Protein AF-A0A2P8MBR6-F1 (afdb_monomer_lite)

Foldseek 3Di:
DPPVPQDPCVLVPDPDDDPVNLLVNLQSCCCRPVVDRDDSVCSQVVCCVQQVDDPPDDSNVLSVVLVVLLCVLVVLLVVLLVLLVVQLVVLVVQCVPDDCPALSVVLSVVLNVVSVVVNVVSVCCVVPPSSVVSSVQSVCVVVVNPVVVVPDPPDPCSVPVLLSHSPRDLLQLLLCCVVVVNPPVVSVVLSVCCVPPVVVSVVVLVVCCVVVVLLVLLLVLLCLALQSVVCNVVSVVLSVCLVVVVLFLNLLSLLVVLLVLLQSLLCQQVVNDHDPPCDDSLSSLCSNCVPPPNVCSRNVSCRVRVSVVSSVCCVVVVTGPDPPSNVSSSSSSSSSSSSSVSSCDLLTFLSVLVQLLCQLCPVLPPVALDLVSLVSSLVSLLVCLVVNNQYDDCRGNLNCLLVVVVCVVRQQSAWDDDPPDPDTDTSSVRSPRVSVLLQDLSSLVVLLVCVVVDDDPSSLVSLCVSLVSPLVPHDPPGNSNVSSVVSNVVSVVVVVVD

Sequence (498 aa):
MEYKSLINLSSIKDDKHTDKTIKSILMNFAKNIDNQEVAENLIEEFYVENYNFVKNEDISEQACKFINNFIRLVADAFRDLKSIDKNIERSINAMKNKDKDNYESKKHSYFIEINKKAKLSKENYILNKLLSELKKRMKLQQNGLEKVGMFEKDDNYSWYKEYYDPEYDFSVSVKFFDAFHFHKDKVAELIKLKKTNEDKYYEYVKDFISHKKVSNYILSNVKNNYILKIKKEVFVILLALFQKSAYQTFVSLGAIQVEGLFYDFCSAIKGGERNVEEGTIINKLDKVFEDNEIQKLMYYPYFAFEVPIYRNEVAHNGIMNDKQIEHRAYDILLDMYSIIKLMQRDSLPFNNVYFLIFQIKEYSKAKDYSEENYYYILDSLIDCQHSNVIGKGKFSIYSIIKNIEKYEPILRTYEIYYEDKRRNLNIYEEGLKLRKTFYDDNFWEYLLKTLSEHDNENLNKLLRQMCNEFISVLPGSNQAKKSCIEIKKLLDKREQFS

Secondary structure (DSSP, 8-state):
--GGGS--GGGG--S---HHHHHHHHHHHIIIII-----GGGHHHHHHHHH-PPTTS-HHHHHHHHHHHHHHHHHHHHHHHHHHHHHHHHHHHHTTTS-TTSHHHHHHHHHHHHHHHHHHHHHHHHHHTHHHHHHHHHHHHHTT-TTGGGS---SHHHHHGGGG-TTS-HHHHHHHTTTTTT-HHHHHHHHHHHHH-HHHHHHHHHHHHHHTTHHHHHHHHHHHSTTGGGGHHHHHHHHHHHHTT-HHHHHHHHHHHHHHHHHHHHHHHTTTPPPTT--SHHHHHHHHTTT-HHHHHHHHHIIIIIHHHHHHHHHHHSS---TTHHHHHHHHHHHHHHHHHHTT-TTSTTHHHHHHHHIIIIIS--SSSSGGGHHHHHHHHHHHHHTT-S--GGGSHHHHHHTGGGGHHHHTT-EE--TT-SSPEEHHHHHHHHHHHHT-HHHHHHHHHHHHH---HHHHHHHHHHHHHHTTTS-TTSHHHHHHHHHHHHHHHHHTT-

Radius of gyration: 28.51 Å; chains: 1; bounding box: 79×59×74 Å

pLDDT: mean 86.47, std 13.43, range [25.61, 98.0]

Structure (mmCIF, N/CA/C/O backbone):
data_AF-A0A2P8MBR6-F1
#
_entry.id   AF-A0A2P8MBR6-F1
#
loop_
_atom_site.group_PDB
_atom_site.id
_atom_site.type_symbol
_atom_site.label_atom_id
_atom_site.label_alt_id
_atom_site.label_comp_id
_atom_site.label_asym_id
_atom_site.label_entity_id
_atom_site.label_seq_id
_atom_site.pdbx_PDB_ins_code
_atom_site.Cartn_x
_atom_site.Cartn_y
_atom_site.Cartn_z
_atom_site.occupancy
_atom_site.B_iso_or_equiv
_atom_site.auth_seq_id
_atom_site.auth_comp_id
_atom_site.auth_asym_id
_atom_site.auth_atom_id
_atom_site.pdbx_PDB_model_num
ATOM 1 N N . MET A 1 1 ? 34.633 0.318 -9.059 1.00 31.94 1 MET A N 1
ATOM 2 C CA . MET A 1 1 ? 35.310 -0.855 -8.469 1.00 31.94 1 MET A CA 1
ATOM 3 C C . MET A 1 1 ? 35.066 -2.055 -9.368 1.00 31.94 1 MET A C 1
ATOM 5 O O . MET A 1 1 ? 33.915 -2.426 -9.572 1.00 31.94 1 MET A O 1
ATOM 9 N N . GLU A 1 2 ? 36.118 -2.607 -9.972 1.00 25.61 2 GLU A N 1
ATOM 10 C CA . GLU A 1 2 ? 36.036 -3.831 -10.777 1.00 25.61 2 GLU A CA 1
ATOM 11 C C . GLU A 1 2 ? 35.937 -5.056 -9.856 1.00 25.61 2 GLU A C 1
ATOM 13 O O . GLU A 1 2 ? 36.939 -5.636 -9.466 1.00 25.61 2 GLU A O 1
ATOM 18 N N . TYR A 1 3 ? 34.721 -5.477 -9.504 1.00 36.28 3 TYR A N 1
ATOM 19 C CA . TYR A 1 3 ? 34.503 -6.674 -8.675 1.00 36.28 3 TYR A CA 1
ATOM 20 C C . TYR A 1 3 ? 34.814 -8.002 -9.394 1.00 36.28 3 TYR A C 1
ATOM 22 O O . TYR A 1 3 ? 34.832 -9.057 -8.765 1.00 36.28 3 TYR A O 1
ATOM 30 N N . LYS A 1 4 ? 35.079 -7.974 -10.709 1.00 30.77 4 LYS A N 1
ATOM 31 C CA . LYS A 1 4 ? 35.400 -9.171 -11.508 1.00 30.77 4 LYS A CA 1
ATOM 32 C C . LYS A 1 4 ? 36.721 -9.843 -11.112 1.00 30.77 4 LYS A C 1
ATOM 34 O O . LYS A 1 4 ? 36.921 -10.993 -11.485 1.00 30.77 4 LYS A O 1
ATOM 39 N N . SER A 1 5 ? 37.607 -9.152 -10.397 1.00 34.34 5 SER A N 1
ATOM 40 C CA . SER A 1 5 ? 38.944 -9.654 -10.057 1.00 34.34 5 SER A CA 1
ATOM 41 C C . SER A 1 5 ? 39.031 -10.384 -8.714 1.00 34.34 5 SER A C 1
ATOM 43 O O . SER A 1 5 ? 40.062 -10.991 -8.441 1.00 34.34 5 SER A O 1
ATOM 45 N N . LEU A 1 6 ? 37.986 -10.359 -7.877 1.00 37.22 6 LEU A N 1
ATOM 46 C CA . LEU A 1 6 ? 38.103 -10.814 -6.484 1.00 37.22 6 LEU A CA 1
ATOM 47 C C . LEU A 1 6 ? 37.933 -12.324 -6.276 1.00 37.22 6 LEU A C 1
ATOM 49 O O . LEU A 1 6 ? 38.318 -12.821 -5.223 1.00 37.22 6 LEU A O 1
ATOM 53 N N . ILE A 1 7 ? 37.391 -13.075 -7.243 1.00 40.25 7 ILE A N 1
ATOM 54 C CA . ILE A 1 7 ? 37.197 -14.523 -7.073 1.00 40.25 7 ILE A CA 1
ATOM 55 C C . ILE A 1 7 ? 37.528 -15.270 -8.360 1.00 40.25 7 ILE A C 1
ATOM 57 O O . ILE A 1 7 ? 36.752 -15.298 -9.317 1.00 40.25 7 ILE A O 1
ATOM 61 N N . ASN A 1 8 ? 38.691 -15.919 -8.369 1.00 40.06 8 ASN A N 1
ATOM 62 C CA . ASN A 1 8 ? 39.046 -16.869 -9.410 1.00 40.06 8 ASN A CA 1
ATOM 63 C C . ASN A 1 8 ? 38.306 -18.199 -9.170 1.00 40.06 8 ASN A C 1
ATOM 65 O O . ASN A 1 8 ? 38.834 -19.113 -8.548 1.00 40.06 8 ASN A O 1
ATOM 69 N N . LEU A 1 9 ? 37.070 -18.298 -9.670 1.00 43.31 9 LEU A N 1
ATOM 70 C CA . LEU A 1 9 ? 36.227 -19.504 -9.601 1.00 43.31 9 LEU A CA 1
ATOM 71 C C . LEU A 1 9 ? 36.621 -20.582 -10.636 1.00 43.31 9 LEU A C 1
ATOM 73 O O . LEU A 1 9 ? 35.905 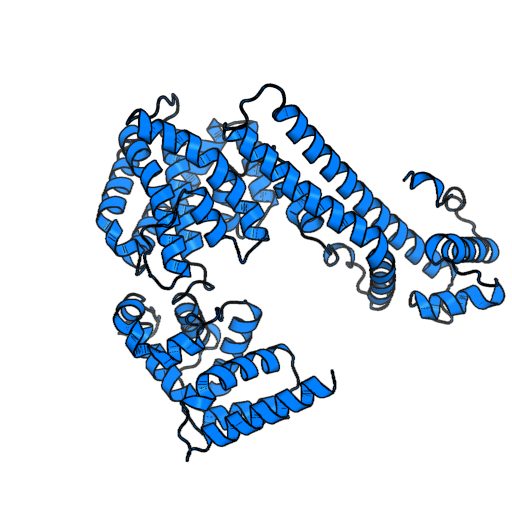-21.570 -10.794 1.00 43.31 9 LEU A O 1
ATOM 77 N N . SER A 1 10 ? 37.722 -20.403 -11.382 1.00 41.09 10 SER A N 1
ATOM 78 C CA . SER A 1 10 ? 38.141 -21.365 -12.419 1.00 41.09 10 SER A CA 1
ATOM 79 C C . SER A 1 10 ? 38.471 -22.753 -11.864 1.00 41.09 10 SER A C 1
ATOM 81 O O . SER A 1 10 ? 38.404 -23.725 -12.610 1.00 41.09 10 SER A O 1
ATOM 83 N N . SER A 1 11 ? 38.739 -22.861 -10.562 1.00 40.91 11 SER A N 1
ATOM 84 C CA . SER A 1 11 ? 39.025 -24.117 -9.871 1.00 40.91 11 SER A CA 1
ATOM 85 C C . SER A 1 11 ? 37.795 -24.959 -9.513 1.00 40.91 11 SER A C 1
ATOM 87 O O . SER A 1 11 ? 37.992 -26.052 -9.009 1.00 40.91 11 SER A O 1
ATOM 89 N N . ILE A 1 12 ? 36.559 -24.492 -9.746 1.00 43.59 12 ILE A N 1
ATOM 90 C CA . ILE A 1 12 ? 35.310 -25.172 -9.314 1.00 43.59 12 ILE A CA 1
ATOM 91 C C . ILE A 1 12 ? 34.702 -26.055 -10.427 1.00 43.59 12 ILE A C 1
ATOM 93 O O . ILE A 1 12 ? 33.665 -26.685 -10.249 1.00 43.59 12 ILE A O 1
ATOM 97 N N . LYS A 1 13 ? 35.318 -26.103 -11.615 1.00 38.97 13 LYS A N 1
ATOM 98 C CA . LYS A 1 13 ? 34.748 -26.784 -12.793 1.00 38.97 13 LYS A CA 1
ATOM 99 C C . LYS A 1 13 ? 35.053 -28.284 -12.915 1.00 38.97 13 LYS A C 1
ATOM 101 O O . LYS A 1 13 ? 34.556 -28.883 -13.864 1.00 38.97 13 LYS A O 1
ATOM 106 N N . ASP A 1 14 ? 35.817 -28.879 -12.001 1.00 39.59 14 ASP A N 1
ATOM 107 C CA . ASP A 1 14 ? 36.236 -30.283 -12.107 1.00 39.59 14 ASP A CA 1
ATOM 108 C C . ASP A 1 14 ? 35.587 -31.154 -11.019 1.00 39.59 14 ASP A C 1
ATOM 110 O O . ASP A 1 14 ? 35.883 -31.003 -9.839 1.00 39.59 14 ASP A O 1
ATOM 114 N N . ASP A 1 15 ? 34.766 -32.130 -11.424 1.00 38.44 15 ASP A N 1
ATOM 115 C CA . ASP A 1 15 ? 33.981 -33.063 -10.581 1.00 38.44 15 ASP A CA 1
ATOM 116 C C . ASP A 1 15 ? 34.811 -34.034 -9.695 1.00 38.44 15 ASP A C 1
ATOM 118 O O . ASP A 1 15 ? 34.333 -35.084 -9.263 1.00 38.44 15 ASP A O 1
ATOM 122 N N . LYS A 1 16 ? 36.077 -33.719 -9.400 1.00 44.00 16 LYS A N 1
ATOM 123 C CA . LYS A 1 16 ? 36.935 -34.463 -8.464 1.00 44.00 16 LYS A CA 1
ATOM 124 C C . LYS A 1 16 ? 37.785 -33.506 -7.640 1.00 44.00 16 LYS A C 1
ATOM 126 O O . LYS A 1 16 ? 38.991 -33.376 -7.853 1.00 44.00 16 LYS A O 1
ATOM 131 N N . HIS A 1 17 ? 37.170 -32.840 -6.675 1.00 54.53 17 HIS A N 1
ATOM 132 C CA . HIS A 1 17 ? 37.917 -32.063 -5.696 1.00 54.53 17 HIS A CA 1
ATOM 133 C C . HIS A 1 17 ? 38.301 -32.946 -4.511 1.00 54.53 17 HIS A C 1
ATOM 135 O O . HIS A 1 17 ? 37.454 -33.543 -3.860 1.00 54.53 17 HIS A O 1
ATOM 141 N N . THR A 1 18 ? 39.602 -33.049 -4.247 1.00 61.66 18 THR A N 1
ATOM 142 C CA . THR A 1 18 ? 40.097 -33.601 -2.978 1.00 61.66 18 THR A CA 1
ATOM 143 C C . THR A 1 18 ? 39.734 -32.651 -1.832 1.00 61.66 18 THR A C 1
ATOM 145 O O . THR A 1 18 ? 39.691 -31.440 -2.062 1.00 61.66 18 THR A O 1
ATOM 148 N N . ASP A 1 19 ? 39.575 -33.146 -0.599 1.00 65.19 19 ASP A N 1
ATOM 149 C CA . ASP A 1 19 ? 39.346 -32.307 0.599 1.00 65.19 19 ASP A CA 1
ATOM 150 C C . ASP A 1 19 ? 40.331 -31.129 0.690 1.00 65.19 19 ASP A C 1
ATOM 152 O O . ASP A 1 19 ? 39.975 -30.014 1.073 1.00 65.19 19 ASP A O 1
ATOM 156 N N . LYS A 1 20 ? 41.575 -31.348 0.247 1.00 69.75 20 LYS A N 1
ATOM 157 C CA . LYS A 1 20 ? 42.632 -30.332 0.170 1.00 69.75 20 LYS A CA 1
ATOM 158 C C . LYS A 1 20 ? 42.286 -29.168 -0.771 1.00 69.75 20 LYS A C 1
ATOM 160 O O . LYS A 1 20 ? 42.593 -28.014 -0.478 1.00 69.75 20 LYS A O 1
ATOM 165 N N . THR A 1 21 ? 41.631 -29.446 -1.897 1.00 79.69 21 THR A N 1
ATOM 166 C CA . THR A 1 21 ? 41.173 -28.428 -2.856 1.00 79.69 21 THR A CA 1
ATOM 167 C C . THR A 1 21 ? 40.061 -27.573 -2.251 1.00 79.69 21 THR A C 1
ATOM 169 O O . THR A 1 21 ? 40.082 -26.352 -2.383 1.00 79.69 21 THR A O 1
ATOM 172 N N . ILE A 1 22 ? 39.123 -28.195 -1.536 1.00 83.62 22 ILE A N 1
ATOM 173 C CA . ILE A 1 22 ? 37.975 -27.506 -0.936 1.00 83.62 22 ILE A CA 1
ATOM 174 C C . ILE A 1 22 ? 38.407 -26.639 0.242 1.00 83.62 22 ILE A C 1
ATOM 176 O O . ILE A 1 22 ? 38.037 -25.465 0.302 1.00 83.62 22 ILE A O 1
ATOM 180 N N . LYS A 1 23 ? 39.276 -27.157 1.118 1.00 85.69 23 LYS A N 1
ATOM 181 C CA . LYS A 1 23 ? 39.874 -26.364 2.201 1.00 85.69 23 LYS A CA 1
ATOM 182 C C . LYS A 1 23 ? 40.641 -25.156 1.663 1.00 85.69 23 LYS A C 1
ATOM 184 O O . LYS A 1 23 ? 40.489 -24.066 2.201 1.00 85.69 23 LYS A O 1
ATOM 189 N N . SER A 1 24 ? 41.368 -25.297 0.552 1.00 87.00 24 SER A N 1
ATOM 190 C CA . SER A 1 24 ? 42.029 -24.160 -0.104 1.00 87.00 24 SER A CA 1
ATOM 191 C C . SER A 1 24 ? 41.040 -23.095 -0.602 1.00 87.00 24 SER A C 1
ATOM 193 O O . SER A 1 24 ? 41.295 -21.901 -0.439 1.00 87.00 24 SER A O 1
ATOM 195 N N . ILE A 1 25 ? 39.894 -23.494 -1.166 1.00 87.56 25 ILE A N 1
ATOM 196 C CA . ILE A 1 25 ? 38.848 -22.550 -1.592 1.00 87.56 25 ILE A CA 1
ATOM 197 C C . ILE A 1 25 ? 38.257 -21.812 -0.384 1.00 87.56 25 ILE A C 1
ATOM 199 O O . ILE A 1 25 ? 38.140 -20.588 -0.418 1.00 87.56 25 ILE A O 1
ATOM 203 N N . LEU A 1 26 ? 37.940 -22.533 0.693 1.00 92.31 26 LEU A N 1
ATOM 204 C CA . LEU A 1 26 ? 37.422 -21.953 1.933 1.00 92.31 26 LEU A CA 1
ATOM 205 C C . LEU A 1 26 ? 38.433 -21.007 2.602 1.00 92.31 26 LEU A C 1
ATOM 207 O O . LEU A 1 26 ? 38.054 -19.932 3.064 1.00 92.31 26 LEU A O 1
ATOM 211 N N . MET A 1 27 ? 39.723 -21.350 2.602 1.00 91.62 27 MET A N 1
ATOM 212 C CA . MET A 1 27 ? 40.791 -20.462 3.081 1.00 91.62 27 MET A CA 1
ATOM 213 C C . MET A 1 27 ? 40.896 -19.193 2.228 1.00 91.62 27 MET A C 1
ATOM 215 O O . MET A 1 27 ? 41.027 -18.095 2.764 1.00 91.62 27 MET A O 1
ATOM 219 N N . ASN A 1 28 ? 40.796 -19.316 0.900 1.00 90.94 28 ASN A N 1
ATOM 220 C CA . ASN A 1 28 ? 40.797 -18.161 0.001 1.00 90.94 28 ASN A CA 1
ATOM 221 C C . ASN A 1 28 ? 39.570 -17.268 0.206 1.00 90.94 28 ASN A C 1
ATOM 223 O O . ASN A 1 28 ? 39.694 -16.047 0.124 1.00 90.94 28 ASN A O 1
ATOM 227 N N . PHE A 1 29 ? 38.400 -17.848 0.467 1.00 93.25 29 PHE A N 1
ATOM 228 C CA . PHE A 1 29 ? 37.205 -17.078 0.789 1.00 93.25 29 PHE A CA 1
ATOM 229 C C . PHE A 1 29 ? 37.389 -16.318 2.108 1.00 93.25 29 PHE A C 1
ATOM 231 O O . PHE A 1 29 ? 37.238 -15.100 2.112 1.00 93.25 29 PHE A O 1
ATOM 238 N N . ALA A 1 30 ? 37.827 -16.988 3.181 1.00 92.81 30 ALA A N 1
ATOM 239 C CA . ALA A 1 30 ? 38.075 -16.341 4.471 1.00 92.81 30 ALA A CA 1
ATOM 240 C C . ALA A 1 30 ? 39.080 -15.184 4.334 1.00 92.81 30 ALA A C 1
ATOM 242 O O . ALA A 1 30 ? 38.847 -14.075 4.811 1.00 92.81 30 ALA A O 1
ATOM 243 N N . LYS A 1 31 ? 40.158 -15.393 3.572 1.00 92.25 31 LYS A N 1
ATOM 244 C CA . LYS A 1 31 ? 41.173 -14.363 3.343 1.00 92.25 31 LYS A CA 1
ATOM 245 C C . LYS A 1 31 ? 40.654 -13.162 2.557 1.00 92.25 31 LYS A C 1
ATOM 247 O O . LYS A 1 31 ? 40.949 -12.033 2.924 1.00 92.25 31 LYS A O 1
ATOM 252 N N . ASN A 1 32 ? 39.935 -13.384 1.458 1.00 89.00 32 ASN A N 1
ATOM 253 C CA . ASN A 1 32 ? 39.603 -12.306 0.517 1.00 89.00 32 ASN A CA 1
ATOM 254 C C . ASN A 1 32 ? 38.231 -11.666 0.765 1.00 89.00 32 ASN A C 1
ATOM 256 O O . ASN A 1 32 ? 37.998 -10.548 0.309 1.00 89.00 32 ASN A O 1
ATOM 260 N N . ILE A 1 33 ? 37.324 -12.374 1.439 1.00 90.00 33 ILE A N 1
ATOM 261 C CA . ILE A 1 33 ? 35.951 -11.930 1.697 1.00 90.00 33 ILE A CA 1
ATOM 262 C C . ILE A 1 33 ? 35.770 -11.568 3.171 1.00 90.00 33 ILE A C 1
ATOM 264 O O . ILE A 1 33 ? 35.323 -10.461 3.460 1.00 90.00 33 ILE A O 1
ATOM 268 N N . ASP A 1 34 ? 36.170 -12.448 4.093 1.00 88.75 34 ASP A N 1
ATOM 269 C CA . ASP A 1 34 ? 36.098 -12.170 5.540 1.00 88.75 34 ASP A CA 1
ATOM 270 C C . ASP A 1 34 ? 37.282 -11.342 6.051 1.00 88.75 34 ASP A C 1
ATOM 272 O O . ASP A 1 34 ? 37.253 -10.825 7.169 1.00 88.75 34 ASP A O 1
ATOM 276 N N . ASN A 1 35 ? 38.326 -11.200 5.229 1.00 90.62 35 ASN A N 1
ATOM 277 C CA . ASN A 1 35 ? 39.578 -10.543 5.588 1.00 90.62 35 ASN A CA 1
ATOM 278 C C . ASN A 1 35 ? 40.265 -11.213 6.802 1.00 90.62 35 ASN A C 1
ATOM 280 O O . ASN A 1 35 ? 40.845 -10.537 7.651 1.00 90.62 35 ASN A O 1
ATOM 284 N N . GLN A 1 36 ? 40.173 -12.548 6.889 1.00 92.44 36 GLN A N 1
ATOM 285 C CA . GLN A 1 36 ? 40.718 -13.390 7.959 1.00 92.44 36 GLN A CA 1
ATOM 286 C C . GLN A 1 36 ? 41.701 -14.424 7.394 1.00 92.44 36 GLN A C 1
ATOM 288 O O . GLN A 1 36 ? 41.365 -15.192 6.493 1.00 92.44 36 GLN A O 1
ATOM 293 N N . GLU A 1 37 ? 42.912 -14.494 7.947 1.00 92.75 37 GLU A N 1
ATOM 294 C CA . GLU A 1 37 ? 43.852 -15.577 7.637 1.00 92.75 37 GLU A CA 1
ATOM 295 C C . GLU A 1 37 ? 43.631 -16.751 8.595 1.00 92.75 37 GLU A C 1
ATOM 297 O O . GLU A 1 37 ? 43.870 -16.645 9.795 1.00 92.75 37 GLU A O 1
ATOM 302 N N . VAL A 1 38 ? 43.170 -17.882 8.055 1.00 91.56 38 VAL A N 1
ATOM 303 C CA . VAL A 1 38 ? 42.825 -19.082 8.830 1.00 91.56 38 VAL A CA 1
ATOM 304 C C . VAL A 1 38 ? 43.717 -20.242 8.398 1.00 91.56 38 VAL A C 1
ATOM 306 O O . VAL A 1 38 ? 43.863 -20.512 7.205 1.00 91.56 38 VAL A O 1
ATOM 309 N N . ALA A 1 39 ? 44.322 -20.935 9.364 1.00 90.81 39 ALA A N 1
ATOM 310 C CA . ALA A 1 39 ? 45.145 -22.112 9.101 1.00 90.81 39 ALA A CA 1
ATOM 311 C C . ALA A 1 39 ? 44.293 -23.300 8.610 1.00 90.81 39 ALA A C 1
ATOM 313 O O . ALA A 1 39 ? 43.153 -23.475 9.035 1.00 90.81 39 ALA A O 1
ATOM 314 N N . GLU A 1 40 ? 44.856 -24.154 7.746 1.00 87.69 40 GLU A N 1
ATOM 315 C CA . GLU A 1 40 ? 44.136 -25.281 7.119 1.00 87.69 40 GLU A CA 1
ATOM 316 C C . GLU A 1 40 ? 43.500 -26.240 8.143 1.00 87.69 40 GLU A C 1
ATOM 318 O O . GLU A 1 40 ? 42.418 -26.777 7.910 1.00 87.69 40 GLU A O 1
ATOM 323 N N . ASN A 1 41 ? 44.141 -26.435 9.298 1.00 88.12 41 ASN A N 1
ATOM 324 C CA . ASN A 1 41 ? 43.641 -27.293 10.371 1.00 88.12 41 ASN A CA 1
ATOM 325 C C . ASN A 1 41 ? 42.486 -26.676 11.182 1.00 88.12 41 ASN A C 1
ATOM 327 O O . ASN A 1 41 ? 41.810 -27.419 11.881 1.00 88.12 41 ASN A O 1
ATOM 331 N N . LEU A 1 42 ? 42.253 -25.362 11.086 1.00 92.00 42 LEU A N 1
ATOM 332 C CA . LEU A 1 42 ? 41.191 -24.637 11.804 1.00 92.00 42 LEU A CA 1
ATOM 333 C C . LEU A 1 42 ? 40.046 -24.188 10.882 1.00 92.00 42 LEU A C 1
ATOM 335 O O . LEU A 1 42 ? 39.084 -23.569 11.333 1.00 92.00 42 LEU A O 1
ATOM 339 N N . ILE A 1 43 ? 40.139 -24.476 9.580 1.00 91.38 43 ILE A N 1
ATOM 340 C CA . ILE A 1 43 ? 39.195 -23.940 8.596 1.00 91.38 43 ILE A CA 1
ATOM 341 C C . ILE A 1 43 ? 37.766 -24.432 8.833 1.00 91.38 43 ILE A C 1
ATOM 343 O O . ILE A 1 43 ? 36.826 -23.659 8.716 1.00 91.38 43 ILE A O 1
ATOM 347 N N . GLU A 1 44 ? 37.582 -25.693 9.213 1.00 90.00 44 GLU A N 1
ATOM 348 C CA . GLU A 1 44 ? 36.248 -26.247 9.457 1.00 90.00 44 GLU A CA 1
ATOM 349 C C . GLU A 1 44 ? 35.577 -25.577 10.662 1.00 90.00 44 GLU A C 1
ATOM 351 O O . GLU A 1 44 ? 34.437 -25.127 10.562 1.00 90.00 44 GLU A O 1
ATOM 356 N N . GLU A 1 45 ? 36.314 -25.414 11.765 1.00 92.44 45 GLU A N 1
ATOM 357 C CA . GLU A 1 45 ? 35.835 -24.729 12.971 1.00 92.44 45 GLU A CA 1
ATOM 358 C C . GLU A 1 45 ? 35.434 -23.280 12.671 1.00 92.44 45 GLU A C 1
ATOM 360 O O . GLU A 1 45 ? 34.354 -22.842 13.070 1.00 92.44 45 GLU A O 1
ATOM 365 N N . PHE A 1 46 ? 36.236 -22.571 11.869 1.00 94.81 46 PHE A N 1
ATOM 366 C CA . PHE A 1 46 ? 35.920 -21.212 11.438 1.00 94.81 46 PHE A CA 1
ATOM 367 C C . PHE A 1 46 ? 34.559 -21.125 10.726 1.00 94.81 46 PHE A C 1
ATOM 369 O O . PHE A 1 46 ? 33.758 -20.242 11.039 1.00 94.81 46 PHE A O 1
ATOM 376 N N . TYR A 1 47 ? 34.259 -22.033 9.790 1.00 94.38 47 TYR A N 1
ATOM 377 C CA . TYR A 1 47 ? 32.985 -22.016 9.056 1.00 94.38 47 TYR A CA 1
ATOM 378 C C . TYR A 1 47 ? 31.798 -22.519 9.887 1.00 94.38 47 TYR A C 1
ATOM 380 O O . TYR A 1 47 ? 30.669 -22.063 9.672 1.00 94.38 47 TYR A O 1
ATOM 388 N N . VAL A 1 48 ? 32.030 -23.390 10.871 1.00 92.94 48 VAL A N 1
ATOM 389 C CA . VAL A 1 48 ? 31.012 -23.776 11.861 1.00 92.94 48 VAL A CA 1
ATOM 390 C C . VAL A 1 48 ? 30.560 -22.547 12.655 1.00 92.94 48 VAL A C 1
ATOM 392 O O . VAL A 1 48 ? 29.363 -22.276 12.753 1.00 92.94 48 VAL A O 1
ATOM 395 N N . GLU A 1 49 ? 31.503 -21.751 13.158 1.00 92.62 49 GLU A N 1
ATOM 396 C CA . GLU A 1 49 ? 31.213 -20.568 13.980 1.00 92.62 49 GLU A CA 1
ATOM 397 C C . GLU A 1 49 ? 30.625 -19.405 13.163 1.00 92.62 49 GLU A C 1
ATOM 399 O O . GLU A 1 49 ? 29.646 -18.748 13.555 1.00 92.62 49 GLU A O 1
ATOM 404 N N . ASN A 1 50 ? 31.202 -19.148 11.989 1.00 92.69 50 ASN A N 1
ATOM 405 C CA . ASN A 1 50 ? 30.894 -17.946 11.221 1.00 92.69 50 ASN A CA 1
ATOM 406 C C . ASN A 1 50 ? 29.757 -18.148 10.223 1.00 92.69 50 ASN A C 1
ATOM 408 O O . ASN A 1 50 ? 28.991 -17.210 10.009 1.00 92.69 50 ASN A O 1
ATOM 412 N N . TYR A 1 51 ? 29.560 -19.360 9.704 1.00 92.75 51 TYR A N 1
ATOM 413 C CA . TYR A 1 51 ? 28.628 -19.638 8.605 1.00 92.75 51 TYR A CA 1
ATOM 414 C C . TYR A 1 51 ? 27.678 -20.807 8.863 1.00 92.75 51 TYR A C 1
ATOM 416 O O . TYR A 1 51 ? 26.985 -21.253 7.950 1.00 92.75 51 TYR A O 1
ATOM 424 N N . ASN A 1 52 ? 27.581 -21.224 10.127 1.00 91.94 52 ASN A N 1
ATOM 425 C CA . ASN A 1 52 ? 26.714 -22.294 10.597 1.00 91.94 52 ASN A CA 1
ATOM 426 C C . ASN A 1 52 ? 27.022 -23.653 9.967 1.00 91.94 52 ASN A C 1
ATOM 428 O O . ASN A 1 52 ? 26.096 -24.429 9.848 1.00 91.94 52 ASN A O 1
ATOM 432 N N . PHE A 1 53 ? 28.247 -23.985 9.548 1.00 93.06 53 PHE A N 1
ATOM 433 C CA . PHE A 1 53 ? 28.517 -25.368 9.114 1.00 93.06 53 PHE A CA 1
ATOM 434 C C . PHE A 1 53 ? 28.191 -26.363 10.247 1.00 93.06 53 PHE A C 1
ATOM 436 O O . PHE A 1 53 ? 28.362 -26.055 11.429 1.00 93.06 53 PHE A O 1
ATOM 443 N N . VAL A 1 54 ? 27.703 -27.551 9.899 1.00 89.38 54 VAL A N 1
ATOM 444 C CA . VAL A 1 54 ? 27.436 -28.635 10.847 1.00 89.38 54 VAL A CA 1
ATOM 445 C C . VAL A 1 54 ? 28.731 -29.397 11.097 1.00 89.38 54 VAL A C 1
ATOM 447 O O . VAL A 1 54 ? 29.405 -29.829 10.159 1.00 89.38 54 VAL A O 1
ATOM 450 N N . LYS A 1 55 ? 29.078 -29.573 12.375 1.00 87.88 55 LYS A N 1
ATOM 451 C CA . LYS A 1 55 ? 30.235 -30.380 12.784 1.00 87.88 55 LYS A CA 1
ATOM 452 C C . LYS A 1 55 ? 30.038 -31.839 12.372 1.00 87.88 55 LYS A C 1
ATOM 454 O O . LYS A 1 55 ? 28.969 -32.395 12.612 1.00 87.88 55 LYS A O 1
ATOM 459 N N . ASN A 1 56 ? 31.102 -32.474 11.882 1.00 83.44 56 ASN A N 1
ATOM 460 C CA . ASN A 1 56 ? 31.136 -33.891 11.491 1.00 83.44 56 ASN A CA 1
ATOM 461 C C . ASN A 1 56 ? 30.286 -34.257 10.255 1.00 83.44 56 ASN A C 1
ATOM 463 O O . ASN A 1 56 ? 30.112 -35.443 9.978 1.00 83.44 56 ASN A O 1
ATOM 467 N N . GLU A 1 57 ? 29.761 -33.276 9.520 1.00 85.12 57 GLU A N 1
ATOM 468 C CA . GLU A 1 57 ? 29.198 -33.487 8.181 1.00 85.12 57 GLU A CA 1
ATOM 469 C C . GLU A 1 57 ? 30.276 -33.316 7.101 1.00 85.12 57 GLU A C 1
ATOM 471 O O . GLU A 1 57 ? 31.320 -32.711 7.346 1.00 85.12 57 GLU A O 1
ATOM 476 N N . ASP A 1 58 ? 30.020 -33.819 5.888 1.00 86.81 58 ASP A N 1
ATOM 477 C CA . ASP A 1 58 ? 30.955 -33.693 4.767 1.00 86.81 58 ASP A CA 1
ATOM 478 C C . ASP A 1 58 ? 31.213 -32.212 4.433 1.00 86.81 58 ASP A C 1
ATOM 480 O O . ASP A 1 58 ? 30.353 -31.494 3.908 1.00 86.81 58 ASP A O 1
ATOM 484 N N . ILE A 1 59 ? 32.431 -31.752 4.739 1.00 85.69 59 ILE A N 1
ATOM 485 C CA . ILE A 1 59 ? 32.885 -30.386 4.470 1.00 85.69 59 ILE A CA 1
ATOM 486 C C . ILE A 1 59 ? 32.783 -30.042 2.983 1.00 85.69 59 ILE A C 1
ATOM 488 O O . ILE A 1 59 ? 32.536 -28.885 2.638 1.00 85.69 59 ILE A O 1
ATOM 492 N N . SER A 1 60 ? 32.927 -31.033 2.104 1.00 84.88 60 SER A N 1
ATOM 493 C CA . SER A 1 60 ? 32.862 -30.852 0.661 1.00 84.88 60 SER A CA 1
ATOM 494 C C . SER A 1 60 ? 31.466 -30.453 0.210 1.00 84.88 60 SER A C 1
ATOM 496 O O . SER A 1 60 ? 31.292 -29.460 -0.501 1.00 84.88 60 SER A O 1
ATOM 498 N N . GLU A 1 61 ? 30.457 -31.172 0.694 1.00 84.69 61 GLU A N 1
ATOM 499 C CA . GLU A 1 61 ? 29.058 -30.889 0.391 1.00 84.69 61 GLU A CA 1
ATOM 500 C C . GLU A 1 61 ? 28.636 -29.515 0.937 1.00 84.69 61 GLU A C 1
ATOM 502 O O . GLU A 1 61 ? 28.021 -28.708 0.226 1.00 84.69 61 GLU A O 1
ATOM 507 N N . GLN A 1 62 ? 29.009 -29.214 2.183 1.00 89.50 62 GLN A N 1
ATOM 508 C CA . GLN A 1 62 ? 28.692 -27.936 2.821 1.00 89.50 62 GLN A CA 1
ATOM 509 C C . GLN A 1 62 ? 29.381 -26.755 2.127 1.00 89.50 62 GLN A C 1
ATOM 511 O O . GLN A 1 62 ? 28.740 -25.729 1.879 1.00 89.50 62 GLN A O 1
ATOM 516 N N . ALA A 1 63 ? 30.651 -26.907 1.738 1.00 89.31 63 ALA A N 1
ATOM 517 C CA . ALA A 1 63 ? 31.393 -25.894 0.995 1.00 89.31 63 ALA A CA 1
ATOM 518 C C . ALA A 1 63 ? 30.767 -25.613 -0.375 1.00 89.31 63 ALA A C 1
ATOM 520 O O . ALA A 1 63 ? 30.604 -24.450 -0.750 1.00 89.31 63 ALA A O 1
ATOM 521 N N . CYS A 1 64 ? 30.351 -26.650 -1.109 1.00 85.19 64 CYS A N 1
ATOM 522 C CA . CYS A 1 64 ? 29.647 -26.480 -2.378 1.00 85.19 64 CYS A CA 1
ATOM 523 C C . CYS A 1 64 ? 28.340 -25.693 -2.200 1.00 85.19 64 CYS A C 1
ATOM 525 O O . CYS A 1 64 ? 28.093 -24.740 -2.945 1.00 85.19 64 CYS A O 1
ATOM 527 N N . LYS A 1 65 ? 27.517 -26.033 -1.197 1.00 85.94 65 LYS A N 1
ATOM 528 C CA . LYS A 1 65 ? 26.279 -25.293 -0.877 1.00 85.94 65 LYS A CA 1
ATOM 529 C C . LYS A 1 65 ? 26.573 -23.832 -0.529 1.00 85.94 65 LYS A C 1
ATOM 531 O O . LYS A 1 65 ? 25.953 -22.929 -1.091 1.00 85.94 65 LYS A O 1
ATOM 536 N N . PHE A 1 66 ? 27.556 -23.601 0.337 1.00 91.19 66 PHE A N 1
ATOM 537 C CA . PHE A 1 66 ? 27.994 -22.276 0.763 1.00 91.19 66 PHE A CA 1
ATOM 538 C C . PHE A 1 66 ? 28.424 -21.394 -0.413 1.00 91.19 66 PHE A C 1
ATOM 540 O O . PHE A 1 66 ? 27.880 -20.305 -0.614 1.00 91.19 66 PHE A O 1
ATOM 547 N N . ILE A 1 67 ? 29.342 -21.891 -1.245 1.00 89.38 67 ILE A N 1
ATOM 548 C CA . ILE A 1 67 ? 29.861 -21.158 -2.402 1.00 89.38 67 ILE A CA 1
ATOM 549 C C . ILE A 1 67 ? 28.741 -20.884 -3.410 1.00 89.38 67 ILE A C 1
ATOM 551 O O . ILE A 1 67 ? 28.624 -19.763 -3.906 1.00 89.38 67 ILE A O 1
ATOM 555 N N . ASN A 1 68 ? 27.867 -21.859 -3.676 1.00 85.69 68 ASN A N 1
ATOM 556 C CA . ASN A 1 68 ? 26.730 -21.673 -4.578 1.00 85.69 68 ASN A CA 1
ATOM 557 C C . ASN A 1 68 ? 25.756 -20.602 -4.068 1.00 85.69 68 ASN A C 1
ATOM 559 O O . ASN A 1 68 ? 25.306 -19.754 -4.845 1.00 85.69 68 ASN A O 1
ATOM 563 N N . ASN A 1 69 ? 25.454 -20.599 -2.766 1.00 87.12 69 ASN A N 1
ATOM 564 C CA . ASN A 1 69 ? 24.613 -19.575 -2.150 1.00 87.12 69 ASN A CA 1
ATOM 565 C C . ASN A 1 69 ? 25.254 -18.186 -2.262 1.00 87.12 69 ASN A C 1
ATOM 567 O O . ASN A 1 69 ? 24.564 -17.235 -2.639 1.00 87.12 69 ASN A O 1
ATOM 571 N N . PHE A 1 70 ? 26.559 -18.075 -2.001 1.00 90.62 70 PHE A N 1
ATOM 572 C CA . PHE A 1 70 ? 27.300 -16.823 -2.135 1.00 90.62 70 PHE A CA 1
ATOM 573 C C . PHE A 1 70 ? 27.294 -16.314 -3.583 1.00 90.62 70 PHE A C 1
ATOM 575 O O . PHE A 1 70 ? 26.900 -15.175 -3.833 1.00 90.62 70 PHE A O 1
ATOM 582 N N . ILE A 1 71 ? 27.650 -17.167 -4.552 1.00 87.62 71 ILE A N 1
ATOM 583 C CA . ILE A 1 71 ? 27.647 -16.819 -5.981 1.00 87.62 71 ILE A CA 1
ATOM 584 C C . ILE A 1 71 ? 26.262 -16.340 -6.401 1.00 87.62 71 ILE A C 1
ATOM 586 O O . ILE A 1 71 ? 26.149 -15.333 -7.098 1.00 87.62 71 ILE A O 1
ATOM 590 N N . ARG A 1 72 ? 25.200 -17.026 -5.965 1.00 86.12 72 ARG A N 1
ATOM 591 C CA . ARG A 1 72 ? 23.824 -16.643 -6.281 1.00 86.12 72 ARG A CA 1
ATOM 592 C C . ARG A 1 72 ? 23.471 -15.270 -5.713 1.00 86.12 72 ARG A C 1
ATOM 594 O O . ARG A 1 72 ? 22.954 -14.442 -6.456 1.00 86.12 72 ARG A O 1
ATOM 601 N N . LEU A 1 73 ? 23.778 -15.015 -4.439 1.00 87.12 73 LEU A N 1
ATOM 602 C CA . LEU A 1 73 ? 23.535 -13.719 -3.794 1.00 87.12 73 LEU A CA 1
ATOM 603 C C . LEU A 1 73 ? 24.241 -12.575 -4.521 1.00 87.12 73 LEU A C 1
ATOM 605 O O . LEU A 1 73 ? 23.625 -11.555 -4.834 1.00 87.12 73 LEU A O 1
ATOM 609 N N . VAL A 1 74 ? 25.520 -12.771 -4.831 1.00 89.44 74 VAL A N 1
ATOM 610 C CA . VAL A 1 74 ? 26.333 -11.801 -5.562 1.00 89.44 74 VAL A CA 1
ATOM 611 C C . VAL A 1 74 ? 25.776 -11.582 -6.972 1.00 89.44 74 VAL A C 1
ATOM 613 O O . VAL A 1 74 ? 25.570 -10.443 -7.391 1.00 89.44 74 VAL A O 1
ATOM 616 N N . ALA A 1 75 ? 25.480 -12.657 -7.706 1.00 89.06 75 ALA A N 1
ATOM 617 C CA . ALA A 1 75 ? 24.966 -12.581 -9.070 1.00 89.06 75 ALA A CA 1
ATOM 618 C C . ALA A 1 75 ? 23.598 -11.889 -9.149 1.00 89.06 75 ALA A C 1
ATOM 620 O O . ALA A 1 75 ? 23.373 -11.090 -10.061 1.00 89.06 75 ALA A O 1
ATOM 621 N N . ASP A 1 76 ? 22.698 -12.167 -8.203 1.00 86.75 76 ASP A N 1
ATOM 622 C CA . ASP A 1 76 ? 21.393 -11.515 -8.121 1.00 86.75 76 ASP A CA 1
ATOM 623 C C . ASP A 1 76 ? 21.558 -10.012 -7.841 1.00 86.75 76 ASP A C 1
ATOM 625 O O . ASP A 1 76 ? 20.984 -9.191 -8.562 1.00 86.75 76 ASP A O 1
ATOM 629 N N . ALA A 1 77 ? 22.434 -9.634 -6.903 1.00 89.88 77 ALA A N 1
ATOM 630 C CA . ALA A 1 77 ? 22.705 -8.230 -6.602 1.00 89.88 77 ALA A CA 1
ATOM 631 C C . ALA A 1 77 ? 23.312 -7.467 -7.796 1.00 89.88 77 ALA A C 1
ATOM 633 O O . ALA A 1 77 ? 22.880 -6.356 -8.112 1.00 89.88 77 ALA A O 1
ATOM 634 N N . PHE A 1 78 ? 24.262 -8.069 -8.520 1.00 91.38 78 PHE A N 1
ATOM 635 C CA . PHE A 1 78 ? 24.836 -7.458 -9.724 1.00 91.38 78 PHE A CA 1
ATOM 636 C C . PHE A 1 78 ? 23.843 -7.372 -10.888 1.00 91.38 78 PHE A C 1
ATOM 638 O O . PHE A 1 78 ? 23.892 -6.416 -11.667 1.00 91.38 78 PHE A O 1
ATOM 645 N N . ARG A 1 79 ? 22.931 -8.343 -11.023 1.00 92.75 79 ARG A N 1
ATOM 646 C CA . ARG A 1 79 ? 21.858 -8.282 -12.025 1.00 92.75 79 ARG A CA 1
ATOM 647 C C . ARG A 1 79 ? 20.922 -7.109 -11.743 1.00 92.75 79 ARG A C 1
ATOM 649 O O . ARG A 1 79 ? 20.564 -6.392 -12.680 1.00 92.75 79 ARG A O 1
ATOM 656 N N . ASP A 1 80 ? 20.580 -6.899 -10.475 1.00 93.31 80 ASP A N 1
ATOM 657 C CA . ASP A 1 80 ? 19.768 -5.765 -10.041 1.00 93.31 80 ASP A CA 1
ATOM 658 C C . ASP A 1 80 ? 20.483 -4.436 -10.314 1.00 93.31 80 ASP A C 1
ATOM 660 O O . ASP A 1 80 ? 19.914 -3.590 -11.000 1.00 93.31 80 ASP A O 1
ATOM 664 N N . LEU A 1 81 ? 21.749 -4.282 -9.901 1.00 95.12 81 LEU A N 1
ATOM 665 C CA . LEU A 1 81 ? 22.550 -3.077 -10.176 1.00 95.12 81 LEU A CA 1
ATOM 666 C C . LEU A 1 81 ? 22.618 -2.744 -11.670 1.00 95.12 81 LEU A C 1
ATOM 668 O O . LEU A 1 81 ? 22.398 -1.600 -12.061 1.00 95.12 81 LEU A O 1
ATOM 672 N N . LYS A 1 82 ? 22.850 -3.749 -12.523 1.00 96.38 82 LYS A N 1
ATOM 673 C CA . LYS A 1 82 ? 22.870 -3.558 -13.979 1.00 96.38 82 LYS A CA 1
ATOM 674 C C . LYS A 1 82 ? 21.530 -3.040 -14.507 1.00 96.38 82 LYS A C 1
ATOM 676 O O . LYS A 1 82 ? 21.501 -2.207 -15.411 1.00 96.38 82 LYS A O 1
ATOM 681 N N . SER A 1 83 ? 20.422 -3.553 -13.977 1.00 96.56 83 SER A N 1
ATOM 682 C CA . SER A 1 83 ? 19.081 -3.104 -14.355 1.00 96.56 83 SER A CA 1
ATOM 683 C C . SER A 1 83 ? 18.804 -1.675 -13.873 1.00 96.56 83 SER A C 1
ATOM 685 O O . SER A 1 83 ? 18.270 -0.875 -14.638 1.00 96.56 83 SER A O 1
ATOM 687 N N . ILE A 1 84 ? 19.222 -1.339 -12.651 1.00 97.38 84 ILE A N 1
ATOM 688 C CA . ILE A 1 84 ? 19.120 0.009 -12.076 1.00 97.38 84 ILE A CA 1
ATOM 689 C C . ILE A 1 84 ? 19.889 1.020 -12.933 1.00 97.38 84 ILE A C 1
ATOM 691 O O . ILE A 1 84 ? 19.331 2.038 -13.346 1.00 97.38 84 ILE A O 1
ATOM 695 N N . ASP A 1 85 ? 21.148 0.722 -13.261 1.00 97.62 85 ASP A N 1
ATOM 696 C CA . ASP A 1 85 ? 21.988 1.598 -14.083 1.00 97.62 85 ASP A CA 1
ATOM 697 C C . ASP A 1 85 ? 21.377 1.820 -15.471 1.00 97.62 85 ASP A C 1
ATOM 699 O O . ASP A 1 85 ? 21.325 2.953 -15.953 1.00 97.62 85 ASP A O 1
ATOM 703 N N . LYS A 1 86 ? 20.814 0.767 -16.077 1.00 97.69 86 LYS A N 1
ATOM 704 C CA . LYS A 1 86 ? 20.094 0.871 -17.353 1.00 97.69 86 LYS A CA 1
ATOM 705 C C . LYS A 1 86 ? 18.884 1.808 -17.256 1.00 97.69 86 LYS A C 1
ATOM 707 O O . LYS A 1 86 ? 18.656 2.601 -18.168 1.00 97.69 86 LYS A O 1
ATOM 712 N N . ASN A 1 87 ? 18.102 1.733 -16.179 1.00 97.62 87 ASN A N 1
ATOM 713 C CA . ASN A 1 87 ? 16.935 2.600 -15.976 1.00 97.62 87 ASN A CA 1
ATOM 714 C C . ASN A 1 87 ? 17.334 4.072 -15.788 1.00 97.62 87 ASN A C 1
ATOM 716 O O . ASN A 1 87 ? 16.676 4.967 -16.331 1.00 97.62 87 ASN A O 1
ATOM 720 N N . ILE A 1 88 ? 18.434 4.324 -15.068 1.00 97.88 88 ILE A N 1
ATOM 721 C CA . ILE A 1 88 ? 19.014 5.664 -14.907 1.00 97.88 88 ILE A CA 1
ATOM 722 C C . ILE A 1 88 ? 19.471 6.203 -16.265 1.00 97.88 88 ILE A C 1
ATOM 724 O O . ILE A 1 88 ? 19.087 7.309 -16.640 1.00 97.88 88 ILE A O 1
ATOM 728 N N . GLU A 1 89 ? 20.245 5.423 -17.022 1.00 96.94 89 GLU A N 1
ATOM 729 C CA . GLU A 1 89 ? 20.760 5.827 -18.333 1.00 96.94 89 GLU A CA 1
ATOM 730 C C . GLU A 1 89 ? 19.625 6.144 -19.315 1.00 96.94 89 GLU A C 1
ATOM 732 O O . GLU A 1 89 ? 19.630 7.196 -19.956 1.00 96.94 89 GLU A O 1
ATOM 737 N N . ARG A 1 90 ? 18.611 5.273 -19.387 1.00 95.62 90 ARG A N 1
ATOM 738 C CA . ARG A 1 90 ? 17.399 5.497 -20.188 1.00 95.62 90 ARG A CA 1
ATOM 739 C C . ARG A 1 90 ? 16.721 6.813 -19.832 1.00 95.62 90 ARG A C 1
ATOM 741 O O . ARG A 1 90 ? 16.403 7.586 -20.728 1.00 95.62 90 ARG A O 1
ATOM 748 N N . SER A 1 91 ? 16.539 7.082 -18.541 1.00 96.12 91 SER A N 1
ATOM 749 C CA . SER A 1 91 ? 15.876 8.304 -18.080 1.00 96.12 91 SER A CA 1
ATOM 750 C C . SER A 1 91 ? 16.692 9.560 -18.386 1.00 96.12 91 SER A C 1
ATOM 752 O O . SER A 1 91 ? 16.138 10.542 -18.870 1.00 96.12 91 SER A O 1
ATOM 754 N N . ILE A 1 92 ? 18.016 9.515 -18.203 1.00 94.81 92 ILE A N 1
ATOM 755 C CA . ILE A 1 92 ? 18.918 10.614 -18.586 1.00 94.81 92 ILE A CA 1
ATOM 756 C C . ILE A 1 92 ? 18.839 10.871 -20.094 1.00 94.81 92 ILE A C 1
ATOM 758 O O . ILE A 1 92 ? 18.733 12.019 -20.522 1.00 94.81 92 ILE A O 1
ATOM 762 N N . ASN A 1 93 ? 18.876 9.813 -20.905 1.00 93.25 93 ASN A N 1
ATOM 763 C CA . ASN A 1 93 ? 18.798 9.926 -22.358 1.00 93.25 93 ASN A CA 1
ATOM 764 C C . ASN A 1 93 ? 17.444 10.478 -22.820 1.00 93.25 93 ASN A C 1
ATOM 766 O O . ASN A 1 93 ? 17.421 11.334 -23.699 1.00 93.25 93 ASN A O 1
ATOM 770 N N . ALA A 1 94 ? 16.340 10.047 -22.209 1.00 90.38 94 ALA A N 1
ATOM 771 C CA . ALA A 1 94 ? 14.997 10.511 -22.546 1.00 90.38 94 ALA A CA 1
ATOM 772 C C . ALA A 1 94 ? 14.767 11.998 -22.227 1.00 90.38 94 ALA A C 1
ATOM 774 O O . ALA A 1 94 ? 13.930 12.633 -22.864 1.00 90.38 94 ALA A O 1
ATOM 775 N N . MET A 1 95 ? 15.522 12.562 -21.281 1.00 91.25 95 MET A N 1
ATOM 776 C CA . MET A 1 95 ? 15.480 13.987 -20.936 1.00 91.25 95 MET A CA 1
ATOM 777 C C . MET A 1 95 ? 16.364 14.867 -21.832 1.00 91.25 95 MET A C 1
ATOM 779 O O . MET A 1 95 ? 16.267 16.094 -21.765 1.00 91.25 95 MET A O 1
ATOM 783 N N . LYS A 1 96 ? 17.236 14.286 -22.670 1.00 87.69 96 LYS A N 1
ATOM 784 C CA . LYS A 1 96 ? 18.077 15.072 -23.586 1.00 87.69 96 LYS A CA 1
ATOM 785 C C . LYS A 1 96 ? 17.183 15.874 -24.533 1.00 87.69 96 LYS A C 1
ATOM 787 O O . LYS A 1 96 ? 16.306 15.318 -25.185 1.00 87.69 96 LYS A O 1
ATOM 792 N N . ASN A 1 97 ? 17.437 17.179 -24.624 1.00 78.94 97 ASN A N 1
ATOM 793 C CA . ASN A 1 97 ? 16.724 18.123 -25.493 1.00 78.94 97 ASN A CA 1
ATOM 794 C C . ASN A 1 97 ? 15.225 18.316 -25.180 1.00 78.94 97 ASN A C 1
ATOM 796 O O . ASN A 1 97 ? 14.507 18.855 -26.020 1.00 78.94 97 ASN A O 1
ATOM 800 N N . LYS A 1 98 ? 14.745 17.912 -23.994 1.00 80.88 98 LYS A N 1
ATOM 801 C CA . LYS A 1 98 ? 13.375 18.197 -23.539 1.00 80.88 98 LYS A CA 1
ATOM 802 C C . LYS A 1 98 ? 13.344 19.361 -22.559 1.00 80.88 98 LYS A C 1
ATOM 804 O O . LYS A 1 98 ? 14.282 19.566 -21.790 1.00 80.88 98 LYS A O 1
ATOM 809 N N . ASP A 1 99 ? 12.233 20.093 -22.569 1.00 81.12 99 ASP A N 1
ATOM 810 C CA . ASP A 1 99 ? 11.938 21.085 -21.539 1.00 81.12 99 ASP A CA 1
ATOM 811 C C . ASP A 1 99 ? 11.872 20.397 -20.167 1.00 81.12 99 ASP A C 1
ATOM 813 O O . ASP A 1 99 ? 11.223 19.356 -20.015 1.00 81.12 99 ASP A O 1
ATOM 817 N N . LYS A 1 100 ? 12.552 20.968 -19.169 1.00 76.75 100 LYS A N 1
ATOM 818 C CA . LYS A 1 100 ? 12.582 20.452 -17.796 1.00 76.75 100 LYS A CA 1
ATOM 819 C C . LYS A 1 100 ? 11.207 20.507 -17.133 1.00 76.75 100 LYS A C 1
ATOM 821 O O . LYS A 1 100 ? 10.926 19.665 -16.282 1.00 76.75 100 LYS A O 1
ATOM 826 N N . ASP A 1 101 ? 10.351 21.441 -17.542 1.00 77.44 101 ASP A N 1
ATOM 827 C CA . ASP A 1 101 ? 9.043 21.644 -16.919 1.00 77.44 101 ASP A CA 1
ATOM 828 C C . ASP A 1 101 ? 7.933 20.742 -17.480 1.00 77.44 101 ASP A C 1
ATOM 830 O O . ASP A 1 101 ? 6.870 20.619 -16.858 1.00 77.44 101 ASP A O 1
ATOM 834 N N . ASN A 1 102 ? 8.200 20.026 -18.578 1.00 87.00 102 ASN A N 1
ATOM 835 C CA . ASN A 1 102 ? 7.310 18.999 -19.120 1.00 87.00 102 ASN A CA 1
ATOM 836 C C . ASN A 1 102 ? 7.139 17.824 -18.129 1.00 87.00 102 ASN A C 1
ATOM 838 O O . ASN A 1 102 ? 8.097 17.362 -17.503 1.00 87.00 102 ASN A O 1
ATOM 842 N N . TYR A 1 103 ? 5.916 17.294 -18.030 1.00 87.38 103 TYR A N 1
ATOM 843 C CA . TYR A 1 103 ? 5.579 16.094 -17.258 1.00 87.38 103 TYR A CA 1
ATOM 844 C C . TYR A 1 103 ? 6.458 14.885 -17.581 1.00 87.38 103 TYR A C 1
ATOM 846 O O . TYR A 1 103 ? 6.808 14.136 -16.673 1.00 87.38 103 TYR A O 1
ATOM 854 N N . GLU A 1 104 ? 6.878 14.713 -18.833 1.00 89.00 104 GLU A N 1
ATOM 855 C CA . GLU A 1 104 ? 7.767 13.611 -19.210 1.00 89.00 104 GLU A CA 1
ATOM 856 C C . GLU A 1 104 ? 9.169 13.752 -18.585 1.00 89.00 104 GLU A C 1
ATOM 858 O O . GLU A 1 104 ? 9.721 12.793 -18.042 1.00 89.00 104 GLU A O 1
ATOM 863 N N . SER A 1 105 ? 9.725 14.967 -18.567 1.00 90.62 105 SER A N 1
ATOM 864 C CA . SER A 1 105 ? 11.004 15.262 -17.905 1.00 90.62 105 SER A CA 1
ATOM 865 C C . SER A 1 105 ? 10.908 15.094 -16.387 1.00 90.62 105 SER A C 1
ATOM 867 O O . SER A 1 105 ? 11.836 14.577 -15.757 1.00 90.62 105 SER A O 1
ATOM 869 N N . LYS A 1 106 ? 9.764 15.461 -15.796 1.00 92.31 106 LYS A N 1
ATOM 870 C CA . LYS A 1 106 ? 9.469 15.247 -14.370 1.00 92.31 106 LYS A CA 1
ATOM 871 C C . LYS A 1 106 ? 9.351 13.756 -14.035 1.00 92.31 106 LYS A C 1
ATOM 873 O O . LYS A 1 106 ? 9.951 13.321 -13.053 1.00 92.31 106 LYS A O 1
ATOM 878 N N . LYS A 1 107 ? 8.691 12.961 -14.891 1.00 94.19 107 LYS A N 1
ATOM 879 C CA . LYS A 1 107 ? 8.626 11.492 -14.783 1.00 94.19 107 LYS A CA 1
ATOM 880 C C . LYS A 1 107 ? 10.029 10.892 -14.752 1.00 94.19 107 LYS A C 1
ATOM 882 O O . LYS A 1 107 ? 10.369 10.169 -13.820 1.00 94.19 107 LYS A O 1
ATOM 887 N N . HIS A 1 108 ? 10.878 11.225 -15.722 1.00 95.50 108 HIS A N 1
ATOM 888 C CA . HIS A 1 108 ? 12.242 10.690 -15.771 1.00 95.50 108 HIS A CA 1
ATOM 889 C C . HIS A 1 108 ? 13.127 11.165 -14.613 1.00 95.50 108 HIS A C 1
ATOM 891 O O . HIS A 1 108 ? 13.915 10.372 -14.099 1.00 95.50 108 HIS A O 1
ATOM 897 N N . SER A 1 109 ? 12.954 12.402 -14.140 1.00 95.12 109 SER A N 1
ATOM 898 C CA . SER A 1 109 ? 13.624 12.889 -12.924 1.00 95.12 109 SER A CA 1
ATOM 899 C C . SER A 1 109 ? 13.265 12.032 -11.708 1.00 95.12 109 SER A C 1
ATOM 901 O O . SER A 1 109 ? 14.160 11.553 -11.014 1.00 95.12 109 SER A O 1
ATOM 903 N N . TYR A 1 110 ? 11.975 11.744 -11.514 1.00 95.12 110 TYR A N 1
ATOM 904 C CA . TYR A 1 110 ? 11.502 10.845 -10.460 1.00 95.12 110 TYR A CA 1
ATOM 905 C C . TYR A 1 110 ? 12.125 9.443 -10.573 1.00 95.12 110 TYR A C 1
ATOM 907 O O . TYR A 1 110 ? 12.643 8.918 -9.585 1.00 95.12 110 TYR A O 1
ATOM 915 N N . PHE A 1 111 ? 12.163 8.854 -11.777 1.00 96.81 111 PHE A N 1
ATOM 916 C CA . PHE A 1 111 ? 12.778 7.536 -11.984 1.00 96.81 111 PHE A CA 1
ATOM 917 C C . PHE A 1 111 ? 14.280 7.520 -11.690 1.00 96.81 111 PHE A C 1
ATOM 919 O O . PHE A 1 111 ? 14.773 6.538 -11.131 1.00 96.81 111 PHE A O 1
ATOM 926 N N . ILE A 1 112 ? 15.010 8.593 -12.006 1.00 97.25 112 ILE A N 1
ATOM 927 C CA . ILE A 1 112 ? 16.426 8.731 -11.637 1.00 97.25 112 ILE A CA 1
ATOM 928 C C . ILE A 1 112 ? 16.581 8.727 -10.113 1.00 97.25 112 ILE A C 1
ATOM 930 O O . ILE A 1 112 ? 17.459 8.035 -9.598 1.00 97.25 112 ILE A O 1
ATOM 934 N N . GLU A 1 113 ? 15.747 9.469 -9.384 1.00 96.00 113 GLU A N 1
ATOM 935 C CA . GLU A 1 113 ? 15.828 9.551 -7.923 1.00 96.00 113 GLU A CA 1
ATOM 936 C C . GLU A 1 113 ? 15.572 8.205 -7.244 1.00 96.00 113 GLU A C 1
ATOM 938 O O . GLU A 1 113 ? 16.387 7.767 -6.425 1.00 96.00 113 GLU A O 1
ATOM 943 N N . ILE A 1 114 ? 14.485 7.512 -7.600 1.00 95.56 114 ILE A N 1
ATOM 944 C CA . ILE A 1 114 ? 14.165 6.220 -6.976 1.00 95.56 114 ILE A CA 1
ATOM 945 C C . ILE A 1 114 ? 15.198 5.143 -7.334 1.00 95.56 114 ILE A C 1
ATOM 947 O O . ILE A 1 114 ? 15.571 4.349 -6.471 1.00 95.56 114 ILE A O 1
ATOM 951 N N . ASN A 1 115 ? 15.735 5.146 -8.562 1.00 97.31 115 ASN A N 1
ATOM 952 C CA . ASN A 1 115 ? 16.773 4.195 -8.965 1.00 97.31 115 ASN A CA 1
ATOM 953 C C . ASN A 1 115 ? 18.117 4.501 -8.284 1.00 97.31 115 ASN A C 1
ATOM 955 O O . ASN A 1 115 ? 18.813 3.573 -7.886 1.00 97.31 115 ASN A O 1
ATOM 959 N N . LYS A 1 116 ? 18.475 5.774 -8.061 1.00 96.81 116 LYS A N 1
ATOM 960 C CA . LYS A 1 116 ? 19.662 6.134 -7.261 1.00 96.81 116 LYS A CA 1
ATOM 961 C C . LYS A 1 116 ? 19.543 5.654 -5.814 1.00 96.81 116 LYS A C 1
ATOM 963 O O . LYS A 1 116 ? 20.502 5.099 -5.284 1.00 96.81 116 LYS A O 1
ATOM 968 N N . LYS A 1 117 ? 18.371 5.811 -5.188 1.00 94.44 117 LYS A N 1
ATOM 969 C CA . LYS A 1 117 ? 18.110 5.272 -3.841 1.00 94.44 117 LYS A CA 1
ATOM 970 C C . LYS A 1 117 ? 18.224 3.744 -3.813 1.00 94.44 117 LYS A C 1
ATOM 972 O O . LYS A 1 117 ? 18.880 3.203 -2.927 1.00 94.44 117 LYS A O 1
ATOM 977 N N . ALA A 1 118 ? 17.650 3.058 -4.804 1.00 94.19 118 ALA A N 1
ATOM 978 C CA . ALA A 1 118 ? 17.771 1.606 -4.940 1.00 94.19 118 ALA A CA 1
ATOM 979 C C . ALA A 1 118 ? 19.228 1.161 -5.143 1.00 94.19 118 ALA A C 1
ATOM 981 O O . ALA A 1 118 ? 19.658 0.194 -4.522 1.00 94.19 118 ALA A O 1
ATOM 982 N N . LYS A 1 119 ? 20.009 1.899 -5.944 1.00 95.44 119 LYS A N 1
ATOM 983 C CA . LYS A 1 119 ? 21.440 1.642 -6.148 1.00 95.44 119 LYS A CA 1
ATOM 984 C C . LYS A 1 119 ? 22.206 1.677 -4.830 1.00 95.44 119 LYS A C 1
ATOM 986 O O . LYS A 1 119 ? 22.867 0.701 -4.497 1.00 95.44 119 LYS A O 1
ATOM 991 N N . LEU A 1 120 ? 22.049 2.757 -4.062 1.00 92.94 120 LEU A N 1
ATOM 992 C CA . LEU A 1 120 ? 22.692 2.912 -2.754 1.00 92.94 120 LEU A CA 1
ATOM 993 C C . LEU A 1 120 ? 22.277 1.802 -1.781 1.00 92.94 120 LEU A C 1
ATOM 995 O O . LEU A 1 120 ? 23.115 1.246 -1.075 1.00 92.94 120 LEU A O 1
ATOM 999 N N . SER A 1 121 ? 20.989 1.445 -1.764 1.00 90.94 121 SER A N 1
ATOM 1000 C CA . SER A 1 121 ? 20.482 0.342 -0.942 1.00 90.94 121 SER A CA 1
ATOM 1001 C C . SER A 1 121 ? 21.134 -0.993 -1.319 1.00 90.94 121 SER A C 1
ATOM 1003 O O . SER A 1 121 ? 21.588 -1.727 -0.439 1.00 90.94 121 SER A O 1
ATOM 1005 N N . LYS A 1 122 ? 21.266 -1.273 -2.623 1.00 90.50 122 LYS A N 1
ATOM 1006 C CA . LYS A 1 122 ? 21.879 -2.502 -3.138 1.00 90.50 122 LYS A CA 1
ATOM 1007 C C . LYS A 1 122 ? 23.390 -2.552 -2.898 1.00 90.50 122 LYS A C 1
ATOM 1009 O O . LYS A 1 122 ? 23.909 -3.599 -2.526 1.00 90.50 122 LYS A O 1
ATOM 1014 N N . GLU A 1 123 ? 24.091 -1.432 -3.056 1.00 91.38 123 GLU A N 1
ATOM 1015 C CA . GLU A 1 123 ? 25.514 -1.308 -2.716 1.00 91.38 123 GLU A CA 1
ATOM 1016 C C . GLU A 1 123 ? 25.738 -1.556 -1.216 1.00 91.38 123 GLU A C 1
ATOM 1018 O O . GLU A 1 123 ? 26.595 -2.355 -0.844 1.00 91.38 123 GLU A O 1
ATOM 1023 N N . ASN A 1 124 ? 24.905 -0.969 -0.351 1.00 89.88 124 ASN A N 1
ATOM 1024 C CA . ASN A 1 124 ? 24.942 -1.224 1.089 1.00 89.88 124 ASN A CA 1
ATOM 1025 C C . ASN A 1 124 ? 24.626 -2.689 1.436 1.00 89.88 124 ASN A C 1
ATOM 1027 O O . ASN A 1 124 ? 25.242 -3.248 2.339 1.00 89.88 124 ASN A O 1
ATOM 1031 N N . TYR A 1 125 ? 23.691 -3.327 0.726 1.00 89.31 125 TYR A N 1
ATOM 1032 C CA . TYR A 1 125 ? 23.419 -4.755 0.885 1.00 89.31 125 TYR A CA 1
ATOM 1033 C C . TYR A 1 125 ? 24.668 -5.600 0.592 1.00 89.31 125 TYR A C 1
ATOM 1035 O O . TYR A 1 125 ? 25.045 -6.431 1.417 1.00 89.31 125 TYR A O 1
ATOM 1043 N N . ILE A 1 126 ? 25.344 -5.344 -0.534 1.00 89.00 126 ILE A N 1
ATOM 1044 C CA . ILE A 1 126 ? 26.569 -6.058 -0.922 1.00 89.00 126 ILE A CA 1
ATOM 1045 C C . ILE A 1 126 ? 27.672 -5.867 0.124 1.00 89.00 126 ILE A C 1
ATOM 1047 O O . ILE A 1 126 ? 28.317 -6.840 0.500 1.00 89.00 126 ILE A O 1
ATOM 1051 N N . LEU A 1 127 ? 27.876 -4.632 0.591 1.00 88.00 127 LEU A N 1
ATOM 1052 C CA . LEU A 1 127 ? 28.969 -4.300 1.507 1.00 88.00 127 LEU A CA 1
ATOM 1053 C C . LEU A 1 127 ? 28.725 -4.786 2.940 1.00 88.00 127 LEU A C 1
ATOM 1055 O O . LEU A 1 127 ? 29.655 -5.263 3.579 1.00 88.00 127 LEU A O 1
ATOM 1059 N N . ASN A 1 128 ? 27.493 -4.664 3.442 1.00 87.31 128 ASN A N 1
ATOM 1060 C CA . ASN A 1 128 ? 27.225 -4.762 4.881 1.00 87.31 128 ASN A CA 1
ATOM 1061 C C . ASN A 1 128 ? 26.271 -5.898 5.280 1.00 87.31 128 ASN A C 1
ATOM 1063 O O . ASN A 1 128 ? 26.190 -6.214 6.463 1.00 87.31 128 ASN A O 1
ATOM 1067 N N . LYS A 1 129 ? 25.516 -6.495 4.345 1.00 89.00 129 LYS A N 1
ATOM 1068 C CA . LYS A 1 129 ? 24.463 -7.484 4.672 1.00 89.00 129 LYS A CA 1
ATOM 1069 C C . LYS A 1 129 ? 24.617 -8.836 3.978 1.00 89.00 129 LYS A C 1
ATOM 1071 O O . LYS A 1 129 ? 24.062 -9.828 4.447 1.00 89.00 129 LYS A O 1
ATOM 1076 N N . LEU A 1 130 ? 25.374 -8.904 2.887 1.00 89.44 130 LEU A N 1
ATOM 1077 C CA . LEU A 1 130 ? 25.473 -10.107 2.062 1.00 89.44 130 LEU A CA 1
ATOM 1078 C C . LEU A 1 130 ? 25.980 -11.324 2.847 1.00 89.44 130 LEU A C 1
ATOM 1080 O O . LEU A 1 130 ? 25.413 -12.407 2.719 1.00 89.44 130 LEU A O 1
ATOM 1084 N N . LEU A 1 131 ? 27.004 -11.152 3.690 1.00 90.75 131 LEU A N 1
ATOM 1085 C CA . LEU A 1 131 ? 27.567 -12.249 4.488 1.00 90.75 131 LEU A CA 1
ATOM 1086 C C . LEU A 1 131 ? 26.616 -12.714 5.596 1.00 90.75 131 LEU A C 1
ATOM 1088 O O . LEU A 1 131 ? 26.483 -13.916 5.826 1.00 90.75 131 LEU A O 1
ATOM 1092 N N . SER A 1 132 ? 25.889 -11.791 6.237 1.00 89.25 132 SER A N 1
ATOM 1093 C CA . SER A 1 132 ? 24.853 -12.167 7.206 1.00 89.25 132 SER A CA 1
ATOM 1094 C C . SER A 1 132 ? 23.709 -12.942 6.551 1.00 89.25 132 SER A C 1
ATOM 1096 O O . SER A 1 132 ? 23.230 -13.920 7.125 1.00 89.25 132 SER A O 1
ATOM 1098 N N . GLU A 1 133 ? 23.314 -12.566 5.331 1.00 87.44 133 GLU A N 1
ATOM 1099 C CA . GLU A 1 133 ? 22.267 -13.279 4.595 1.00 87.44 133 GLU A CA 1
ATOM 1100 C C . GLU A 1 133 ? 22.754 -14.656 4.131 1.00 87.44 133 GLU A C 1
ATOM 1102 O O . GLU A 1 133 ? 22.036 -15.647 4.240 1.00 87.44 133 GLU A O 1
ATOM 1107 N N . LEU A 1 134 ? 24.019 -14.767 3.717 1.00 89.44 134 LEU A N 1
ATOM 1108 C CA . LEU A 1 134 ? 24.645 -16.054 3.425 1.00 89.44 134 LEU A CA 1
ATOM 1109 C C . LEU A 1 134 ? 24.634 -16.987 4.644 1.00 89.44 134 LEU A C 1
ATOM 1111 O O . LEU A 1 134 ? 24.222 -18.142 4.531 1.00 89.44 134 LEU A O 1
ATOM 1115 N N . LYS A 1 135 ? 25.026 -16.482 5.820 1.00 89.94 135 LYS A N 1
ATOM 1116 C CA . LYS A 1 135 ? 24.978 -17.232 7.084 1.00 89.94 135 LYS A CA 1
ATOM 1117 C C . LYS A 1 135 ? 23.559 -17.726 7.392 1.00 89.94 135 LYS A C 1
ATOM 1119 O O . LYS A 1 135 ? 23.368 -18.879 7.787 1.00 89.94 135 LYS A O 1
ATOM 1124 N N . LYS A 1 136 ? 22.554 -16.872 7.195 1.00 87.19 136 LYS A N 1
ATOM 1125 C CA . LYS A 1 136 ? 21.137 -17.202 7.396 1.00 87.19 136 LYS A CA 1
ATOM 1126 C C . LYS A 1 136 ? 20.646 -18.267 6.409 1.00 87.19 136 LYS A C 1
ATOM 1128 O O . LYS A 1 136 ? 20.009 -19.223 6.852 1.00 87.19 136 LYS A O 1
ATOM 1133 N N . ARG A 1 137 ? 21.012 -18.179 5.124 1.00 85.19 137 ARG A N 1
ATOM 1134 C CA . ARG A 1 137 ? 20.710 -19.209 4.109 1.00 85.19 137 ARG A CA 1
ATOM 1135 C C . ARG A 1 137 ? 21.223 -20.583 4.509 1.00 85.19 137 ARG A C 1
ATOM 1137 O O . ARG A 1 137 ? 20.479 -21.557 4.405 1.00 85.19 137 ARG A O 1
ATOM 1144 N N . MET A 1 138 ? 22.466 -20.652 4.988 1.00 87.12 138 MET A N 1
ATOM 1145 C CA . MET A 1 138 ? 23.067 -21.910 5.439 1.00 87.12 138 MET A CA 1
ATOM 1146 C C . MET A 1 138 ? 22.260 -22.536 6.582 1.00 87.12 138 MET A C 1
ATOM 1148 O O . MET A 1 138 ? 21.914 -23.713 6.516 1.00 87.12 138 MET A O 1
ATOM 1152 N N . LYS A 1 139 ? 21.849 -21.730 7.571 1.00 85.50 139 LYS A N 1
ATOM 1153 C CA . LYS A 1 139 ? 20.996 -22.184 8.683 1.00 85.50 139 LYS A CA 1
ATOM 1154 C C . LYS A 1 139 ? 19.620 -22.675 8.220 1.00 85.50 139 LYS A C 1
ATOM 1156 O O . LYS A 1 139 ? 19.105 -23.660 8.738 1.00 85.50 139 LYS A O 1
ATOM 1161 N N . LEU A 1 140 ? 18.994 -21.987 7.2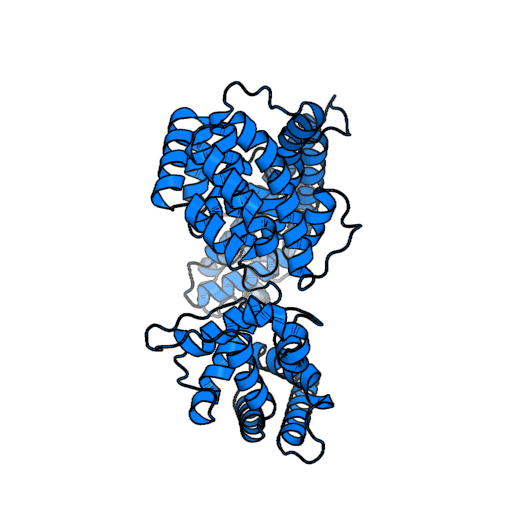65 1.00 78.88 140 LEU A N 1
ATOM 1162 C CA . LEU A 1 140 ? 17.670 -22.370 6.761 1.00 78.88 140 LEU A CA 1
ATOM 1163 C C . LEU A 1 140 ? 17.707 -23.682 5.969 1.00 78.88 140 LEU A C 1
ATOM 1165 O O . LEU A 1 140 ? 16.814 -24.513 6.129 1.00 78.88 140 LEU A O 1
ATOM 1169 N N . GLN A 1 141 ? 18.743 -23.890 5.153 1.00 76.56 141 GLN A N 1
ATOM 1170 C CA . GLN A 1 141 ? 18.907 -25.126 4.382 1.00 76.56 141 GLN A CA 1
ATOM 1171 C C . GLN A 1 141 ? 19.117 -26.350 5.282 1.00 76.56 141 GLN A C 1
ATOM 1173 O O . GLN A 1 141 ? 18.602 -27.419 4.970 1.00 76.56 141 GLN A O 1
ATOM 1178 N N . GLN A 1 142 ? 19.780 -26.188 6.429 1.00 72.50 142 GLN A N 1
ATOM 1179 C CA . GLN A 1 142 ? 19.912 -27.255 7.432 1.00 72.50 142 GLN A CA 1
ATOM 1180 C C . GLN A 1 142 ? 18.578 -27.677 8.036 1.00 72.50 142 GLN A C 1
ATOM 1182 O O . GLN A 1 142 ? 18.354 -28.854 8.290 1.00 72.50 142 GLN A O 1
ATOM 1187 N N . ASN A 1 143 ? 17.652 -26.734 8.197 1.00 70.75 143 ASN A N 1
ATOM 1188 C CA . ASN A 1 143 ? 16.315 -27.017 8.710 1.00 70.75 143 ASN A CA 1
ATOM 1189 C C . ASN A 1 143 ? 15.384 -27.651 7.652 1.00 70.75 143 ASN A C 1
ATOM 1191 O O . ASN A 1 143 ? 14.170 -27.674 7.845 1.00 70.75 143 ASN A O 1
ATOM 1195 N N . GLY A 1 144 ? 15.918 -28.118 6.514 1.00 65.50 144 GLY A N 1
ATOM 1196 C CA . GLY A 1 144 ? 15.144 -28.738 5.432 1.00 65.50 144 GLY A CA 1
ATOM 1197 C C . GLY A 1 144 ? 14.278 -27.757 4.635 1.00 65.50 144 GLY A C 1
ATOM 1198 O O . GLY A 1 144 ? 13.424 -28.167 3.849 1.00 65.50 144 GLY A O 1
ATOM 1199 N N . LEU A 1 145 ? 14.474 -26.448 4.814 1.00 60.34 145 LEU A N 1
ATOM 1200 C CA . LEU A 1 145 ? 13.704 -25.414 4.126 1.00 60.34 145 LEU A CA 1
ATOM 1201 C C . LEU A 1 145 ? 14.362 -25.058 2.787 1.00 60.34 145 LEU A C 1
ATOM 1203 O O . LEU A 1 145 ? 14.799 -23.937 2.599 1.00 60.34 145 LEU A O 1
ATOM 1207 N N . GLU A 1 146 ? 14.433 -25.974 1.819 1.00 53.31 146 GLU A N 1
ATOM 1208 C CA . GLU A 1 146 ? 15.170 -25.763 0.551 1.00 53.31 146 GLU A CA 1
ATOM 1209 C C . GLU A 1 146 ? 14.625 -24.623 -0.342 1.00 53.31 146 GLU A C 1
ATOM 1211 O O . GLU A 1 146 ? 15.342 -24.075 -1.184 1.00 53.31 146 GLU A O 1
ATOM 1216 N N . LYS A 1 147 ? 13.373 -24.187 -0.138 1.00 50.44 147 LYS A N 1
ATOM 1217 C CA . LYS A 1 147 ? 12.731 -23.081 -0.886 1.00 50.44 147 LYS A CA 1
ATOM 1218 C C . LYS A 1 147 ? 13.109 -21.677 -0.377 1.00 50.44 147 LYS A C 1
ATOM 1220 O O . LYS A 1 147 ? 12.332 -20.733 -0.514 1.00 50.44 147 LYS A O 1
ATOM 1225 N N . VAL A 1 148 ? 14.319 -21.520 0.159 1.00 49.72 148 VAL A N 1
ATOM 1226 C CA . VAL A 1 148 ? 14.854 -20.266 0.722 1.00 49.72 148 VAL A CA 1
ATOM 1227 C C . VAL A 1 148 ? 14.808 -19.087 -0.269 1.00 49.72 148 VAL A C 1
ATOM 1229 O O . VAL A 1 148 ? 14.517 -17.955 0.105 1.00 49.72 148 VAL A O 1
ATOM 1232 N N . GLY A 1 149 ? 14.995 -19.345 -1.569 1.00 46.91 149 GLY A N 1
ATOM 1233 C CA . GLY A 1 149 ? 15.105 -18.290 -2.588 1.00 46.91 149 GLY A CA 1
ATOM 1234 C C . GLY A 1 149 ? 13.853 -17.431 -2.829 1.00 46.91 149 GLY A C 1
ATOM 1235 O O . GLY A 1 149 ? 13.945 -16.453 -3.568 1.00 46.91 149 GLY A O 1
ATOM 1236 N N . MET A 1 150 ? 12.695 -17.782 -2.254 1.00 40.34 150 MET A N 1
ATOM 1237 C CA . MET A 1 150 ? 11.445 -17.018 -2.388 1.00 40.34 150 MET A CA 1
ATOM 1238 C C . MET A 1 150 ? 11.220 -16.005 -1.253 1.00 40.34 150 MET A C 1
ATOM 1240 O O . MET A 1 150 ? 10.421 -15.092 -1.436 1.00 40.34 150 MET A O 1
ATOM 1244 N N . PHE A 1 151 ? 11.925 -16.128 -0.122 1.00 40.56 151 PHE A N 1
ATOM 1245 C CA . PHE A 1 151 ? 11.663 -15.356 1.105 1.00 40.56 151 PHE A CA 1
ATOM 1246 C C . PHE A 1 151 ? 12.728 -14.289 1.434 1.00 40.56 151 PHE A C 1
ATOM 1248 O O . PHE A 1 151 ? 12.639 -13.642 2.470 1.00 40.56 151 PHE A O 1
ATOM 1255 N N . GLU A 1 152 ? 13.714 -14.069 0.558 1.00 51.47 152 GLU A N 1
ATOM 1256 C CA . GLU A 1 152 ? 14.937 -13.301 0.871 1.00 51.47 152 GLU A CA 1
ATOM 1257 C C . GLU A 1 152 ? 15.251 -12.218 -0.163 1.00 51.47 152 GLU A C 1
ATOM 1259 O O . GLU A 1 152 ? 16.345 -12.115 -0.723 1.00 51.47 152 GLU A O 1
ATOM 1264 N N . LYS A 1 153 ? 14.248 -11.423 -0.504 1.00 56.66 153 LYS A N 1
ATOM 1265 C CA . LYS A 1 153 ? 14.495 -10.158 -1.186 1.00 56.66 153 LYS A CA 1
ATOM 1266 C C . LYS A 1 153 ? 14.471 -9.088 -0.099 1.00 56.66 153 LYS A C 1
ATOM 1268 O O . LYS A 1 153 ? 13.407 -8.705 0.373 1.00 56.66 153 LYS A O 1
ATOM 1273 N N . ASP A 1 154 ? 15.651 -8.657 0.328 1.00 60.56 154 ASP A N 1
ATOM 1274 C CA . ASP A 1 154 ? 15.808 -7.750 1.476 1.00 60.56 154 ASP A CA 1
ATOM 1275 C C . ASP A 1 154 ? 15.584 -6.272 1.133 1.00 60.56 154 ASP A C 1
ATOM 1277 O O . ASP A 1 154 ? 15.700 -5.402 1.999 1.00 60.56 154 ASP A O 1
ATOM 1281 N N . ASP A 1 155 ? 15.271 -5.963 -0.128 1.00 73.56 155 ASP A N 1
ATOM 1282 C CA . ASP A 1 155 ? 14.955 -4.609 -0.552 1.00 73.56 155 ASP A CA 1
ATOM 1283 C C . ASP A 1 155 ? 13.757 -4.521 -1.504 1.00 73.56 155 ASP A C 1
ATOM 1285 O O . ASP A 1 155 ? 13.376 -5.461 -2.212 1.00 73.56 155 ASP A O 1
ATOM 1289 N N . ASN A 1 156 ? 13.147 -3.333 -1.510 1.00 80.50 156 ASN A N 1
ATOM 1290 C CA . ASN A 1 156 ? 11.985 -3.024 -2.339 1.00 80.50 156 ASN A CA 1
ATOM 1291 C C . ASN A 1 156 ? 12.280 -3.248 -3.829 1.00 80.50 156 ASN A C 1
ATOM 1293 O O . ASN A 1 156 ? 11.404 -3.705 -4.563 1.00 80.50 156 ASN A O 1
ATOM 1297 N N . TYR A 1 157 ? 13.512 -2.979 -4.278 1.00 88.88 157 TYR A N 1
ATOM 1298 C CA . TYR A 1 157 ? 13.885 -3.144 -5.680 1.00 88.88 157 TYR A CA 1
ATOM 1299 C C . TYR A 1 157 ? 13.749 -4.596 -6.140 1.00 88.88 157 TYR A C 1
ATOM 1301 O O . TYR A 1 157 ? 13.081 -4.858 -7.139 1.00 88.88 157 TYR A O 1
ATOM 1309 N N . SER A 1 158 ? 14.314 -5.564 -5.413 1.00 84.81 158 SER A N 1
ATOM 1310 C CA . SER A 1 158 ? 14.234 -6.961 -5.844 1.00 84.81 158 SER A CA 1
ATOM 1311 C C . SER A 1 158 ? 12.785 -7.470 -5.887 1.00 84.81 158 SER A C 1
ATOM 1313 O O . SER A 1 158 ? 12.449 -8.306 -6.737 1.00 84.81 158 SER A O 1
ATOM 1315 N N . TRP A 1 159 ? 11.904 -6.991 -5.000 1.00 81.75 159 TRP A N 1
ATOM 1316 C CA . TRP A 1 159 ? 10.481 -7.365 -4.984 1.00 81.75 159 TRP A CA 1
ATOM 1317 C C . TRP A 1 159 ? 9.649 -6.698 -6.081 1.00 81.75 159 TRP A C 1
ATOM 1319 O O . TRP A 1 159 ? 8.705 -7.319 -6.580 1.00 81.75 159 TRP A O 1
ATOM 1329 N N . TYR A 1 160 ? 9.991 -5.464 -6.450 1.00 88.12 160 TYR A N 1
ATOM 1330 C CA . TYR A 1 160 ? 9.148 -4.572 -7.250 1.00 88.12 160 TYR A CA 1
ATOM 1331 C C . TYR A 1 160 ? 9.895 -3.928 -8.426 1.00 88.12 160 TYR A C 1
ATOM 1333 O O . TYR A 1 160 ? 9.588 -2.803 -8.815 1.00 88.12 160 TYR A O 1
ATOM 1341 N N . LYS A 1 161 ? 10.880 -4.631 -8.997 1.00 91.38 161 LYS A N 1
ATOM 1342 C CA . LYS A 1 161 ? 11.779 -4.125 -10.051 1.00 91.38 161 LYS A CA 1
ATOM 1343 C C . LYS A 1 161 ? 11.054 -3.477 -11.234 1.00 91.38 161 LYS A C 1
ATOM 1345 O O . LYS A 1 161 ? 11.560 -2.515 -11.800 1.00 91.38 161 LYS A O 1
ATOM 1350 N N . GLU A 1 162 ? 9.877 -3.979 -11.603 1.00 92.06 162 GLU A N 1
ATOM 1351 C CA . GLU A 1 162 ? 9.066 -3.440 -12.694 1.00 92.06 162 GLU A CA 1
ATOM 1352 C C . GLU A 1 162 ? 8.652 -1.982 -12.456 1.00 92.06 162 GLU A C 1
ATOM 1354 O O . GLU A 1 162 ? 8.654 -1.190 -13.392 1.00 92.06 162 GLU A O 1
ATOM 1359 N N . TYR A 1 163 ? 8.401 -1.590 -11.204 1.00 94.44 163 TYR A N 1
ATOM 1360 C CA . TYR A 1 163 ? 8.003 -0.224 -10.849 1.00 94.44 163 TYR A CA 1
ATOM 1361 C C . TYR A 1 163 ? 9.175 0.762 -10.813 1.00 94.44 163 TYR A C 1
ATOM 1363 O O . TYR A 1 163 ? 8.971 1.950 -10.580 1.00 94.44 163 TYR A O 1
ATOM 1371 N N . TYR A 1 164 ? 10.398 0.291 -11.065 1.00 95.94 164 TYR A N 1
ATOM 1372 C CA . TYR A 1 164 ? 11.576 1.132 -11.268 1.00 95.94 164 TYR A CA 1
ATOM 1373 C C . TYR A 1 164 ? 11.894 1.354 -12.753 1.00 95.94 164 TYR A C 1
ATOM 1375 O O . TYR A 1 164 ? 12.778 2.162 -13.057 1.00 95.94 164 TYR A O 1
ATOM 1383 N N . ASP A 1 165 ? 11.211 0.655 -13.670 1.00 95.69 165 ASP A N 1
ATOM 1384 C CA . ASP A 1 165 ? 11.375 0.841 -15.112 1.00 95.69 165 ASP A CA 1
ATOM 1385 C C . ASP A 1 165 ? 10.537 2.046 -15.586 1.00 95.69 165 ASP A C 1
ATOM 1387 O O . ASP A 1 165 ? 9.306 2.005 -15.500 1.00 95.69 165 ASP A O 1
ATOM 1391 N N . PRO A 1 166 ? 11.160 3.120 -16.111 1.00 94.44 166 PRO A N 1
ATOM 1392 C CA . PRO A 1 166 ? 10.428 4.284 -16.613 1.00 94.44 166 PRO A CA 1
ATOM 1393 C C . PRO A 1 166 ? 9.496 3.970 -17.796 1.00 94.44 166 PRO A C 1
ATOM 1395 O O . PRO A 1 166 ? 8.583 4.754 -18.070 1.00 94.44 166 PRO A O 1
ATOM 1398 N N . GLU A 1 167 ? 9.722 2.854 -18.500 1.00 93.12 167 GLU A N 1
ATOM 1399 C CA . GLU A 1 167 ? 8.923 2.404 -19.648 1.00 93.12 167 GLU A CA 1
ATOM 1400 C C . GLU A 1 167 ? 7.757 1.481 -19.246 1.00 93.12 167 GLU A C 1
ATOM 1402 O O . GLU A 1 167 ? 6.984 1.058 -20.108 1.00 93.12 167 GLU A O 1
ATOM 1407 N N . TYR A 1 168 ? 7.621 1.144 -17.959 1.00 95.25 168 TYR A N 1
ATOM 1408 C CA . TYR A 1 168 ? 6.508 0.332 -17.476 1.00 95.25 168 TYR A CA 1
ATOM 1409 C C . TYR A 1 168 ? 5.171 1.065 -17.666 1.00 95.25 168 TYR A C 1
ATOM 1411 O O . TYR A 1 168 ? 5.056 2.261 -17.388 1.00 95.25 168 TYR A O 1
ATOM 1419 N N . ASP A 1 169 ? 4.143 0.350 -18.137 1.00 95.44 169 ASP A N 1
ATOM 1420 C CA . ASP A 1 169 ? 2.804 0.920 -18.319 1.00 95.44 169 ASP A CA 1
ATOM 1421 C C . ASP A 1 169 ? 2.047 0.929 -16.981 1.00 95.44 169 ASP A C 1
ATOM 1423 O O . ASP A 1 169 ? 1.270 0.026 -16.642 1.00 95.44 169 ASP A O 1
ATOM 1427 N N . PHE A 1 170 ? 2.286 1.990 -16.208 1.00 95.56 170 PHE A N 1
ATOM 1428 C CA . PHE A 1 170 ? 1.595 2.228 -14.944 1.00 95.56 170 PHE A CA 1
ATOM 1429 C C . PHE A 1 170 ? 0.089 2.426 -15.142 1.00 95.56 170 PHE A C 1
ATOM 1431 O O . PHE A 1 170 ? -0.677 2.067 -14.250 1.00 95.56 170 PHE A O 1
ATOM 1438 N N . SER A 1 171 ? -0.358 2.925 -16.301 1.00 94.94 171 SER A N 1
ATOM 1439 C CA . SER A 1 171 ? -1.777 3.182 -16.570 1.00 94.94 171 SER A CA 1
ATOM 1440 C C . SER A 1 171 ? -2.627 1.912 -16.530 1.00 94.94 171 SER A C 1
ATOM 1442 O O . SER A 1 171 ? -3.755 1.961 -16.043 1.00 94.94 171 SER A O 1
ATOM 1444 N N . VAL A 1 172 ? -2.094 0.777 -16.993 1.00 96.19 172 VAL A N 1
ATOM 1445 C CA . VAL A 1 172 ? -2.757 -0.535 -16.898 1.00 96.19 172 VAL A CA 1
ATOM 1446 C C . VAL A 1 172 ? -2.625 -1.081 -15.479 1.00 96.19 172 VAL A C 1
ATOM 1448 O O . VAL A 1 172 ? -3.601 -1.549 -14.892 1.00 96.19 172 VAL A O 1
ATOM 1451 N N . SER A 1 173 ? -1.428 -0.988 -14.896 1.00 94.19 173 SER A N 1
ATOM 1452 C CA . SER A 1 173 ? -1.154 -1.535 -13.567 1.00 94.19 173 SER A CA 1
ATOM 1453 C C . SER A 1 173 ? -2.066 -0.943 -12.491 1.00 94.19 173 SER A C 1
ATOM 1455 O O . SER A 1 173 ? -2.756 -1.684 -11.791 1.00 94.19 173 SER A O 1
ATOM 1457 N N . VAL A 1 174 ? -2.195 0.385 -12.430 1.00 93.94 174 VAL A N 1
ATOM 1458 C CA . VAL A 1 174 ? -3.052 1.065 -11.443 1.00 93.94 174 VAL A CA 1
ATOM 1459 C C . VAL A 1 174 ? -4.541 0.733 -11.581 1.00 93.94 174 VAL A C 1
ATOM 1461 O O . VAL A 1 174 ? -5.277 0.816 -10.596 1.00 93.94 174 VAL A O 1
ATOM 1464 N N . LYS A 1 175 ? -4.998 0.345 -12.778 1.00 94.44 175 LYS A N 1
ATOM 1465 C CA . LYS A 1 175 ? -6.399 -0.004 -13.066 1.00 94.44 175 LYS A CA 1
ATOM 1466 C C . LYS A 1 175 ? -6.727 -1.454 -12.705 1.00 94.44 175 LYS A C 1
ATOM 1468 O O . LYS A 1 175 ? -7.839 -1.741 -12.263 1.00 94.44 175 LYS A O 1
ATOM 1473 N N . PHE A 1 176 ? -5.765 -2.367 -12.863 1.00 93.94 176 PHE A N 1
ATOM 1474 C CA . PHE A 1 176 ? -6.029 -3.809 -12.802 1.00 93.94 176 PHE A CA 1
ATOM 1475 C C . PHE A 1 176 ? -5.302 -4.569 -11.691 1.00 93.94 176 PHE A C 1
ATOM 1477 O O . PHE A 1 176 ? -5.745 -5.663 -11.346 1.00 93.94 176 PHE A O 1
ATOM 1484 N N . PHE A 1 177 ? -4.240 -4.026 -11.089 1.00 88.69 177 PHE A N 1
ATOM 1485 C CA . PHE A 1 177 ? -3.435 -4.762 -10.107 1.00 88.69 177 PHE A CA 1
ATOM 1486 C C . PHE A 1 177 ? -4.255 -5.237 -8.901 1.00 88.69 177 PHE A C 1
ATOM 1488 O O . PHE A 1 177 ? -4.245 -6.423 -8.570 1.00 88.69 177 PHE A O 1
ATOM 1495 N N . ASP A 1 178 ? -5.045 -4.344 -8.307 1.00 85.00 178 ASP A N 1
ATOM 1496 C CA . ASP A 1 178 ? -5.969 -4.695 -7.223 1.00 85.00 178 ASP A CA 1
ATOM 1497 C C . ASP A 1 178 ? -7.155 -5.545 -7.719 1.00 85.00 178 ASP A C 1
ATOM 1499 O O . ASP A 1 178 ? -7.580 -6.496 -7.068 1.00 85.00 178 ASP A O 1
ATOM 1503 N N . ALA A 1 179 ? -7.670 -5.270 -8.923 1.00 86.69 179 ALA A N 1
ATOM 1504 C CA . ALA A 1 179 ? -8.772 -6.042 -9.504 1.00 86.69 179 ALA A CA 1
ATOM 1505 C C . ALA A 1 179 ? -8.418 -7.517 -9.766 1.00 86.69 179 ALA A C 1
ATOM 1507 O O . ALA A 1 179 ? -9.306 -8.373 -9.813 1.00 86.69 179 ALA A O 1
ATOM 1508 N N . PHE A 1 180 ? -7.129 -7.806 -9.924 1.00 87.19 180 PHE A N 1
ATOM 1509 C CA . PHE A 1 180 ? -6.574 -9.144 -10.047 1.00 87.19 180 PHE A CA 1
ATOM 1510 C C . PHE A 1 180 ? -5.988 -9.680 -8.745 1.00 87.19 180 PHE A C 1
ATOM 1512 O O . PHE A 1 180 ? -5.173 -10.593 -8.810 1.00 87.19 180 PHE A O 1
ATOM 1519 N N . HIS A 1 181 ? -6.377 -9.153 -7.581 1.00 83.94 181 HIS A N 1
ATOM 1520 C CA . HIS A 1 181 ? -5.890 -9.626 -6.280 1.00 83.94 181 HIS A CA 1
ATOM 1521 C C . HIS A 1 181 ? -4.355 -9.713 -6.232 1.00 83.94 181 HIS A C 1
ATOM 1523 O O . HIS A 1 181 ? -3.785 -10.690 -5.752 1.00 83.94 181 HIS A O 1
ATOM 1529 N N . PHE A 1 182 ? -3.683 -8.699 -6.786 1.00 84.38 182 PHE A N 1
ATOM 1530 C CA . PHE A 1 182 ? -2.226 -8.557 -6.773 1.00 84.38 182 PHE A CA 1
ATOM 1531 C C . PHE A 1 182 ? -1.455 -9.596 -7.618 1.00 84.38 182 PHE A C 1
ATOM 1533 O O . PHE A 1 182 ? -0.237 -9.735 -7.482 1.00 84.38 182 PHE A O 1
ATOM 1540 N N . HIS A 1 183 ? -2.120 -10.289 -8.554 1.00 85.38 183 HIS A N 1
ATOM 1541 C CA . HIS A 1 183 ? -1.463 -11.173 -9.525 1.00 85.38 183 HIS A CA 1
ATOM 1542 C C . HIS A 1 183 ? -0.714 -10.380 -10.614 1.00 85.38 183 HIS A C 1
ATOM 1544 O O . HIS A 1 183 ? -1.282 -10.018 -11.648 1.00 85.38 183 HIS A O 1
ATOM 1550 N N . LYS A 1 184 ? 0.590 -10.152 -10.398 1.00 86.06 184 LYS A N 1
ATOM 1551 C CA . LYS A 1 184 ? 1.482 -9.400 -11.305 1.00 86.06 184 LYS A CA 1
ATOM 1552 C C . LYS A 1 184 ? 1.515 -9.945 -12.737 1.00 86.06 184 LYS A C 1
ATOM 1554 O O . LYS A 1 184 ? 1.515 -9.154 -13.677 1.00 86.06 184 LYS A O 1
ATOM 1559 N N . ASP A 1 185 ? 1.486 -11.266 -12.910 1.00 90.31 185 ASP A N 1
ATOM 1560 C CA . ASP A 1 185 ? 1.575 -11.895 -14.236 1.00 90.31 185 ASP A CA 1
ATOM 1561 C C . ASP A 1 185 ? 0.375 -11.533 -15.123 1.00 90.31 185 ASP A C 1
ATOM 1563 O O . ASP A 1 185 ? 0.550 -11.173 -16.285 1.00 90.31 185 ASP A O 1
ATOM 1567 N N . LYS A 1 186 ? -0.836 -11.489 -14.550 1.00 93.00 186 LYS A N 1
ATOM 1568 C CA . LYS A 1 186 ? -2.054 -11.073 -15.269 1.00 93.00 186 LYS A CA 1
ATOM 1569 C C . LYS A 1 186 ? -2.003 -9.608 -15.698 1.00 93.00 186 LYS A C 1
ATOM 1571 O O . LYS A 1 186 ? -2.472 -9.250 -16.776 1.00 93.00 186 LYS A O 1
ATOM 1576 N N . VAL A 1 187 ? -1.421 -8.742 -14.867 1.00 94.06 187 VAL A N 1
ATOM 1577 C CA . VAL A 1 187 ? -1.198 -7.337 -15.241 1.00 94.06 187 VAL A CA 1
ATOM 1578 C C . VAL A 1 187 ? -0.184 -7.243 -16.380 1.00 94.06 187 VAL A C 1
ATOM 1580 O O . VAL A 1 187 ? -0.414 -6.509 -17.338 1.00 94.06 187 VAL A O 1
ATOM 1583 N N . ALA A 1 188 ? 0.910 -8.005 -16.315 1.00 93.94 188 ALA A N 1
ATOM 1584 C CA . ALA A 1 188 ? 1.919 -8.033 -17.369 1.00 93.94 188 ALA A CA 1
ATOM 1585 C C . ALA A 1 188 ? 1.346 -8.524 -18.713 1.00 93.94 188 ALA A C 1
ATOM 1587 O O . ALA A 1 188 ? 1.686 -7.972 -19.762 1.00 93.94 188 ALA A O 1
ATOM 1588 N N . GLU A 1 189 ? 0.440 -9.506 -18.690 1.00 95.75 189 GLU A N 1
ATOM 1589 C CA . GLU A 1 189 ? -0.302 -9.961 -19.871 1.00 95.75 189 GLU A CA 1
ATOM 1590 C C . GLU A 1 189 ? -1.146 -8.841 -20.490 1.00 95.75 189 GLU A C 1
ATOM 1592 O O . GLU A 1 189 ? -1.081 -8.642 -21.704 1.00 95.75 189 GLU A O 1
ATOM 1597 N N . LEU A 1 190 ? -1.874 -8.060 -19.682 1.00 96.62 190 LEU A N 1
ATOM 1598 C CA . LEU A 1 190 ? -2.653 -6.921 -20.183 1.00 96.62 190 LEU A CA 1
ATOM 1599 C C . LEU A 1 190 ? -1.777 -5.786 -20.719 1.00 96.62 190 LEU A C 1
ATOM 1601 O O . LEU A 1 190 ? -2.100 -5.215 -21.758 1.00 96.62 190 LEU A O 1
ATOM 1605 N N . ILE A 1 191 ? -0.658 -5.478 -20.056 1.00 96.81 191 ILE A N 1
ATOM 1606 C CA . ILE A 1 191 ? 0.316 -4.491 -20.553 1.00 96.81 191 ILE A CA 1
ATOM 1607 C C . ILE A 1 191 ? 0.829 -4.919 -21.931 1.00 96.81 191 ILE A C 1
ATOM 1609 O O . ILE A 1 191 ? 0.889 -4.116 -22.865 1.00 96.81 191 ILE A O 1
ATOM 1613 N N . LYS A 1 192 ? 1.167 -6.205 -22.083 1.00 97.00 192 LYS A N 1
ATOM 1614 C CA . LYS A 1 192 ? 1.589 -6.763 -23.368 1.00 97.00 192 LYS A CA 1
ATOM 1615 C C . LYS A 1 192 ? 0.467 -6.679 -24.402 1.00 97.00 192 LYS A C 1
ATOM 1617 O O . LYS A 1 192 ? 0.745 -6.262 -25.521 1.00 97.00 192 LYS A O 1
ATOM 1622 N N . LEU A 1 193 ? -0.766 -7.032 -24.031 1.00 97.38 193 LEU A N 1
ATOM 1623 C CA . LEU A 1 193 ? -1.926 -6.987 -24.920 1.00 97.38 193 LEU A CA 1
ATOM 1624 C C . LEU A 1 193 ? -2.170 -5.574 -25.444 1.00 97.38 193 LEU A C 1
ATOM 1626 O O . LEU A 1 193 ? -2.247 -5.404 -26.653 1.00 97.38 193 LEU A O 1
ATOM 1630 N N . LYS A 1 194 ? -2.193 -4.563 -24.570 1.00 96.69 194 LYS A N 1
ATOM 1631 C CA . LYS A 1 194 ? -2.351 -3.159 -24.970 1.00 96.69 194 LYS A CA 1
ATOM 1632 C C . LYS A 1 194 ? -1.275 -2.725 -25.966 1.00 96.69 194 LYS A C 1
ATOM 1634 O O . LYS A 1 194 ? -1.573 -2.049 -26.942 1.00 96.69 194 LYS A O 1
ATOM 1639 N N . LYS A 1 195 ? -0.029 -3.167 -25.759 1.00 95.25 195 LYS A N 1
ATOM 1640 C CA . LYS A 1 195 ? 1.094 -2.861 -26.654 1.00 95.25 195 LYS A CA 1
ATOM 1641 C C . LYS A 1 195 ? 1.005 -3.568 -28.012 1.00 95.25 195 LYS A C 1
ATOM 1643 O O . LYS A 1 195 ? 1.475 -3.018 -29.002 1.00 95.25 195 LYS A O 1
ATOM 1648 N N . THR A 1 196 ? 0.490 -4.798 -28.067 1.00 96.94 196 THR A N 1
ATOM 1649 C CA . THR A 1 196 ? 0.476 -5.606 -29.302 1.00 96.94 196 THR A CA 1
ATOM 1650 C C . THR A 1 196 ? -0.836 -5.533 -30.074 1.00 96.94 196 THR A C 1
ATOM 1652 O O . THR A 1 196 ? -0.834 -5.763 -31.280 1.00 96.94 196 THR A O 1
ATOM 1655 N N . ASN A 1 197 ? -1.953 -5.275 -29.397 1.00 96.62 197 ASN A N 1
ATOM 1656 C CA . ASN A 1 197 ? -3.289 -5.176 -29.969 1.00 96.62 197 ASN A CA 1
ATOM 1657 C C . ASN A 1 197 ? -4.193 -4.329 -29.052 1.00 96.62 197 ASN A C 1
ATOM 1659 O O . ASN A 1 197 ? -4.840 -4.843 -28.137 1.00 96.62 197 ASN A O 1
ATOM 1663 N N . GLU A 1 198 ? -4.207 -3.024 -29.308 1.00 94.50 198 GLU A N 1
ATOM 1664 C CA . GLU A 1 198 ? -4.951 -2.043 -28.516 1.00 94.50 198 GLU A CA 1
ATOM 1665 C C . GLU A 1 198 ? -6.471 -2.276 -28.557 1.00 94.50 198 GLU A C 1
ATOM 1667 O O . GLU A 1 198 ? -7.121 -2.218 -27.514 1.00 94.50 198 GLU A O 1
ATOM 1672 N N . ASP A 1 199 ? -7.030 -2.642 -29.715 1.00 94.94 199 ASP A N 1
ATOM 1673 C CA . ASP A 1 199 ? -8.468 -2.907 -29.860 1.00 94.94 199 ASP A CA 1
ATOM 1674 C C . ASP A 1 199 ? -8.920 -4.057 -28.949 1.00 94.94 199 ASP A C 1
ATOM 1676 O O . ASP A 1 199 ? -9.865 -3.908 -28.175 1.00 94.94 199 ASP A O 1
ATOM 1680 N N . LYS A 1 200 ? -8.185 -5.179 -28.942 1.00 97.12 200 LYS A N 1
ATOM 1681 C CA . LYS A 1 200 ? -8.466 -6.308 -28.036 1.00 97.12 200 LYS A CA 1
ATOM 1682 C C . LYS A 1 200 ? -8.299 -5.945 -26.566 1.00 97.12 200 LYS A C 1
ATOM 1684 O O . LYS A 1 200 ? -8.992 -6.495 -25.710 1.00 97.12 200 LYS A O 1
ATOM 1689 N N . TYR A 1 201 ? -7.367 -5.049 -26.246 1.00 97.81 201 TYR A N 1
ATOM 1690 C CA . TYR A 1 201 ? -7.251 -4.534 -24.887 1.00 97.81 201 TYR A CA 1
ATOM 1691 C C . TYR A 1 201 ? -8.513 -3.754 -24.489 1.00 97.81 201 TYR A C 1
ATOM 1693 O O . TYR A 1 201 ? -9.050 -3.994 -23.408 1.00 97.81 201 TYR A O 1
ATOM 1701 N N . TYR A 1 202 ? -9.040 -2.885 -25.354 1.00 97.38 202 TYR A N 1
ATOM 1702 C CA . TYR A 1 202 ? -10.260 -2.137 -25.041 1.00 97.38 202 TYR A CA 1
ATOM 1703 C C . TYR A 1 202 ? -11.537 -2.992 -25.089 1.00 97.38 202 TYR A C 1
ATOM 1705 O O . TYR A 1 202 ? -12.460 -2.719 -24.320 1.00 97.38 202 TYR A O 1
ATOM 1713 N N . GLU A 1 203 ? -11.586 -4.070 -25.877 1.00 97.56 203 GLU A N 1
ATOM 1714 C CA . GLU A 1 203 ? -12.617 -5.117 -25.750 1.00 97.56 203 GLU A CA 1
ATOM 1715 C C . GLU A 1 203 ? -12.599 -5.731 -24.342 1.00 97.56 203 GLU A C 1
ATOM 1717 O O . GLU A 1 203 ? -13.619 -5.743 -23.650 1.00 97.56 203 GLU A O 1
ATOM 1722 N N . TYR A 1 204 ? -11.418 -6.131 -23.858 1.00 97.75 204 TYR A N 1
ATOM 1723 C CA . TYR A 1 204 ? -11.257 -6.645 -22.498 1.00 97.75 204 TYR A CA 1
ATOM 1724 C C . TYR A 1 204 ? -11.682 -5.620 -21.432 1.00 97.75 204 TYR A C 1
ATOM 1726 O O . TYR A 1 204 ? -12.355 -5.969 -20.461 1.00 97.75 204 TYR A O 1
ATOM 1734 N N . VAL A 1 205 ? -11.310 -4.345 -21.593 1.00 97.88 205 VAL A N 1
ATOM 1735 C CA . VAL A 1 205 ? -11.687 -3.259 -20.669 1.00 97.88 205 VAL A CA 1
ATOM 1736 C C . VAL A 1 205 ? -13.209 -3.107 -20.583 1.00 97.88 205 VAL A C 1
ATOM 1738 O O . VAL A 1 205 ? -13.759 -3.001 -19.481 1.00 97.88 205 VAL A O 1
ATOM 1741 N N . LYS A 1 206 ? -13.896 -3.123 -21.731 1.00 97.50 206 LYS A N 1
ATOM 1742 C CA . LYS A 1 206 ? -15.361 -3.050 -21.824 1.00 97.50 206 LYS A CA 1
ATOM 1743 C C . LYS A 1 206 ? -16.018 -4.209 -21.086 1.00 97.50 206 LYS A C 1
ATOM 1745 O O . LYS A 1 206 ? -16.884 -3.985 -20.231 1.00 97.50 206 LYS A O 1
ATOM 1750 N N . ASP A 1 207 ? -15.549 -5.423 -21.353 1.00 97.44 207 ASP A N 1
ATOM 1751 C CA . ASP A 1 207 ? -16.028 -6.627 -20.686 1.00 97.44 207 ASP A CA 1
ATOM 1752 C C . ASP A 1 207 ? -15.791 -6.550 -19.183 1.00 97.44 207 ASP A C 1
ATOM 1754 O O . ASP A 1 207 ? -16.711 -6.790 -18.401 1.00 97.44 207 ASP A O 1
ATOM 1758 N N . PHE A 1 208 ? -14.596 -6.154 -18.751 1.00 97.06 208 PHE A N 1
ATOM 1759 C CA . PHE A 1 208 ? -14.267 -6.004 -17.340 1.00 97.06 208 PHE A CA 1
ATOM 1760 C C . PHE A 1 208 ? -15.223 -5.039 -16.628 1.00 97.06 208 PHE A C 1
ATOM 1762 O O . PHE A 1 208 ? -15.754 -5.373 -15.566 1.00 97.06 208 PHE A O 1
ATOM 1769 N N . ILE A 1 209 ? -15.486 -3.865 -17.211 1.00 97.19 209 ILE A N 1
ATOM 1770 C CA . ILE A 1 209 ? -16.382 -2.854 -16.631 1.00 97.19 209 ILE A CA 1
ATOM 1771 C C . ILE A 1 209 ? -17.802 -3.383 -16.468 1.00 97.19 209 ILE A C 1
ATOM 1773 O O . ILE A 1 209 ? -18.419 -3.161 -15.420 1.00 97.19 209 ILE A O 1
ATOM 1777 N N . SER A 1 210 ? -18.293 -4.105 -17.476 1.00 95.50 210 SER A N 1
ATOM 1778 C CA . SER A 1 210 ? -19.608 -4.740 -17.450 1.00 95.50 210 SER A CA 1
ATOM 1779 C C . SER A 1 210 ? -19.676 -5.835 -16.379 1.00 95.50 210 SER A C 1
ATOM 1781 O O . SER A 1 210 ? -20.484 -5.752 -15.448 1.00 95.50 210 SER A O 1
ATOM 1783 N N . HIS A 1 211 ? -18.762 -6.810 -16.429 1.00 95.31 211 HIS A N 1
ATOM 1784 C CA . HIS A 1 211 ? -18.736 -7.960 -15.521 1.00 95.31 211 HIS A CA 1
ATOM 1785 C C . HIS A 1 211 ? -18.532 -7.553 -14.058 1.00 95.31 211 HIS A C 1
ATOM 1787 O O . HIS A 1 211 ? -19.194 -8.082 -13.164 1.00 95.31 211 HIS A O 1
ATOM 1793 N N . LYS A 1 212 ? -17.639 -6.593 -13.788 1.00 93.69 212 LYS A N 1
ATOM 1794 C CA . LYS A 1 212 ? -17.386 -6.078 -12.432 1.00 93.69 212 LYS A CA 1
ATOM 1795 C C . LYS A 1 212 ? -18.375 -5.001 -11.997 1.00 93.69 212 LYS A C 1
ATOM 1797 O O . LYS A 1 212 ? -18.268 -4.519 -10.870 1.00 93.69 212 LYS A O 1
ATOM 1802 N N . LYS A 1 213 ? -19.334 -4.628 -12.854 1.00 95.94 213 LYS A N 1
ATOM 1803 C CA . LYS A 1 213 ? -20.336 -3.582 -12.600 1.00 95.94 213 LYS A CA 1
ATOM 1804 C C . LYS A 1 213 ? -19.689 -2.302 -12.055 1.00 95.94 213 LYS A C 1
ATOM 1806 O O . LYS A 1 213 ? -20.151 -1.741 -11.059 1.00 95.94 213 LYS A O 1
ATOM 1811 N N . VAL A 1 214 ? -18.611 -1.848 -12.700 1.00 96.94 214 VAL A N 1
ATOM 1812 C CA . VAL A 1 214 ? -17.745 -0.758 -12.205 1.00 96.94 214 VAL A CA 1
ATOM 1813 C C . VAL A 1 214 ? -18.543 0.506 -11.869 1.00 96.94 214 VAL A C 1
ATOM 1815 O O . VAL A 1 214 ? -18.359 1.079 -10.797 1.00 96.94 214 VAL A O 1
ATOM 1818 N N . SER A 1 215 ? -19.498 0.901 -12.716 1.00 96.50 215 SER A N 1
ATOM 1819 C CA . SER A 1 215 ? -20.364 2.061 -12.460 1.00 96.50 215 SER A CA 1
ATOM 1820 C C . SER A 1 215 ? -21.190 1.917 -11.176 1.00 96.50 215 SER A C 1
ATOM 1822 O O . SER A 1 215 ? -21.303 2.868 -10.404 1.00 96.50 215 SER A O 1
ATOM 1824 N N . ASN A 1 216 ? -21.730 0.724 -10.905 1.00 96.19 216 ASN A N 1
ATOM 1825 C CA . ASN A 1 216 ? -22.507 0.469 -9.689 1.00 96.19 216 ASN A CA 1
ATOM 1826 C C . ASN A 1 216 ? -21.612 0.502 -8.452 1.00 96.19 216 ASN A C 1
ATOM 1828 O O . ASN A 1 216 ? -22.003 1.068 -7.432 1.00 96.19 216 ASN A O 1
ATOM 1832 N N . TYR A 1 217 ? -20.403 -0.058 -8.556 1.00 95.75 217 TYR A N 1
ATOM 1833 C CA . TYR A 1 217 ? -19.418 -0.007 -7.483 1.00 95.75 217 TYR A CA 1
ATOM 1834 C C . TYR A 1 217 ? -19.056 1.440 -7.127 1.00 95.75 217 TYR A C 1
ATOM 1836 O O . TYR A 1 217 ? -19.135 1.817 -5.957 1.00 95.75 217 TYR A O 1
ATOM 1844 N N . ILE A 1 218 ? -18.719 2.265 -8.126 1.00 97.06 218 ILE A N 1
ATOM 1845 C CA . ILE A 1 218 ? -18.421 3.692 -7.936 1.00 97.06 218 ILE A CA 1
ATOM 1846 C C . ILE A 1 218 ? -19.592 4.379 -7.232 1.00 97.06 218 ILE A C 1
ATOM 1848 O O . ILE A 1 218 ? -19.408 5.001 -6.187 1.00 97.06 218 ILE A O 1
ATOM 1852 N N . LEU A 1 219 ? -20.809 4.229 -7.761 1.00 96.38 219 LEU A N 1
ATOM 1853 C CA . LEU A 1 219 ? -21.978 4.920 -7.224 1.00 96.38 219 LEU A CA 1
ATOM 1854 C C . LEU A 1 219 ? -22.310 4.497 -5.788 1.00 96.38 219 LEU A C 1
ATOM 1856 O O . LEU A 1 219 ? -22.683 5.343 -4.977 1.00 96.38 219 LEU A O 1
ATOM 1860 N N . SER A 1 220 ? -22.189 3.206 -5.474 1.00 93.50 220 SER A N 1
ATOM 1861 C CA . SER A 1 220 ? -22.446 2.682 -4.130 1.00 93.50 220 SER A CA 1
ATOM 1862 C C . SER A 1 220 ? -21.464 3.263 -3.115 1.00 93.50 220 SER A C 1
ATOM 1864 O O . SER A 1 220 ? -21.877 3.785 -2.082 1.00 93.50 220 SER A O 1
ATOM 1866 N N . ASN A 1 221 ? -20.168 3.248 -3.432 1.00 92.75 221 ASN A N 1
ATOM 1867 C CA . ASN A 1 221 ? -19.140 3.768 -2.531 1.00 92.75 221 ASN A CA 1
ATOM 1868 C C . ASN A 1 221 ? -19.218 5.291 -2.386 1.00 92.75 221 ASN A C 1
ATOM 1870 O O . ASN A 1 221 ? -19.064 5.806 -1.284 1.00 92.75 221 ASN A O 1
ATOM 1874 N N . VAL A 1 222 ? -19.542 6.021 -3.458 1.00 94.06 222 VAL A N 1
ATOM 1875 C CA . VAL A 1 222 ? -19.774 7.470 -3.370 1.00 94.06 222 VAL A CA 1
ATOM 1876 C C . VAL A 1 222 ? -20.952 7.783 -2.449 1.00 94.06 222 VAL A C 1
ATOM 1878 O O . VAL A 1 222 ? -20.865 8.713 -1.659 1.00 94.06 222 VAL A O 1
ATOM 1881 N N . LYS A 1 223 ? -22.047 7.016 -2.510 1.00 90.38 223 LYS A N 1
ATOM 1882 C CA . LYS A 1 223 ? -23.226 7.241 -1.654 1.00 90.38 223 LYS A CA 1
ATOM 1883 C C . LYS A 1 223 ? -22.959 6.952 -0.176 1.00 90.38 223 LYS A C 1
ATOM 1885 O O . LYS A 1 223 ? -23.490 7.671 0.666 1.00 90.38 223 LYS A O 1
ATOM 1890 N N . ASN A 1 224 ? -22.165 5.923 0.111 1.00 85.69 224 ASN A N 1
ATOM 1891 C CA . ASN A 1 224 ? -22.008 5.392 1.466 1.00 85.69 224 ASN A CA 1
ATOM 1892 C C . ASN A 1 224 ? -20.765 5.931 2.189 1.00 85.69 224 ASN A C 1
ATOM 1894 O O . ASN A 1 224 ? -20.679 5.842 3.408 1.00 85.69 224 ASN A O 1
ATOM 1898 N N . ASN A 1 225 ? -19.808 6.524 1.473 1.00 88.94 225 ASN A N 1
ATOM 1899 C CA . ASN A 1 225 ? -18.623 7.111 2.088 1.00 88.94 225 ASN A CA 1
ATOM 1900 C C . ASN A 1 225 ? -18.909 8.524 2.631 1.00 88.94 225 ASN A C 1
ATOM 1902 O O . ASN A 1 225 ? -19.432 9.393 1.926 1.00 88.94 225 ASN A O 1
ATOM 1906 N N . TYR A 1 226 ? -18.514 8.776 3.882 1.00 87.62 226 TYR A N 1
ATOM 1907 C CA . TYR A 1 226 ? -18.805 10.023 4.598 1.00 87.62 226 TYR A CA 1
ATOM 1908 C C . TYR A 1 226 ? -18.260 11.294 3.925 1.00 87.62 226 TYR A C 1
ATOM 1910 O O . TYR A 1 226 ? -18.857 12.360 4.097 1.00 87.62 226 TYR A O 1
ATOM 1918 N N . ILE A 1 227 ? -17.177 11.189 3.146 1.00 90.88 227 ILE A N 1
ATOM 1919 C CA . ILE A 1 227 ? -16.587 12.302 2.387 1.00 90.88 227 ILE A CA 1
ATOM 1920 C C . ILE A 1 227 ? -17.220 12.392 1.004 1.00 90.88 227 ILE A C 1
ATOM 1922 O O . ILE A 1 227 ? -17.646 13.470 0.589 1.00 90.88 227 ILE A O 1
ATOM 1926 N N . LEU A 1 228 ? -17.301 11.267 0.290 1.00 92.38 228 LEU A N 1
ATOM 1927 C CA . LEU A 1 228 ? -17.711 11.262 -1.115 1.00 92.38 228 LEU A CA 1
ATOM 1928 C C . LEU A 1 228 ? -19.205 11.537 -1.311 1.00 92.38 228 LEU A C 1
ATOM 1930 O O . LEU A 1 228 ? -19.585 12.031 -2.372 1.00 92.38 228 LEU A O 1
ATOM 1934 N N . LYS A 1 229 ? -20.053 11.302 -0.299 1.00 90.88 229 LYS A N 1
ATOM 1935 C CA . LYS A 1 229 ? -21.515 11.480 -0.404 1.00 90.88 229 LYS A CA 1
ATOM 1936 C C . LYS A 1 229 ? -21.943 12.866 -0.879 1.00 90.88 229 LYS A C 1
ATOM 1938 O O . LYS A 1 229 ? -22.962 12.994 -1.553 1.00 90.88 229 LYS A O 1
ATOM 1943 N N . ILE A 1 230 ? -21.148 13.898 -0.592 1.00 90.25 230 ILE A N 1
ATOM 1944 C CA . ILE A 1 230 ? -21.408 15.270 -1.053 1.00 90.25 230 ILE A CA 1
ATOM 1945 C C . ILE A 1 230 ? -21.290 15.419 -2.578 1.00 90.25 230 ILE A C 1
ATOM 1947 O O . ILE A 1 230 ? -21.886 16.323 -3.150 1.00 90.25 230 ILE A O 1
ATOM 1951 N N . LYS A 1 231 ? -20.566 14.515 -3.250 1.00 92.56 231 LYS A N 1
ATOM 1952 C CA . LYS A 1 231 ? -20.403 14.468 -4.710 1.00 92.56 231 LYS A CA 1
ATOM 1953 C C . LYS A 1 231 ? -21.392 13.518 -5.389 1.00 92.56 231 LYS A C 1
ATOM 1955 O O . LYS A 1 231 ? -21.286 13.290 -6.592 1.00 92.56 231 LYS A O 1
ATOM 1960 N N . LYS A 1 232 ? -22.366 12.966 -4.653 1.00 95.44 232 LYS A N 1
ATOM 1961 C CA . LYS A 1 232 ? -23.344 12.000 -5.180 1.00 95.44 232 LYS A CA 1
ATOM 1962 C C . LYS A 1 232 ? -23.991 12.472 -6.480 1.00 95.44 232 LYS A C 1
ATOM 1964 O O . LYS A 1 232 ? -24.060 11.693 -7.423 1.00 95.44 232 LYS A O 1
ATOM 1969 N N . GLU A 1 233 ? -24.455 13.718 -6.534 1.00 96.38 233 GLU A N 1
ATOM 1970 C CA . GLU A 1 233 ? -25.097 14.277 -7.729 1.00 96.38 233 GLU A CA 1
ATOM 1971 C C . GLU A 1 233 ? -24.154 14.267 -8.940 1.00 96.38 233 GLU A C 1
ATOM 1973 O O . GLU A 1 233 ? -24.504 13.738 -9.994 1.00 96.38 233 GLU A O 1
ATOM 1978 N N . VAL A 1 234 ? -22.923 14.751 -8.754 1.00 96.38 234 VAL A N 1
ATOM 1979 C CA . VAL A 1 234 ? -21.891 14.790 -9.799 1.00 96.38 234 VAL A CA 1
ATOM 1980 C C . VAL A 1 234 ? -21.619 13.392 -10.353 1.00 96.38 234 VAL A C 1
ATOM 1982 O O . VAL A 1 234 ? -21.606 13.200 -11.567 1.00 96.38 234 VAL A O 1
ATOM 1985 N N . PHE A 1 235 ? -21.458 12.392 -9.483 1.00 97.62 235 PHE A N 1
ATOM 1986 C CA . PHE A 1 235 ? -21.203 11.016 -9.916 1.00 97.62 235 PHE A CA 1
ATOM 1987 C C . PHE A 1 235 ? -22.419 10.354 -10.571 1.00 97.62 235 PHE A C 1
ATOM 1989 O O . PHE A 1 235 ? -22.245 9.583 -11.512 1.00 97.62 235 PHE A O 1
ATOM 1996 N N . VAL A 1 236 ? -23.646 10.662 -10.137 1.00 97.75 236 VAL A N 1
ATOM 1997 C CA . VAL A 1 236 ? -24.863 10.196 -10.826 1.00 97.75 236 VAL A CA 1
ATOM 1998 C C . VAL A 1 236 ? -24.887 10.709 -12.267 1.00 97.75 236 VAL A C 1
ATOM 2000 O O . VAL A 1 236 ? -25.118 9.927 -13.188 1.00 97.75 236 VAL A O 1
ATOM 2003 N N . ILE A 1 237 ? -24.599 11.997 -12.468 1.00 97.75 237 ILE A N 1
ATOM 2004 C CA . ILE A 1 237 ? -24.572 12.613 -13.799 1.00 97.75 237 ILE A CA 1
ATOM 2005 C C . ILE A 1 237 ? -23.442 12.023 -14.648 1.00 97.75 237 ILE A C 1
ATOM 2007 O O . ILE A 1 237 ? -23.686 11.609 -15.779 1.00 97.75 237 ILE A O 1
ATOM 2011 N N . LEU A 1 238 ? -22.224 11.924 -14.105 1.00 97.56 238 LEU A N 1
ATOM 2012 C CA . LEU A 1 238 ? -21.076 11.346 -14.810 1.00 97.56 238 LEU A CA 1
ATOM 2013 C C . LEU A 1 238 ? -21.360 9.932 -15.314 1.00 97.56 238 LEU A C 1
ATOM 2015 O O . LEU A 1 238 ? -21.142 9.631 -16.485 1.00 97.56 238 LEU A O 1
ATOM 2019 N N . LEU A 1 239 ? -21.882 9.061 -14.454 1.00 97.75 239 LEU A N 1
ATOM 2020 C CA . LEU A 1 239 ? -22.164 7.683 -14.842 1.00 97.75 239 LEU A CA 1
ATOM 2021 C C . LEU A 1 239 ? -23.283 7.602 -15.889 1.00 97.75 239 LEU A C 1
ATOM 2023 O O . LEU A 1 239 ? -23.200 6.774 -16.795 1.00 97.75 239 LEU A O 1
ATOM 2027 N N . ALA A 1 240 ? -24.281 8.488 -15.825 1.00 97.81 240 ALA A N 1
ATOM 2028 C CA . ALA A 1 240 ? -25.316 8.577 -16.852 1.00 97.81 240 ALA A CA 1
ATOM 2029 C C . ALA A 1 240 ? -24.757 9.045 -18.209 1.00 97.81 240 ALA A C 1
ATOM 2031 O O . ALA A 1 240 ? -25.155 8.516 -19.246 1.00 97.81 240 ALA A O 1
ATOM 2032 N N . LEU A 1 241 ? -23.823 10.005 -18.219 1.00 98.00 241 LEU A N 1
ATOM 2033 C CA . LEU A 1 241 ? -23.143 10.453 -19.440 1.00 98.00 241 LEU A CA 1
ATOM 2034 C C . LEU A 1 241 ? -22.338 9.318 -20.078 1.00 98.00 241 LEU A C 1
ATOM 2036 O O . LEU A 1 241 ? -22.436 9.102 -21.285 1.00 98.00 241 LEU A O 1
ATOM 2040 N N . PHE A 1 242 ? -21.600 8.559 -19.264 1.00 97.81 242 PHE A N 1
ATOM 2041 C CA . PHE A 1 242 ? -20.842 7.399 -19.727 1.00 97.81 242 PHE A CA 1
ATOM 2042 C C . PHE A 1 242 ? -21.749 6.334 -20.360 1.00 97.81 242 PHE A C 1
ATOM 2044 O O . PHE A 1 242 ? -21.486 5.870 -21.465 1.00 97.81 242 PHE A O 1
ATOM 2051 N N . GLN A 1 243 ? -22.852 5.986 -19.688 1.00 95.75 243 GLN A N 1
ATOM 2052 C CA . GLN A 1 243 ? -23.814 4.983 -20.164 1.00 95.75 243 GLN A CA 1
ATOM 2053 C C . GLN A 1 243 ? -24.526 5.387 -21.459 1.00 95.75 243 GLN A C 1
ATOM 2055 O O . GLN A 1 243 ? -24.914 4.523 -22.238 1.00 95.75 243 GLN A O 1
ATOM 2060 N N . LYS A 1 244 ? -24.702 6.690 -21.692 1.00 97.12 244 LYS A N 1
ATOM 2061 C CA . LYS A 1 244 ? -25.299 7.238 -22.919 1.00 97.12 244 LYS A CA 1
ATOM 2062 C C . LYS A 1 244 ? -24.274 7.492 -24.030 1.00 97.12 244 LYS A C 1
ATOM 2064 O O . LYS A 1 244 ? -24.613 8.149 -25.010 1.00 97.12 244 LYS A O 1
ATOM 2069 N N . SER A 1 245 ? -23.029 7.043 -23.861 1.00 96.50 245 SER A N 1
ATOM 2070 C CA . SER A 1 245 ? -21.923 7.280 -24.800 1.00 96.50 245 SER A CA 1
ATOM 2071 C C . SER A 1 245 ? -21.652 8.765 -25.084 1.00 96.50 245 SER A C 1
ATOM 2073 O O . SER A 1 245 ? -21.074 9.119 -26.109 1.00 96.50 245 SER A O 1
ATOM 2075 N N . ALA A 1 246 ? -22.014 9.658 -24.155 1.00 96.62 246 ALA A N 1
ATOM 2076 C CA . ALA A 1 246 ? -21.698 11.084 -24.224 1.00 96.62 246 ALA A CA 1
ATOM 2077 C C . ALA A 1 246 ? -20.240 11.330 -23.784 1.00 96.62 246 ALA A C 1
ATOM 2079 O O . ALA A 1 246 ? -19.970 12.060 -22.826 1.00 96.62 246 ALA A O 1
ATOM 2080 N N . TYR A 1 247 ? -19.293 10.668 -24.461 1.00 96.06 247 TYR A N 1
ATOM 2081 C CA . TYR A 1 247 ? -17.908 10.523 -24.009 1.00 96.06 247 TYR A CA 1
ATOM 2082 C C . TYR A 1 247 ? -17.166 11.847 -23.894 1.00 96.06 247 TYR A C 1
ATOM 2084 O O . TYR A 1 247 ? -16.451 12.037 -22.919 1.00 96.06 247 TYR A O 1
ATOM 2092 N N . GLN A 1 248 ? -17.378 12.797 -24.808 1.00 94.12 248 GLN A N 1
ATOM 2093 C CA . GLN A 1 248 ? -16.707 14.096 -24.732 1.00 94.12 248 GLN A CA 1
ATOM 2094 C C . GLN A 1 248 ? -17.046 14.835 -23.432 1.00 94.12 248 GLN A C 1
ATOM 2096 O O . GLN A 1 248 ? -16.153 15.275 -22.712 1.00 94.12 248 GLN A O 1
ATOM 2101 N N . THR A 1 249 ? -18.337 14.928 -23.102 1.00 94.00 249 THR A N 1
ATOM 2102 C CA . THR A 1 249 ? -18.809 15.578 -21.873 1.00 94.00 249 THR A CA 1
ATOM 2103 C C . THR A 1 249 ? -18.394 14.789 -20.635 1.00 94.00 249 THR A C 1
ATOM 2105 O O . THR A 1 249 ? -17.994 15.383 -19.633 1.00 94.00 249 THR A O 1
ATOM 2108 N N . PHE A 1 250 ? -18.449 13.455 -20.703 1.00 96.69 250 PHE A N 1
ATOM 2109 C CA . PHE A 1 250 ? -17.959 12.594 -19.631 1.00 96.69 250 PHE A CA 1
ATOM 2110 C C . PHE A 1 250 ? -16.473 12.831 -19.351 1.00 96.69 250 PHE A C 1
ATOM 2112 O O . PHE A 1 250 ? -16.111 13.028 -18.198 1.00 96.69 250 PHE A O 1
ATOM 2119 N N . VAL A 1 251 ? -15.621 12.841 -20.379 1.00 95.06 251 VAL A N 1
ATOM 2120 C CA . VAL A 1 251 ? -14.174 13.054 -20.251 1.00 95.06 251 VAL A CA 1
ATOM 2121 C C . VAL A 1 251 ? -13.894 14.431 -19.658 1.00 95.06 251 VAL A C 1
ATOM 2123 O O . VAL A 1 251 ? -13.123 14.525 -18.702 1.00 95.06 251 VAL A O 1
ATOM 2126 N N . SER A 1 252 ? -14.578 15.475 -20.142 1.00 91.56 252 SER A N 1
ATOM 2127 C CA . SER A 1 252 ? -14.379 16.839 -19.645 1.00 91.56 252 SER A CA 1
ATOM 2128 C C . SER A 1 252 ? -14.686 16.976 -18.147 1.00 91.56 252 SER A C 1
ATOM 2130 O O . SER A 1 252 ? -13.924 17.584 -17.398 1.00 91.56 252 SER A O 1
ATOM 2132 N N . LEU A 1 253 ? -15.783 16.378 -17.676 1.00 93.12 253 LEU A N 1
ATOM 2133 C CA . LEU A 1 253 ? -16.162 16.429 -16.259 1.00 93.12 253 LEU A CA 1
ATOM 2134 C C . LEU A 1 253 ? -15.384 15.413 -15.404 1.00 93.12 253 LEU A C 1
ATOM 2136 O O . LEU A 1 253 ? -15.004 15.703 -14.268 1.00 93.12 253 LEU A O 1
ATOM 2140 N N . GLY A 1 254 ? -15.142 14.221 -15.944 1.00 94.69 254 GLY A N 1
ATOM 2141 C CA . GLY A 1 254 ? -14.498 13.103 -15.262 1.00 94.69 254 GLY A CA 1
ATOM 2142 C C . GLY A 1 254 ? -13.028 13.374 -14.965 1.00 94.69 254 GLY A C 1
ATOM 2143 O O . GLY A 1 254 ? -12.578 13.097 -13.855 1.00 94.69 254 GLY A O 1
ATOM 2144 N N . ALA A 1 255 ? -12.297 14.004 -15.891 1.00 92.50 255 ALA A N 1
ATOM 2145 C CA . ALA A 1 255 ? -10.898 14.378 -15.677 1.00 92.50 255 ALA A CA 1
ATOM 2146 C C . ALA A 1 255 ? -10.719 15.297 -14.453 1.00 92.50 255 ALA A C 1
ATOM 2148 O O . ALA A 1 255 ? -9.788 15.117 -13.668 1.00 92.50 255 ALA A O 1
ATOM 2149 N N . ILE A 1 256 ? -11.649 16.235 -14.239 1.00 90.38 256 ILE A N 1
ATOM 2150 C CA . ILE A 1 256 ? -11.658 17.121 -13.065 1.00 90.38 256 ILE A CA 1
ATOM 2151 C C . ILE A 1 256 ? -11.960 16.323 -11.788 1.00 90.38 256 ILE A C 1
ATOM 2153 O O . ILE A 1 256 ? -11.346 16.557 -10.744 1.00 90.38 256 ILE A O 1
ATOM 2157 N N . GLN A 1 257 ? -12.879 15.353 -11.853 1.00 93.75 257 GLN A N 1
ATOM 2158 C CA . GLN A 1 257 ? -13.207 14.527 -10.690 1.00 93.75 257 GLN A CA 1
ATOM 2159 C C . GLN A 1 257 ? -12.082 13.578 -10.276 1.00 93.75 257 GLN A C 1
ATOM 2161 O O . GLN A 1 257 ? -11.960 13.331 -9.081 1.00 93.75 257 GLN A O 1
ATOM 2166 N N . VAL A 1 258 ? -11.227 13.106 -11.190 1.00 93.69 258 VAL A N 1
ATOM 2167 C CA . VAL A 1 258 ? -10.035 12.313 -10.827 1.00 93.69 258 VAL A CA 1
ATOM 2168 C C . VAL A 1 258 ? -9.146 13.085 -9.843 1.00 93.69 258 VAL A C 1
ATOM 2170 O O . VAL A 1 258 ? -8.799 12.567 -8.783 1.00 93.69 258 VAL A O 1
ATOM 2173 N N . GLU A 1 259 ? -8.845 14.358 -10.118 1.00 87.31 259 GLU A N 1
ATOM 2174 C CA . GLU A 1 259 ? -8.106 15.202 -9.169 1.00 87.31 259 GLU A CA 1
ATOM 2175 C C . GLU A 1 259 ? -8.923 15.494 -7.899 1.00 87.31 259 GLU A C 1
ATOM 2177 O O . GLU A 1 259 ? -8.395 15.477 -6.782 1.00 87.31 259 GLU A O 1
ATOM 2182 N N . GLY A 1 260 ? -10.223 15.753 -8.063 1.00 90.75 260 GLY A N 1
ATOM 2183 C CA . GLY A 1 260 ? -11.137 15.982 -6.951 1.00 90.75 260 GLY A CA 1
ATOM 2184 C C . GLY A 1 260 ? -11.188 14.811 -5.963 1.00 90.75 260 GLY A C 1
ATOM 2185 O O . GLY A 1 260 ? -11.327 15.053 -4.769 1.00 90.75 260 GLY A O 1
ATOM 2186 N N . LEU A 1 261 ? -11.059 13.570 -6.434 1.00 93.88 261 LEU A N 1
ATOM 2187 C CA . LEU A 1 261 ? -11.009 12.376 -5.592 1.00 93.88 261 LEU A CA 1
ATOM 2188 C C . LEU A 1 261 ? -9.700 12.287 -4.796 1.00 93.88 261 LEU A C 1
ATOM 2190 O O . LEU A 1 261 ? -9.733 11.889 -3.638 1.00 93.88 261 LEU A O 1
ATOM 2194 N N . PHE A 1 262 ? -8.557 12.709 -5.350 1.00 90.06 262 PHE A N 1
ATOM 2195 C CA . PHE A 1 262 ? -7.311 12.779 -4.571 1.00 90.06 262 PHE A CA 1
ATOM 2196 C C . PHE A 1 262 ? -7.373 13.818 -3.455 1.00 90.06 262 PHE A C 1
ATOM 2198 O O . PHE A 1 262 ? -6.835 13.584 -2.378 1.00 90.06 262 PHE A O 1
ATOM 2205 N N . TYR A 1 263 ? -8.062 14.938 -3.682 1.00 88.56 263 TYR A N 1
ATOM 2206 C CA . TYR A 1 263 ? -8.350 15.897 -2.614 1.00 88.56 263 TYR A CA 1
ATOM 2207 C C . TYR A 1 263 ? -9.205 15.265 -1.506 1.00 88.56 263 TYR A C 1
ATOM 2209 O O . TYR A 1 263 ? -8.881 15.362 -0.323 1.00 88.56 263 TYR A O 1
ATOM 2217 N N . ASP A 1 264 ? -10.264 14.544 -1.884 1.00 91.19 264 ASP A N 1
ATOM 2218 C CA . ASP A 1 264 ? -11.095 13.824 -0.916 1.00 91.19 264 ASP A CA 1
ATOM 2219 C C . ASP A 1 264 ? -10.290 12.752 -0.160 1.00 91.19 264 ASP A C 1
ATOM 2221 O O . ASP A 1 264 ? -10.502 12.550 1.034 1.00 91.19 264 ASP A O 1
ATOM 2225 N N . PHE A 1 265 ? -9.332 12.100 -0.821 1.00 90.88 265 PHE A N 1
ATOM 2226 C CA . PHE A 1 265 ? -8.441 11.120 -0.207 1.00 90.88 265 PHE A CA 1
ATOM 2227 C C . PHE A 1 265 ? -7.486 11.775 0.808 1.00 90.88 265 PHE A C 1
ATOM 2229 O O . PHE A 1 265 ? -7.365 11.297 1.936 1.00 90.88 265 PHE A O 1
ATOM 2236 N N . CYS A 1 266 ? -6.871 12.916 0.482 1.00 87.06 266 CYS A N 1
ATOM 2237 C CA . CYS A 1 266 ? -6.095 13.688 1.460 1.00 87.06 266 CYS A CA 1
ATOM 2238 C C . CYS A 1 266 ? -6.936 14.064 2.687 1.00 87.06 266 CYS A C 1
ATOM 2240 O O . CYS A 1 266 ? -6.470 13.938 3.822 1.00 87.06 266 CYS A O 1
ATOM 2242 N N . SER A 1 267 ? -8.190 14.466 2.468 1.00 87.88 267 SER A N 1
ATOM 2243 C CA . SER A 1 267 ? -9.127 14.741 3.555 1.00 87.88 267 SER A CA 1
ATOM 2244 C C . SER A 1 267 ? -9.439 13.483 4.374 1.00 87.88 267 SER A C 1
ATOM 2246 O O . SER A 1 267 ? -9.452 13.548 5.602 1.00 87.88 267 SER A O 1
ATOM 2248 N N . ALA A 1 268 ? -9.603 12.320 3.734 1.00 89.44 268 ALA A N 1
ATOM 2249 C CA . ALA A 1 268 ? -9.831 11.039 4.410 1.00 89.44 268 ALA A CA 1
ATOM 2250 C C . ALA A 1 268 ? -8.694 10.680 5.370 1.00 89.44 268 ALA A C 1
ATOM 2252 O O . ALA A 1 268 ? -8.952 10.358 6.526 1.00 89.44 268 ALA A O 1
ATOM 2253 N N . ILE A 1 269 ? -7.439 10.833 4.936 1.00 86.62 269 ILE A N 1
ATOM 2254 C CA . ILE A 1 269 ? -6.245 10.603 5.770 1.00 86.62 269 ILE A CA 1
ATOM 2255 C C . ILE A 1 269 ? -6.246 11.508 7.013 1.00 86.62 269 ILE A C 1
ATOM 2257 O O . ILE A 1 269 ? -5.779 11.113 8.079 1.00 86.62 269 ILE A O 1
ATOM 2261 N N . LYS A 1 270 ? -6.835 12.703 6.905 1.00 84.81 270 LYS A N 1
ATOM 2262 C CA . LYS A 1 270 ? -6.996 13.666 8.002 1.00 84.81 270 LYS A CA 1
ATOM 2263 C C . LYS A 1 270 ? -8.354 13.566 8.705 1.00 84.81 270 LYS A C 1
ATOM 2265 O O . LYS A 1 270 ? -8.811 14.542 9.298 1.00 84.81 270 LYS A O 1
ATOM 2270 N N . GLY A 1 271 ? -9.035 12.424 8.622 1.00 84.06 271 GLY A N 1
ATOM 2271 C CA . GLY A 1 271 ? -10.309 12.207 9.310 1.00 84.06 271 GLY A CA 1
ATOM 2272 C C . GLY A 1 271 ? -11.444 13.117 8.828 1.00 84.06 271 GLY A C 1
ATOM 2273 O O . GLY A 1 271 ? -12.327 13.467 9.605 1.00 84.06 271 GLY A O 1
ATOM 2274 N N . GLY A 1 272 ? -11.437 13.501 7.551 1.00 82.94 272 GLY A N 1
ATOM 2275 C CA . GLY A 1 272 ? -12.442 14.376 6.936 1.00 82.94 272 GLY A CA 1
ATOM 2276 C C . GLY A 1 272 ? -12.172 15.875 7.075 1.00 82.94 272 GLY A C 1
ATOM 2277 O O . GLY A 1 272 ? -12.987 16.677 6.619 1.00 82.94 272 GLY A O 1
ATOM 2278 N N . GLU A 1 273 ? -11.048 16.277 7.675 1.00 81.88 273 GLU A N 1
ATOM 2279 C CA . GLU A 1 273 ? -10.631 17.681 7.708 1.00 81.88 273 GLU A CA 1
ATOM 2280 C C . GLU A 1 273 ? -10.253 18.131 6.285 1.00 81.88 273 GLU A C 1
ATOM 2282 O O . GLU A 1 273 ? -9.445 17.493 5.603 1.00 81.88 273 GLU A O 1
ATOM 2287 N N . ARG A 1 274 ? -10.878 19.211 5.804 1.00 74.75 274 ARG A N 1
ATOM 2288 C CA . ARG A 1 274 ? -10.596 19.810 4.492 1.00 74.75 274 ARG A CA 1
ATOM 2289 C C . ARG A 1 274 ? -9.688 21.013 4.670 1.00 74.75 274 ARG A C 1
ATOM 2291 O O . ARG A 1 274 ? -10.090 21.989 5.294 1.00 74.75 274 ARG A O 1
ATOM 2298 N N . ASN A 1 275 ? -8.503 20.971 4.070 1.00 65.38 275 ASN A N 1
ATOM 2299 C CA . ASN A 1 275 ? -7.624 22.136 4.009 1.00 65.38 275 ASN A CA 1
ATOM 2300 C C . ASN A 1 275 ? -7.746 22.779 2.628 1.00 65.38 275 ASN A C 1
ATOM 2302 O O . ASN A 1 275 ? -7.732 22.090 1.610 1.00 65.38 275 ASN A O 1
ATOM 2306 N N . VAL A 1 276 ? -7.873 24.104 2.584 1.00 55.00 276 VAL A N 1
ATOM 2307 C CA . VAL A 1 276 ? -7.965 24.856 1.319 1.00 55.00 276 VAL A CA 1
ATOM 2308 C C . VAL A 1 276 ? -6.601 24.898 0.602 1.00 55.00 276 VAL A C 1
ATOM 2310 O O . VAL A 1 276 ? -6.539 25.005 -0.617 1.00 55.00 276 VAL A O 1
ATOM 2313 N N . GLU A 1 277 ? -5.502 24.699 1.335 1.00 58.28 277 GLU A N 1
ATOM 2314 C CA . GLU A 1 277 ? -4.118 24.817 0.849 1.00 58.28 277 GLU A CA 1
ATOM 2315 C C . GLU A 1 277 ? -3.486 23.489 0.387 1.00 58.28 277 GLU A C 1
ATOM 2317 O O . GLU A 1 277 ? -2.281 23.274 0.519 1.00 58.28 277 GLU A O 1
ATOM 2322 N N . GLU A 1 278 ? -4.259 22.529 -0.127 1.00 59.62 278 GLU A N 1
ATOM 2323 C CA . GLU A 1 278 ? -3.683 21.214 -0.465 1.00 59.62 278 GLU A CA 1
ATOM 2324 C C . GLU A 1 278 ? -2.778 21.184 -1.706 1.00 59.62 278 GLU A C 1
ATOM 2326 O O . GLU A 1 278 ? -2.187 20.143 -1.993 1.00 59.62 278 GLU A O 1
ATOM 2331 N N . GLY A 1 279 ? -2.544 22.331 -2.348 1.00 63.59 279 GLY A N 1
ATOM 2332 C CA . GLY A 1 279 ? -1.576 22.477 -3.431 1.00 63.59 279 GLY A CA 1
ATOM 2333 C C . GLY A 1 279 ? -1.983 21.716 -4.694 1.00 63.59 279 GLY A C 1
ATOM 2334 O O . GLY A 1 279 ? -3.165 21.467 -4.945 1.00 63.59 279 GLY A O 1
ATOM 2335 N N . THR A 1 280 ? -0.997 21.367 -5.520 1.00 74.81 280 THR A N 1
ATOM 2336 C CA . THR A 1 280 ? -1.220 20.669 -6.797 1.00 74.81 280 THR A CA 1
ATOM 2337 C C . THR A 1 280 ? -1.580 19.190 -6.597 1.00 74.81 280 THR A C 1
ATOM 2339 O O . THR A 1 280 ? -1.438 18.646 -5.501 1.00 74.81 280 THR A O 1
ATOM 2342 N N . ILE A 1 281 ? -1.999 18.497 -7.665 1.00 76.25 281 ILE A N 1
ATOM 2343 C CA . ILE A 1 281 ? -2.202 17.036 -7.646 1.00 76.25 281 ILE A CA 1
ATOM 2344 C C . ILE A 1 281 ? -0.972 16.274 -7.121 1.00 76.25 281 ILE A C 1
ATOM 2346 O O . ILE A 1 281 ? -1.130 15.315 -6.375 1.00 76.25 281 ILE A O 1
ATOM 2350 N N . ILE A 1 282 ? 0.244 16.748 -7.410 1.00 78.75 282 ILE A N 1
ATOM 2351 C CA . ILE A 1 282 ? 1.494 16.143 -6.930 1.00 78.75 282 ILE A CA 1
ATOM 2352 C C . ILE A 1 282 ? 1.585 16.245 -5.400 1.00 78.75 282 ILE A C 1
ATOM 2354 O O . ILE A 1 282 ? 1.790 15.235 -4.732 1.00 78.75 282 ILE A O 1
ATOM 2358 N N . ASN A 1 283 ? 1.315 17.426 -4.830 1.00 79.19 283 ASN A N 1
ATOM 2359 C CA . ASN A 1 283 ? 1.301 17.630 -3.376 1.00 79.19 283 ASN A CA 1
ATOM 2360 C C . ASN A 1 283 ? 0.271 16.730 -2.673 1.00 79.19 283 ASN A C 1
ATOM 2362 O O . ASN A 1 283 ? 0.493 16.305 -1.539 1.00 79.19 283 ASN A O 1
ATOM 2366 N N . LYS A 1 284 ? -0.865 16.456 -3.328 1.00 79.62 284 LYS A N 1
ATOM 2367 C CA . LYS A 1 284 ? -1.897 15.543 -2.817 1.00 79.62 284 LYS A CA 1
ATOM 2368 C C . LYS A 1 284 ? -1.402 14.095 -2.844 1.00 79.62 284 LYS A C 1
ATOM 2370 O O . LYS A 1 284 ? -1.499 13.396 -1.840 1.00 79.62 284 LYS A O 1
ATOM 2375 N N . LEU A 1 285 ? -0.807 13.664 -3.956 1.00 79.69 285 LEU A N 1
ATOM 2376 C CA . LEU A 1 285 ? -0.248 12.317 -4.107 1.00 79.69 285 LEU A CA 1
ATOM 2377 C C . LEU A 1 285 ? 0.885 12.039 -3.115 1.00 79.69 285 LEU A C 1
ATOM 2379 O O . LEU A 1 285 ? 0.932 10.949 -2.548 1.00 79.69 285 LEU A O 1
ATOM 2383 N N . ASP A 1 286 ? 1.763 13.015 -2.869 1.00 82.50 286 ASP A N 1
ATOM 2384 C CA . ASP A 1 286 ? 2.841 12.865 -1.889 1.00 82.50 286 ASP A CA 1
ATOM 2385 C C . ASP A 1 286 ? 2.300 12.595 -0.484 1.00 82.50 286 ASP A C 1
ATOM 2387 O O . ASP A 1 286 ? 2.804 11.695 0.178 1.00 82.50 286 ASP A O 1
ATOM 2391 N N . LYS A 1 287 ? 1.227 13.286 -0.075 1.00 80.25 287 LYS A N 1
ATOM 2392 C CA . LYS A 1 287 ? 0.543 13.040 1.207 1.00 80.25 287 LYS A CA 1
ATOM 2393 C C . LYS A 1 287 ? -0.169 11.689 1.235 1.00 80.25 287 LYS A C 1
ATOM 2395 O O . LYS A 1 287 ? -0.153 11.008 2.252 1.00 80.25 287 LYS A O 1
ATOM 2400 N N . VAL A 1 288 ? -0.812 11.296 0.131 1.00 78.94 288 VAL A N 1
ATOM 2401 C CA . VAL A 1 288 ? -1.566 10.032 0.054 1.00 78.94 288 VAL A CA 1
ATOM 2402 C C . VAL A 1 288 ? -0.663 8.811 0.213 1.00 78.94 288 VAL A C 1
ATOM 2404 O O . VAL A 1 288 ? -1.073 7.818 0.814 1.00 78.94 288 VAL A O 1
ATOM 2407 N N . PHE A 1 289 ? 0.556 8.877 -0.318 1.00 83.31 289 PHE A N 1
ATOM 2408 C CA . PHE A 1 289 ? 1.480 7.745 -0.335 1.00 83.31 289 PHE A CA 1
ATOM 2409 C C . PHE A 1 289 ? 2.693 7.917 0.590 1.00 83.31 289 PHE A C 1
ATOM 2411 O O . PHE A 1 289 ? 3.636 7.136 0.488 1.00 83.31 289 PHE A O 1
ATOM 2418 N N . GLU A 1 290 ? 2.678 8.905 1.491 1.00 81.69 290 GLU A N 1
ATOM 2419 C CA . GLU A 1 290 ? 3.784 9.212 2.413 1.00 81.69 290 GLU A CA 1
ATOM 2420 C C . GLU A 1 290 ? 4.166 8.003 3.279 1.00 81.69 290 GLU A C 1
ATOM 2422 O O . GLU A 1 290 ? 5.334 7.636 3.367 1.00 81.69 290 GLU A O 1
ATOM 2427 N N . ASP A 1 291 ? 3.165 7.334 3.852 1.00 75.81 291 ASP A N 1
ATOM 2428 C CA . ASP A 1 291 ? 3.346 6.196 4.756 1.00 75.81 291 ASP A CA 1
ATOM 2429 C C . ASP A 1 291 ? 3.454 4.834 4.030 1.00 75.81 291 ASP A C 1
ATOM 2431 O O . ASP A 1 291 ? 3.548 3.795 4.688 1.00 75.81 291 ASP A O 1
ATOM 2435 N N . ASN A 1 292 ? 3.408 4.788 2.689 1.00 82.56 292 ASN A N 1
ATOM 2436 C CA . ASN A 1 292 ? 3.431 3.527 1.937 1.00 82.56 292 ASN A CA 1
ATOM 2437 C C . ASN A 1 292 ? 4.271 3.608 0.654 1.00 82.56 292 ASN A C 1
ATOM 2439 O O . ASN A 1 292 ? 3.759 3.837 -0.445 1.00 82.56 292 ASN A O 1
ATOM 2443 N N . GLU A 1 293 ? 5.568 3.333 0.798 1.00 84.00 293 GLU A N 1
ATOM 2444 C CA . GLU A 1 293 ? 6.550 3.327 -0.295 1.00 84.00 293 GLU A CA 1
ATOM 2445 C C . GLU A 1 293 ? 6.149 2.423 -1.473 1.00 84.00 293 GLU A C 1
ATOM 2447 O O . GLU A 1 293 ? 6.301 2.812 -2.629 1.00 84.00 293 GLU A O 1
ATOM 2452 N N . ILE A 1 294 ? 5.595 1.233 -1.212 1.00 85.25 294 ILE A N 1
ATOM 2453 C CA . ILE A 1 294 ? 5.230 0.278 -2.273 1.00 85.25 294 ILE A CA 1
ATOM 2454 C C . ILE A 1 294 ? 4.065 0.828 -3.100 1.00 85.25 294 ILE A C 1
ATOM 2456 O O . ILE A 1 294 ? 4.093 0.804 -4.329 1.00 85.25 294 ILE A O 1
ATOM 2460 N N . GLN A 1 295 ? 3.039 1.373 -2.447 1.00 86.38 295 GLN A N 1
ATOM 2461 C CA . GLN A 1 295 ? 1.940 2.034 -3.148 1.00 86.38 295 GLN A CA 1
ATOM 2462 C C . GLN A 1 295 ? 2.401 3.303 -3.857 1.00 86.38 295 GLN A C 1
ATOM 2464 O O . GLN A 1 295 ? 1.918 3.572 -4.956 1.00 86.38 295 GLN A O 1
ATOM 2469 N N . LYS A 1 296 ? 3.360 4.043 -3.286 1.00 90.31 296 LYS A N 1
ATOM 2470 C CA . LYS A 1 296 ? 3.986 5.170 -3.977 1.00 90.31 296 LYS A CA 1
ATOM 2471 C C . LYS A 1 296 ? 4.605 4.705 -5.295 1.00 90.31 296 LYS A C 1
ATOM 2473 O O . LYS A 1 296 ? 4.271 5.269 -6.328 1.00 90.31 296 LYS A O 1
ATOM 2478 N N . LEU A 1 297 ? 5.405 3.638 -5.289 1.00 90.88 297 LEU A N 1
ATOM 2479 C CA . LEU A 1 297 ? 5.995 3.070 -6.510 1.00 90.88 297 LEU A CA 1
ATOM 2480 C C . LEU A 1 297 ? 4.934 2.644 -7.541 1.00 90.88 297 LEU A C 1
ATOM 2482 O O . LEU A 1 297 ? 5.125 2.850 -8.733 1.00 90.88 297 LEU A O 1
ATOM 2486 N N . MET A 1 298 ? 3.810 2.080 -7.092 1.00 90.12 298 MET A N 1
ATOM 2487 C CA . MET A 1 298 ? 2.760 1.555 -7.978 1.00 90.12 298 MET A CA 1
ATOM 2488 C C . MET A 1 298 ? 1.866 2.625 -8.603 1.00 90.12 298 MET A C 1
ATOM 2490 O O . MET A 1 298 ? 1.553 2.553 -9.787 1.00 90.12 298 MET A O 1
ATOM 2494 N N . TYR A 1 299 ? 1.398 3.583 -7.802 1.00 91.50 299 TYR A N 1
ATOM 2495 C CA . TYR A 1 299 ? 0.329 4.499 -8.205 1.00 91.50 299 TYR A CA 1
ATOM 2496 C C . TYR A 1 299 ? 0.849 5.883 -8.589 1.00 91.50 299 TYR A C 1
ATOM 2498 O O . TYR A 1 299 ? 0.315 6.506 -9.508 1.00 91.50 299 TYR A O 1
ATOM 2506 N N . TYR A 1 300 ? 1.892 6.367 -7.909 1.00 92.81 300 TYR A N 1
ATOM 2507 C CA . TYR A 1 300 ? 2.377 7.736 -8.075 1.00 92.81 300 TYR A CA 1
ATOM 2508 C C . TYR A 1 300 ? 2.787 8.061 -9.519 1.00 92.81 300 TYR A C 1
ATOM 2510 O O . TYR A 1 300 ? 2.341 9.100 -10.004 1.00 92.81 300 TYR A O 1
ATOM 2518 N N . PRO A 1 301 ? 3.546 7.217 -10.255 1.00 94.62 301 PRO A N 1
ATOM 2519 C CA . PRO A 1 301 ? 4.036 7.599 -11.581 1.00 94.62 301 PRO A CA 1
ATOM 2520 C C . PRO A 1 301 ? 2.918 7.918 -12.580 1.00 94.62 301 PRO A C 1
ATOM 2522 O O . PRO A 1 301 ? 3.011 8.894 -13.322 1.00 94.62 301 PRO A O 1
ATOM 2525 N N . TYR A 1 302 ? 1.833 7.142 -12.566 1.00 95.25 302 TYR A N 1
ATOM 2526 C CA . TYR A 1 302 ? 0.691 7.386 -13.444 1.00 95.25 302 TYR A CA 1
ATOM 2527 C C . TYR A 1 302 ? -0.043 8.680 -13.069 1.00 95.25 302 TYR A C 1
ATOM 2529 O O . TYR A 1 302 ? -0.226 9.572 -13.899 1.00 95.25 302 TYR A O 1
ATOM 2537 N N . PHE A 1 303 ? -0.425 8.824 -11.798 1.00 94.06 303 PHE A N 1
ATOM 2538 C CA . PHE A 1 303 ? -1.239 9.959 -11.363 1.00 94.06 303 PHE A CA 1
ATOM 2539 C C . PHE A 1 303 ? -0.470 11.287 -11.307 1.00 94.06 303 PHE A C 1
ATOM 2541 O O . PHE A 1 303 ? -1.076 12.342 -11.484 1.00 94.06 303 PHE A O 1
ATOM 2548 N N . ALA A 1 304 ? 0.845 11.261 -11.076 1.00 91.94 304 ALA A N 1
ATOM 2549 C CA . ALA A 1 304 ? 1.670 12.466 -10.990 1.00 91.94 304 ALA A CA 1
ATOM 2550 C C . ALA A 1 304 ? 2.124 12.986 -12.359 1.00 91.94 304 ALA A C 1
ATOM 2552 O O . ALA A 1 304 ? 2.388 14.183 -12.488 1.00 91.94 304 ALA A O 1
ATOM 2553 N N . PHE A 1 305 ? 2.233 12.112 -13.367 1.00 92.38 305 PHE A N 1
ATOM 2554 C CA . PHE A 1 305 ? 2.864 12.471 -14.640 1.00 92.38 305 PHE A CA 1
ATOM 2555 C C . PHE A 1 305 ? 1.997 12.231 -15.876 1.00 92.38 305 PHE A C 1
ATOM 2557 O O . PHE A 1 305 ? 2.122 12.991 -16.829 1.00 92.38 305 PHE A O 1
ATOM 2564 N N . GLU A 1 306 ? 1.107 11.237 -15.885 1.00 91.88 306 GLU A N 1
ATOM 2565 C CA . GLU A 1 306 ? 0.282 10.925 -17.064 1.00 91.88 306 GLU A CA 1
ATOM 2566 C C . GLU A 1 306 ? -1.112 11.550 -16.958 1.00 91.88 306 GLU A C 1
ATOM 2568 O O . GLU A 1 306 ? -1.574 12.208 -17.890 1.00 91.88 306 GLU A O 1
ATOM 2573 N N . VAL A 1 307 ? -1.753 11.442 -15.791 1.00 92.00 307 VAL A N 1
ATOM 2574 C CA . VAL A 1 307 ? -3.069 12.054 -15.536 1.00 92.00 307 VAL A CA 1
ATOM 2575 C C . VAL A 1 307 ? -3.112 13.570 -15.756 1.00 92.00 307 VAL A C 1
ATOM 2577 O O . VAL A 1 307 ? -4.062 14.058 -16.378 1.00 92.00 307 VAL A O 1
ATOM 2580 N N . PRO A 1 308 ? -2.106 14.350 -15.316 1.00 90.44 308 PRO A N 1
ATOM 2581 C CA . PRO A 1 308 ? -2.126 15.790 -15.520 1.00 90.44 308 PRO A CA 1
ATOM 2582 C C . PRO A 1 308 ? -2.115 16.210 -16.993 1.00 90.44 308 PRO A C 1
ATOM 2584 O O . PRO A 1 308 ? -2.578 17.306 -17.291 1.00 90.44 308 PRO A O 1
ATOM 2587 N N . ILE A 1 309 ? -1.635 15.360 -17.909 1.00 88.69 309 ILE A N 1
ATOM 2588 C CA . ILE A 1 309 ? -1.571 15.669 -19.344 1.00 88.69 309 ILE A CA 1
ATOM 2589 C C . ILE A 1 309 ? -2.988 15.856 -19.896 1.00 88.69 309 ILE A C 1
ATOM 2591 O O . ILE A 1 309 ? -3.333 16.953 -20.335 1.00 88.69 309 ILE A O 1
ATOM 2595 N N . TYR A 1 310 ? -3.840 14.828 -19.799 1.00 87.12 310 TYR A N 1
ATOM 2596 C CA . TYR A 1 310 ? -5.212 14.921 -20.311 1.00 87.12 310 TYR A CA 1
ATOM 2597 C C . TYR A 1 310 ? -6.083 15.848 -19.453 1.00 87.12 310 TYR A C 1
ATOM 2599 O O . TYR A 1 310 ? -6.966 16.530 -19.970 1.00 87.12 310 TYR A O 1
ATOM 2607 N N . ARG A 1 311 ? -5.834 15.921 -18.137 1.00 87.94 311 ARG A N 1
ATOM 2608 C CA . ARG A 1 311 ? -6.566 16.836 -17.251 1.00 87.94 311 ARG A CA 1
ATOM 2609 C C . ARG A 1 311 ? -6.310 18.291 -17.631 1.00 87.94 311 ARG A C 1
ATOM 2611 O O . ARG A 1 311 ? -7.256 19.073 -17.663 1.00 87.94 311 ARG A O 1
ATOM 2618 N N . ASN A 1 312 ? -5.059 18.673 -17.893 1.00 87.06 312 ASN A N 1
ATOM 2619 C CA . ASN A 1 312 ? -4.733 20.049 -18.271 1.00 87.06 312 ASN A CA 1
ATOM 2620 C C . ASN A 1 312 ? -5.242 20.383 -19.669 1.00 87.06 312 ASN A C 1
ATOM 2622 O O . ASN A 1 312 ? -5.733 21.488 -19.869 1.00 87.06 312 ASN A O 1
ATOM 2626 N N . GLU A 1 313 ? -5.195 19.434 -20.605 1.00 86.50 313 GLU A N 1
ATOM 2627 C CA . GLU A 1 313 ? -5.805 19.615 -21.923 1.00 86.50 313 GLU A CA 1
ATOM 2628 C C . GLU A 1 313 ? -7.293 19.968 -21.798 1.00 86.50 313 GLU A C 1
ATOM 2630 O O . GLU A 1 313 ? -7.724 21.004 -22.300 1.00 86.50 313 GLU A O 1
ATOM 2635 N N . VAL A 1 314 ? -8.053 19.171 -21.040 1.00 86.25 314 VAL A N 1
ATOM 2636 C CA . VAL A 1 314 ? -9.468 19.442 -20.754 1.00 86.25 314 VAL A CA 1
ATOM 2637 C C . VAL A 1 314 ? -9.658 20.788 -20.052 1.00 86.25 314 VAL A C 1
ATOM 2639 O O . VAL A 1 314 ? -10.566 21.536 -20.405 1.00 86.25 314 VAL A O 1
ATOM 2642 N N . ALA A 1 315 ? -8.825 21.117 -19.063 1.00 82.12 315 ALA A N 1
ATOM 2643 C CA . ALA A 1 315 ? -8.956 22.362 -18.308 1.00 82.12 315 ALA A CA 1
ATOM 2644 C C . ALA A 1 315 ? -8.707 23.615 -19.167 1.00 82.12 315 ALA A C 1
ATOM 2646 O O . ALA A 1 315 ? -9.341 24.642 -18.936 1.00 82.12 315 ALA A O 1
ATOM 2647 N N . HIS A 1 316 ? -7.800 23.539 -20.145 1.00 84.69 316 HIS A N 1
ATOM 2648 C CA . HIS A 1 316 ? -7.477 24.659 -21.032 1.00 84.69 316 HIS A CA 1
ATOM 2649 C C . HIS A 1 316 ? -8.413 24.753 -22.239 1.00 84.69 316 HIS A C 1
ATOM 2651 O O . HIS A 1 316 ? -8.803 25.855 -22.619 1.00 84.69 316 HIS A O 1
ATOM 2657 N N . ASN A 1 317 ? -8.795 23.617 -22.824 1.00 82.19 317 ASN A N 1
ATOM 2658 C CA . ASN A 1 317 ? -9.548 23.579 -24.078 1.00 82.19 317 ASN A CA 1
ATOM 2659 C C . ASN A 1 317 ? -11.055 23.346 -23.874 1.00 82.19 317 ASN A C 1
ATOM 2661 O O . ASN A 1 317 ? -11.828 23.483 -24.819 1.00 82.19 317 ASN A O 1
ATOM 2665 N N . GLY A 1 318 ? -11.491 22.932 -22.680 1.00 72.06 318 GLY A N 1
ATOM 2666 C CA . GLY A 1 318 ? -12.872 22.528 -22.366 1.00 72.06 318 GLY A CA 1
ATOM 2667 C C . GLY A 1 318 ? -13.292 21.174 -22.962 1.00 72.06 318 GLY A C 1
ATOM 2668 O O . GLY A 1 318 ? -14.186 20.504 -22.437 1.00 72.06 318 GLY A O 1
ATOM 2669 N N . ILE A 1 319 ? -12.618 20.744 -24.027 1.00 77.94 319 ILE A N 1
ATOM 2670 C CA . ILE A 1 319 ? -12.760 19.460 -24.713 1.00 77.94 319 ILE A CA 1
ATOM 2671 C C . ILE A 1 319 ? -11.391 18.794 -24.864 1.00 77.94 319 ILE A C 1
ATOM 2673 O O . ILE A 1 319 ? -10.355 19.419 -24.655 1.00 77.94 319 ILE A O 1
ATOM 2677 N N . MET A 1 320 ? -11.399 17.521 -25.239 1.00 80.75 320 MET A N 1
ATOM 2678 C CA . MET A 1 320 ? -10.192 16.760 -25.535 1.00 80.75 320 MET A CA 1
ATOM 2679 C C . MET A 1 320 ? -10.129 16.500 -27.035 1.00 80.75 320 MET A C 1
ATOM 2681 O O . MET A 1 320 ? -11.096 16.008 -27.614 1.00 80.75 320 MET A O 1
ATOM 2685 N N . ASN A 1 321 ? -8.992 16.800 -27.653 1.00 74.06 321 ASN A N 1
ATOM 2686 C CA . ASN A 1 321 ? -8.766 16.574 -29.076 1.00 74.06 321 ASN A CA 1
ATOM 2687 C C . ASN A 1 321 ? -8.215 15.156 -29.303 1.00 74.06 321 ASN A C 1
ATOM 2689 O O . ASN A 1 321 ? -7.170 14.970 -29.926 1.00 74.06 321 ASN A O 1
ATOM 2693 N N . ASP A 1 322 ? -8.919 14.150 -28.777 1.00 74.75 322 ASP A N 1
ATOM 2694 C CA . ASP A 1 322 ? -8.542 12.738 -28.875 1.00 74.75 322 ASP A CA 1
ATOM 2695 C C . ASP A 1 322 ? -9.425 12.031 -29.913 1.00 74.75 322 ASP A C 1
ATOM 2697 O O . ASP A 1 322 ? -10.655 12.021 -29.811 1.00 74.75 322 ASP A O 1
ATOM 2701 N N . LYS A 1 323 ? -8.797 11.413 -30.923 1.00 73.44 323 LYS A N 1
ATOM 2702 C CA . LYS A 1 323 ? -9.510 10.625 -31.945 1.00 73.44 323 LYS A CA 1
ATOM 2703 C C . LYS A 1 323 ? -10.185 9.387 -31.346 1.00 73.44 323 LYS A C 1
ATOM 2705 O O . LYS A 1 323 ? -11.099 8.851 -31.964 1.00 73.44 323 LYS A O 1
ATOM 2710 N N . GLN A 1 324 ? -9.758 8.954 -30.160 1.00 85.56 324 GLN A N 1
ATOM 2711 C CA . GLN A 1 324 ? -10.308 7.824 -29.419 1.00 85.56 324 GLN A CA 1
ATOM 2712 C C . GLN A 1 324 ? -10.910 8.284 -28.080 1.00 85.56 324 GLN A C 1
ATOM 2714 O O . GLN A 1 324 ? -10.629 7.735 -27.014 1.00 85.56 324 GLN A O 1
ATOM 2719 N N . ILE A 1 325 ? -11.790 9.289 -28.125 1.00 91.75 325 ILE A N 1
ATOM 2720 C CA . ILE A 1 325 ? -12.468 9.824 -26.932 1.00 91.75 325 ILE A CA 1
ATOM 2721 C C . ILE A 1 325 ? -13.192 8.748 -26.102 1.00 91.75 325 ILE A C 1
ATOM 2723 O O . ILE A 1 325 ? -13.281 8.849 -24.878 1.00 91.75 325 ILE A O 1
ATOM 2727 N N . GLU A 1 326 ? -13.680 7.692 -26.755 1.00 95.38 326 GLU A N 1
ATOM 2728 C CA . GLU A 1 326 ? -14.280 6.534 -26.096 1.00 95.38 326 GLU A CA 1
ATOM 2729 C C . GLU A 1 326 ? -13.265 5.811 -25.198 1.00 95.38 326 GLU A C 1
ATOM 2731 O O . GLU A 1 326 ? -13.529 5.608 -24.014 1.00 95.38 326 GLU A O 1
ATOM 2736 N N . HIS A 1 327 ? -12.084 5.479 -25.722 1.00 94.94 327 HIS A N 1
ATOM 2737 C CA . HIS A 1 327 ? -11.008 4.833 -24.964 1.00 94.94 327 HIS A CA 1
ATOM 2738 C C . HIS A 1 327 ? -10.604 5.669 -23.749 1.00 94.94 327 HIS A C 1
ATOM 2740 O O . HIS A 1 327 ? -10.508 5.152 -22.634 1.00 94.94 327 HIS A O 1
ATOM 2746 N N . ARG A 1 328 ? -10.504 6.992 -23.926 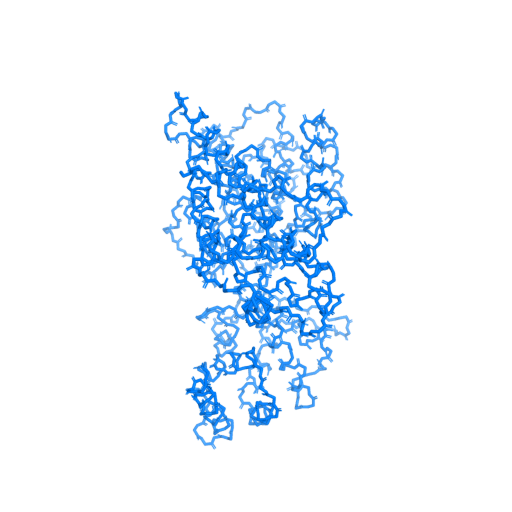1.00 93.94 328 ARG A N 1
ATOM 2747 C CA . ARG A 1 328 ? -10.255 7.911 -22.813 1.00 93.94 328 ARG A CA 1
ATOM 2748 C C . ARG A 1 328 ? -11.348 7.859 -21.749 1.00 93.94 328 ARG A C 1
ATOM 2750 O O . ARG A 1 328 ? -11.041 7.901 -20.558 1.00 93.94 328 ARG A O 1
ATOM 2757 N N . ALA A 1 329 ? -12.616 7.787 -22.150 1.00 96.44 329 ALA A N 1
ATOM 2758 C CA . ALA A 1 329 ? -13.721 7.671 -21.208 1.00 96.44 329 ALA A CA 1
ATOM 2759 C C . ALA A 1 329 ? -13.615 6.377 -20.384 1.00 96.44 329 ALA A C 1
ATOM 2761 O O . ALA A 1 329 ? -13.813 6.404 -19.168 1.00 96.44 329 ALA A O 1
ATOM 2762 N N . TYR A 1 330 ? -13.253 5.261 -21.019 1.00 97.62 330 TYR A N 1
ATOM 2763 C CA . TYR A 1 330 ? -12.988 4.000 -20.326 1.00 97.62 330 TYR A CA 1
ATOM 2764 C C . TYR A 1 330 ? -11.835 4.126 -19.320 1.00 97.62 330 TYR A C 1
ATOM 2766 O O . TYR A 1 330 ? -11.987 3.716 -18.166 1.00 97.62 330 TYR A O 1
ATOM 2774 N N . ASP A 1 331 ? -10.726 4.756 -19.713 1.00 96.12 331 ASP A N 1
ATOM 2775 C CA . ASP A 1 331 ? -9.581 4.970 -18.826 1.00 96.12 331 ASP A CA 1
ATOM 2776 C C . ASP A 1 331 ? -9.936 5.844 -17.618 1.00 96.12 331 ASP A C 1
ATOM 2778 O O . ASP A 1 331 ? -9.640 5.464 -16.488 1.00 96.12 331 ASP A O 1
ATOM 2782 N N . ILE A 1 332 ? -10.639 6.963 -17.824 1.00 96.62 332 ILE A N 1
ATOM 2783 C CA . ILE A 1 332 ? -11.057 7.866 -16.738 1.00 96.62 332 ILE A CA 1
ATOM 2784 C C . ILE A 1 332 ? -12.050 7.183 -15.789 1.00 96.62 332 ILE A C 1
ATOM 2786 O O . ILE A 1 332 ? -11.979 7.381 -14.573 1.00 96.62 332 ILE A O 1
ATOM 2790 N N . LEU A 1 333 ? -12.971 6.360 -16.307 1.00 97.94 333 LEU A N 1
ATOM 2791 C CA . LEU A 1 333 ? -13.876 5.583 -15.458 1.00 97.94 333 LEU A CA 1
ATOM 2792 C C . LEU A 1 333 ? -13.094 4.615 -14.559 1.00 97.94 333 LEU A C 1
ATOM 2794 O O . LEU A 1 333 ? -13.397 4.510 -13.368 1.00 97.94 333 LEU A O 1
ATOM 2798 N N . LEU A 1 334 ? -12.086 3.937 -15.113 1.00 97.81 334 LEU A N 1
ATOM 2799 C CA . LEU A 1 334 ? -11.221 3.040 -14.350 1.00 97.81 334 LEU A CA 1
ATOM 2800 C C . LEU A 1 334 ? -10.299 3.789 -13.381 1.00 97.81 334 LEU A C 1
ATOM 2802 O O . LEU A 1 334 ? -10.063 3.293 -12.285 1.00 97.81 334 LEU A O 1
ATOM 2806 N N . ASP A 1 335 ? -9.850 4.998 -13.711 1.00 97.12 335 ASP A N 1
ATOM 2807 C CA . ASP A 1 335 ? -9.073 5.829 -12.787 1.00 97.12 335 ASP A CA 1
ATOM 2808 C C . ASP A 1 335 ? -9.906 6.212 -11.558 1.00 97.12 335 ASP A C 1
ATOM 2810 O O . ASP A 1 335 ? -9.457 6.043 -10.422 1.00 97.12 335 ASP A O 1
ATOM 2814 N N . MET A 1 336 ? -11.156 6.646 -11.762 1.00 97.19 336 MET A N 1
ATOM 2815 C CA . MET A 1 336 ? -12.088 6.907 -10.658 1.00 97.19 336 MET A CA 1
ATOM 2816 C C . MET A 1 336 ? -12.371 5.640 -9.843 1.00 97.19 336 MET A C 1
ATOM 2818 O O . MET A 1 336 ? -12.383 5.694 -8.613 1.00 97.19 336 MET A O 1
ATOM 2822 N N . TYR A 1 337 ? -12.569 4.498 -10.510 1.00 96.81 337 TYR A N 1
ATOM 2823 C CA . TYR A 1 337 ? -12.753 3.202 -9.854 1.00 96.81 337 TYR A CA 1
ATOM 2824 C C . TYR A 1 337 ? -11.568 2.847 -8.951 1.00 96.81 337 TYR A C 1
ATOM 2826 O O . TYR A 1 337 ? -11.771 2.521 -7.779 1.00 96.81 337 TYR A O 1
ATOM 2834 N N . SER A 1 338 ? -10.341 2.964 -9.465 1.00 94.94 338 SER A N 1
ATOM 2835 C CA . SER A 1 338 ? -9.121 2.686 -8.713 1.00 94.94 338 SER A CA 1
ATOM 2836 C C . SER A 1 338 ? -8.982 3.602 -7.505 1.00 94.94 338 SER A C 1
ATOM 2838 O O . SER A 1 338 ? -8.764 3.107 -6.403 1.00 94.94 338 SER A O 1
ATOM 2840 N N . ILE A 1 339 ? -9.167 4.917 -7.661 1.00 94.69 339 ILE A N 1
ATOM 2841 C CA . ILE A 1 339 ? -9.033 5.858 -6.537 1.00 94.69 339 ILE A CA 1
ATOM 2842 C C . ILE A 1 339 ? -10.089 5.582 -5.461 1.00 94.69 339 ILE A C 1
ATOM 2844 O O . ILE A 1 339 ? -9.756 5.525 -4.279 1.00 94.69 339 ILE A O 1
ATOM 2848 N N . ILE A 1 340 ? -11.344 5.338 -5.852 1.00 95.06 340 ILE A N 1
ATOM 2849 C CA . ILE A 1 340 ? -12.422 5.020 -4.905 1.00 95.06 340 ILE A CA 1
ATOM 2850 C C . ILE A 1 340 ? -12.126 3.730 -4.135 1.00 95.06 340 ILE A C 1
ATOM 2852 O O . ILE A 1 340 ? -12.384 3.686 -2.932 1.00 95.06 340 ILE A O 1
ATOM 2856 N N . LYS A 1 341 ? -11.537 2.716 -4.784 1.00 92.38 341 LYS A N 1
ATOM 2857 C CA . LYS A 1 341 ? -11.035 1.512 -4.105 1.00 92.38 341 LYS A CA 1
ATOM 2858 C C . LYS A 1 341 ? -9.935 1.830 -3.100 1.00 92.38 341 LYS A C 1
ATOM 2860 O O . LYS A 1 341 ? -9.986 1.337 -1.977 1.00 92.38 341 LYS A O 1
ATOM 2865 N N . LEU A 1 342 ? -8.974 2.688 -3.454 1.00 90.62 342 LEU A N 1
ATOM 2866 C CA . LEU A 1 342 ? -7.935 3.108 -2.506 1.00 90.62 342 LEU A CA 1
ATOM 2867 C C . LEU A 1 342 ? -8.526 3.833 -1.288 1.00 90.62 342 LEU A C 1
ATOM 2869 O O . LEU A 1 342 ? -8.017 3.681 -0.180 1.00 90.62 342 LEU A O 1
ATOM 2873 N N . MET A 1 343 ? -9.624 4.566 -1.468 1.00 91.38 343 MET A N 1
ATOM 2874 C CA . MET A 1 343 ? -10.349 5.216 -0.373 1.00 91.38 343 MET A CA 1
ATOM 2875 C C . MET A 1 343 ? -11.158 4.246 0.509 1.00 91.38 343 MET A C 1
ATOM 2877 O O . MET A 1 343 ? -11.645 4.662 1.559 1.00 91.38 343 MET A O 1
ATOM 2881 N N . GLN A 1 344 ? -11.296 2.971 0.123 1.00 89.38 344 GLN A N 1
ATOM 2882 C CA . GLN A 1 344 ? -11.905 1.927 0.963 1.00 89.38 344 GLN A CA 1
ATOM 2883 C C . GLN A 1 344 ? -10.886 1.181 1.833 1.00 89.38 344 GLN A C 1
ATOM 2885 O O . GLN A 1 344 ? -11.261 0.257 2.540 1.00 89.38 344 GLN A O 1
ATOM 2890 N N . ARG A 1 345 ? -9.598 1.547 1.793 1.00 88.56 345 ARG A N 1
ATOM 2891 C CA . ARG A 1 345 ? -8.568 0.868 2.591 1.00 88.56 345 ARG A CA 1
ATOM 2892 C C . ARG A 1 345 ? -8.874 0.947 4.082 1.00 88.56 345 ARG A C 1
ATOM 2894 O O . ARG A 1 345 ? -9.174 2.028 4.595 1.00 88.56 345 ARG A O 1
ATOM 2901 N N . ASP A 1 346 ? -8.681 -0.176 4.762 1.00 89.88 346 ASP A N 1
ATOM 2902 C CA . ASP A 1 346 ? -8.941 -0.314 6.195 1.00 89.88 346 ASP A CA 1
ATOM 2903 C C . ASP A 1 346 ? -8.025 0.570 7.041 1.00 89.88 346 ASP A C 1
ATOM 2905 O O . ASP A 1 346 ? -8.421 1.037 8.095 1.00 89.88 346 ASP A O 1
ATOM 2909 N N . SER A 1 347 ? -6.820 0.892 6.565 1.00 86.50 347 SER A N 1
ATOM 2910 C CA . SER A 1 347 ? -5.880 1.759 7.288 1.00 86.50 347 SER A CA 1
ATOM 2911 C C . SER A 1 347 ? -6.321 3.227 7.387 1.00 86.50 347 SER A C 1
ATOM 2913 O O . SER A 1 347 ? -5.668 4.008 8.079 1.00 86.50 347 SER A O 1
ATOM 2915 N N . LEU A 1 348 ? -7.365 3.644 6.658 1.00 89.69 348 LEU A N 1
ATOM 2916 C CA . LEU A 1 348 ? -7.851 5.021 6.709 1.00 89.69 348 LEU A CA 1
ATOM 2917 C C . LEU A 1 348 ? -8.665 5.286 7.981 1.00 89.69 348 LEU A C 1
ATOM 2919 O O . LEU A 1 348 ? -9.343 4.383 8.479 1.00 89.69 348 LEU A O 1
ATOM 2923 N N . PRO A 1 349 ? -8.654 6.533 8.490 1.00 90.56 349 PRO A N 1
ATOM 2924 C CA . PRO A 1 349 ? -9.510 6.926 9.601 1.00 90.56 349 PRO A CA 1
ATOM 2925 C C . PRO A 1 349 ? -10.969 6.515 9.376 1.00 90.56 349 PRO A C 1
ATOM 2927 O O . PRO A 1 349 ? -11.514 6.685 8.286 1.00 90.56 349 PRO A O 1
ATOM 2930 N N . PHE A 1 350 ? -11.593 5.987 10.428 1.00 91.94 350 PHE A N 1
ATOM 2931 C CA . PHE A 1 350 ? -12.963 5.460 10.473 1.00 91.94 350 PHE A CA 1
ATOM 2932 C C . PHE A 1 350 ? -13.192 4.156 9.698 1.00 91.94 350 PHE A C 1
ATOM 2934 O O . PHE A 1 350 ? -13.918 3.302 10.208 1.00 91.94 350 PHE A O 1
ATOM 2941 N N . ASN A 1 351 ? -12.532 3.940 8.553 1.00 91.94 351 ASN A N 1
ATOM 2942 C CA . ASN A 1 351 ? -12.489 2.617 7.917 1.00 91.94 351 ASN A CA 1
ATOM 2943 C C . ASN A 1 351 ? -11.793 1.600 8.837 1.00 91.94 351 ASN A C 1
ATOM 2945 O O . ASN A 1 351 ? -12.231 0.460 8.932 1.00 91.94 351 ASN A O 1
ATOM 2949 N N . ASN A 1 352 ? -10.778 2.025 9.591 1.00 92.44 352 ASN A N 1
ATOM 2950 C CA . ASN A 1 352 ? -10.110 1.177 10.579 1.00 92.44 352 ASN A CA 1
ATOM 2951 C C . ASN A 1 352 ? -11.043 0.703 11.699 1.00 92.44 352 ASN A C 1
ATOM 2953 O O . ASN A 1 352 ? -10.973 -0.446 12.134 1.00 92.44 352 ASN A O 1
ATOM 2957 N N . VAL A 1 353 ? -11.947 1.575 12.146 1.00 93.62 353 VAL A N 1
ATOM 2958 C CA . VAL A 1 353 ? -12.969 1.224 13.135 1.00 93.62 353 VAL A CA 1
ATOM 2959 C C . VAL A 1 353 ? -14.018 0.300 12.519 1.00 93.62 353 VAL A C 1
ATOM 2961 O O . VAL A 1 353 ? -14.399 -0.674 13.162 1.00 93.62 353 VAL A O 1
ATOM 2964 N N . TYR A 1 354 ? -14.450 0.565 11.278 1.00 91.44 354 TYR A N 1
ATOM 2965 C CA . TYR A 1 354 ? -15.332 -0.345 10.538 1.00 91.44 354 TYR A CA 1
ATOM 2966 C C . TYR A 1 354 ? -14.735 -1.750 10.477 1.00 91.44 354 TYR A C 1
ATOM 2968 O O . TYR A 1 354 ? -15.393 -2.713 10.863 1.00 91.44 354 TYR A O 1
ATOM 2976 N N . PHE A 1 355 ? -13.473 -1.844 10.052 1.00 91.62 355 PHE A N 1
ATOM 2977 C CA . PHE A 1 355 ? -12.750 -3.098 9.917 1.00 91.62 355 PHE A CA 1
ATOM 2978 C C . PHE A 1 355 ? -12.658 -3.840 11.248 1.00 91.62 355 PHE A C 1
ATOM 2980 O O . PHE A 1 355 ? -13.023 -5.007 11.295 1.00 91.62 355 PHE A O 1
ATOM 2987 N N . LEU A 1 356 ? -12.260 -3.180 12.343 1.00 93.12 356 LEU A N 1
ATOM 2988 C CA . LEU A 1 356 ? -12.202 -3.838 13.653 1.00 93.12 356 LEU A CA 1
ATOM 2989 C C . LEU A 1 356 ? -13.567 -4.383 14.084 1.00 93.12 356 LEU A C 1
ATOM 2991 O O . LEU A 1 356 ? -13.661 -5.517 14.543 1.00 93.12 356 LEU A O 1
ATOM 2995 N N . ILE A 1 357 ? -14.634 -3.593 13.950 1.00 91.44 357 ILE A N 1
ATOM 2996 C CA . ILE A 1 357 ? -15.969 -4.059 14.338 1.00 91.44 357 ILE A CA 1
ATOM 2997 C C . ILE A 1 357 ? -16.391 -5.232 13.452 1.00 91.44 357 ILE A C 1
ATOM 2999 O O . ILE A 1 357 ? -16.892 -6.227 13.966 1.00 91.44 357 ILE A O 1
ATOM 3003 N N . PHE A 1 358 ? -16.131 -5.166 12.148 1.00 87.88 358 PHE A N 1
ATOM 3004 C CA . PHE A 1 358 ? -16.387 -6.274 11.234 1.00 87.88 358 PHE A CA 1
ATOM 3005 C C . PHE A 1 358 ? -15.597 -7.540 11.623 1.00 87.88 358 PHE A C 1
ATOM 3007 O O . PHE A 1 358 ? -16.177 -8.621 11.679 1.00 87.88 358 PHE A O 1
ATOM 3014 N N . GLN A 1 359 ? -14.315 -7.413 11.985 1.00 87.94 359 GLN A N 1
ATOM 3015 C CA . GLN A 1 359 ? -13.477 -8.516 12.483 1.00 87.94 359 GLN A CA 1
ATOM 3016 C C . GLN A 1 359 ? -14.043 -9.162 13.754 1.00 87.94 359 GLN A C 1
ATOM 3018 O O . GLN A 1 359 ? -14.161 -10.387 13.839 1.00 87.94 359 GLN A O 1
ATOM 3023 N N . ILE A 1 360 ? -14.479 -8.343 14.713 1.00 89.06 360 ILE A N 1
ATOM 3024 C CA . ILE A 1 360 ? -15.070 -8.831 15.964 1.00 89.06 360 ILE A CA 1
ATOM 3025 C C . ILE A 1 360 ? -16.391 -9.570 15.696 1.00 89.06 360 ILE A C 1
ATOM 3027 O O . ILE A 1 360 ? -16.677 -10.609 16.286 1.00 89.06 360 ILE A O 1
ATOM 3031 N N . LYS A 1 361 ? -17.246 -9.024 14.829 1.00 83.75 361 LYS A N 1
ATOM 3032 C CA . LYS A 1 361 ? -18.621 -9.517 14.697 1.00 83.75 361 LYS A CA 1
ATOM 3033 C C . LYS A 1 361 ? -18.765 -10.656 13.689 1.00 83.75 361 LYS A C 1
ATOM 3035 O O . LYS A 1 361 ? -19.479 -11.609 13.989 1.00 83.75 361 LYS A O 1
ATOM 3040 N N . GLU A 1 362 ? -18.074 -10.585 12.555 1.00 78.56 362 GLU A N 1
ATOM 3041 C CA . GLU A 1 362 ? -18.240 -11.538 11.451 1.00 78.56 362 GLU A CA 1
ATOM 3042 C C . GLU A 1 362 ? -17.165 -12.625 11.445 1.00 78.56 362 GLU A C 1
ATOM 3044 O O . GLU A 1 362 ? -17.482 -13.811 11.344 1.00 78.56 362 GLU A O 1
ATOM 3049 N N . TYR A 1 363 ? -15.892 -12.246 11.585 1.00 72.94 363 TYR A N 1
ATOM 3050 C CA . TYR A 1 363 ? -14.789 -13.203 11.459 1.00 72.94 363 TYR A CA 1
ATOM 3051 C C . TYR A 1 363 ? -14.582 -14.025 12.727 1.00 72.94 363 TYR A C 1
ATOM 3053 O O . TYR A 1 363 ? -14.596 -15.255 12.676 1.00 72.94 363 TYR A O 1
ATOM 3061 N N . SER A 1 364 ? -14.453 -13.358 13.872 1.00 73.62 364 SER A N 1
ATOM 3062 C CA . SER A 1 364 ? -14.283 -14.035 15.163 1.00 73.62 364 SER A CA 1
ATOM 3063 C C . SER A 1 364 ? -15.605 -14.520 15.774 1.00 73.62 364 SER A C 1
ATOM 3065 O O . SER A 1 364 ? -15.603 -15.260 16.755 1.00 73.62 364 SER A O 1
ATOM 3067 N N . LYS A 1 365 ? -16.745 -14.168 15.158 1.00 71.19 365 LYS A N 1
ATOM 3068 C CA . LYS A 1 365 ? -18.104 -14.586 15.548 1.00 71.19 365 LYS A CA 1
ATOM 3069 C C . LYS A 1 365 ? -18.476 -14.232 16.993 1.00 71.19 365 LYS A C 1
ATOM 3071 O O . LYS A 1 365 ? -19.328 -14.898 17.592 1.00 71.19 365 LYS A O 1
ATOM 3076 N N . ALA A 1 366 ? -17.889 -13.172 17.556 1.00 78.56 366 ALA A N 1
ATOM 3077 C CA . ALA A 1 366 ? -18.273 -12.693 18.876 1.00 78.56 366 ALA A CA 1
ATOM 3078 C C . ALA A 1 366 ? -19.741 -12.236 18.846 1.00 78.56 366 ALA A C 1
ATOM 3080 O O . ALA A 1 366 ? -20.110 -11.244 18.200 1.00 78.56 366 ALA A O 1
ATOM 3081 N N . LYS A 1 367 ? -20.612 -12.960 19.560 1.00 76.38 367 LYS A N 1
ATOM 3082 C CA . LYS A 1 367 ? -22.061 -12.681 19.577 1.00 76.38 367 LYS A CA 1
ATOM 3083 C C . LYS A 1 367 ? -22.354 -11.284 20.121 1.00 76.38 367 LYS A C 1
ATOM 3085 O O . LYS A 1 367 ? -23.211 -10.568 19.592 1.00 76.38 367 LYS A O 1
ATOM 3090 N N . ASP A 1 368 ? -21.564 -10.846 21.093 1.00 83.12 368 ASP A N 1
ATOM 3091 C CA . ASP A 1 368 ? -21.623 -9.545 21.751 1.00 83.12 368 ASP A CA 1
ATOM 3092 C C . ASP A 1 368 ? -20.240 -9.150 22.305 1.00 83.12 368 ASP A C 1
ATOM 3094 O O . ASP A 1 368 ? -19.226 -9.725 21.919 1.00 83.12 368 ASP A O 1
ATOM 3098 N N . TYR A 1 369 ? -20.213 -8.133 23.167 1.00 88.31 369 TYR A N 1
ATOM 3099 C CA . TYR A 1 369 ? -19.006 -7.618 23.811 1.00 88.31 369 TYR A CA 1
ATOM 3100 C C . TYR A 1 369 ? -18.914 -8.015 25.297 1.00 88.31 369 TYR A C 1
ATOM 3102 O O . TYR A 1 369 ? -18.374 -7.256 26.102 1.00 88.31 369 TYR A O 1
ATOM 3110 N N . SER A 1 370 ? -19.514 -9.149 25.673 1.00 89.50 370 SER A N 1
ATOM 3111 C CA . SER A 1 370 ? -19.437 -9.696 27.031 1.00 89.50 370 SER A CA 1
ATOM 3112 C C . SER A 1 370 ? -18.083 -10.354 27.316 1.00 89.50 370 SER A C 1
ATOM 3114 O O . SER A 1 370 ? -17.298 -10.627 26.406 1.00 89.50 370 SER A O 1
ATOM 3116 N N . GLU A 1 371 ? -17.834 -10.634 28.594 1.00 89.88 371 GLU A N 1
ATOM 3117 C CA . GLU A 1 371 ? -16.597 -11.243 29.092 1.00 89.88 371 GLU A CA 1
ATOM 3118 C C . GLU A 1 371 ? -16.261 -12.587 28.433 1.00 89.88 371 GLU A C 1
ATOM 3120 O O . GLU A 1 371 ? -15.103 -12.840 28.105 1.00 89.88 371 GLU A O 1
ATOM 3125 N N . GLU A 1 372 ? -17.274 -13.404 28.124 1.00 90.88 372 GLU A N 1
ATOM 3126 C CA . GLU A 1 372 ? -17.111 -14.681 27.412 1.00 90.88 372 GLU A CA 1
ATOM 3127 C C . GLU A 1 372 ? -16.454 -14.516 26.029 1.00 90.88 372 GLU A C 1
ATOM 3129 O O . GLU A 1 372 ? -15.871 -15.460 25.496 1.00 90.88 372 GLU A O 1
ATOM 3134 N N . ASN A 1 373 ? -16.521 -13.311 25.450 1.00 92.06 373 ASN A N 1
ATOM 3135 C CA . ASN A 1 373 ? -16.003 -12.987 24.124 1.00 92.06 373 ASN A CA 1
ATOM 3136 C C . ASN A 1 373 ? -14.723 -12.127 24.147 1.00 92.06 373 ASN A C 1
ATOM 3138 O O . ASN A 1 373 ? -14.255 -11.716 23.084 1.00 92.06 373 ASN A O 1
ATOM 3142 N N . TYR A 1 374 ? -14.117 -11.856 25.310 1.00 93.88 374 TYR A N 1
ATOM 3143 C CA . TYR A 1 374 ? -12.912 -11.011 25.397 1.00 93.88 374 TYR A CA 1
ATOM 3144 C C . TYR A 1 374 ? -11.723 -11.549 24.607 1.00 93.88 374 TYR A C 1
ATOM 3146 O O . TYR A 1 374 ? -10.987 -10.759 24.014 1.00 93.88 374 TYR A O 1
ATOM 3154 N N . TYR A 1 375 ? -11.592 -12.873 24.520 1.00 91.62 375 TYR A N 1
ATOM 3155 C CA . TYR A 1 375 ? -10.601 -13.514 23.661 1.00 91.62 375 TYR A CA 1
ATOM 3156 C C . TYR A 1 375 ? -10.736 -13.069 22.199 1.00 91.62 375 TYR A C 1
ATOM 3158 O O . TYR A 1 375 ? -9.771 -12.582 21.623 1.00 91.62 375 TYR A O 1
ATOM 3166 N N . TYR A 1 376 ? -11.941 -13.135 21.626 1.00 92.31 376 TYR A N 1
ATOM 3167 C CA . TYR A 1 376 ? -12.199 -12.748 20.234 1.00 92.31 376 TYR A CA 1
ATOM 3168 C C . TYR A 1 376 ? -11.955 -11.258 19.970 1.00 92.31 376 TYR A C 1
ATOM 3170 O O . TYR A 1 376 ? -11.491 -10.874 18.895 1.00 92.31 376 TYR A O 1
ATOM 3178 N N . ILE A 1 377 ? -12.244 -10.406 20.959 1.00 93.44 377 ILE A N 1
ATOM 3179 C CA . ILE A 1 377 ? -11.964 -8.968 20.874 1.00 93.44 377 ILE A CA 1
ATOM 3180 C C . ILE A 1 377 ? -10.454 -8.724 20.857 1.00 93.44 377 ILE A C 1
ATOM 3182 O O . ILE A 1 377 ? -9.973 -7.964 20.018 1.00 93.44 377 ILE A O 1
ATOM 3186 N N . LEU A 1 378 ? -9.707 -9.360 21.766 1.00 92.25 378 LEU A N 1
ATOM 3187 C CA . LEU A 1 378 ? -8.252 -9.236 21.824 1.00 92.25 378 LEU A CA 1
ATOM 3188 C C . LEU A 1 378 ? -7.590 -9.781 20.553 1.00 92.25 378 LEU A C 1
ATOM 3190 O O . LEU A 1 378 ? -6.725 -9.113 19.995 1.00 92.25 378 LEU A O 1
ATOM 3194 N N . ASP A 1 379 ? -8.031 -10.938 20.071 1.00 90.38 379 ASP A N 1
ATOM 3195 C CA . ASP A 1 379 ? -7.549 -11.555 18.834 1.00 90.38 379 ASP A CA 1
ATOM 3196 C C . ASP A 1 379 ? -7.752 -10.617 17.629 1.00 90.38 379 ASP A C 1
ATOM 3198 O O . ASP A 1 379 ? -6.797 -10.255 16.943 1.00 90.38 379 ASP A O 1
ATOM 3202 N N . SER A 1 380 ? -8.958 -10.054 17.481 1.00 92.62 380 SER A N 1
ATOM 3203 C CA . SER A 1 380 ? -9.258 -9.067 16.430 1.00 92.62 380 SER A CA 1
ATOM 3204 C C . SER A 1 380 ? -8.385 -7.804 16.525 1.00 92.62 380 SER A C 1
ATOM 3206 O O . SER A 1 380 ? -8.020 -7.205 15.509 1.00 92.62 380 SER A O 1
ATOM 3208 N N . LEU A 1 381 ? -8.050 -7.363 17.742 1.00 92.19 381 LEU A N 1
ATOM 3209 C CA . LEU A 1 381 ? -7.158 -6.223 17.970 1.00 92.19 381 LEU A CA 1
ATOM 3210 C C . LEU A 1 381 ? -5.709 -6.541 17.575 1.00 92.19 381 LEU A C 1
ATOM 3212 O O . LEU A 1 381 ? -5.054 -5.701 16.950 1.00 92.19 381 LEU A O 1
ATOM 3216 N N . ILE A 1 382 ? -5.222 -7.744 17.894 1.00 89.25 382 ILE A N 1
ATOM 3217 C CA . ILE A 1 382 ? -3.902 -8.236 17.475 1.00 89.25 382 ILE A CA 1
ATOM 3218 C C . ILE A 1 382 ? -3.832 -8.304 15.946 1.00 89.25 382 ILE A C 1
ATOM 3220 O O . ILE A 1 382 ? -2.881 -7.782 15.359 1.00 89.25 382 ILE A O 1
ATOM 3224 N N . ASP A 1 383 ? -4.863 -8.828 15.286 1.00 87.94 383 ASP A N 1
ATOM 3225 C CA . ASP A 1 383 ? -4.936 -8.890 13.823 1.00 87.94 383 ASP A CA 1
ATOM 3226 C C . ASP A 1 383 ? -4.916 -7.503 13.174 1.00 87.94 383 ASP A C 1
ATOM 3228 O O . ASP A 1 383 ? -4.201 -7.266 12.190 1.00 87.94 383 ASP A O 1
ATOM 3232 N N . CYS A 1 384 ? -5.638 -6.537 13.750 1.00 89.81 384 CYS A N 1
ATOM 3233 C CA . CYS A 1 384 ? -5.585 -5.146 13.299 1.00 89.81 384 CYS A CA 1
ATOM 3234 C C . CYS A 1 384 ? -4.186 -4.535 13.487 1.00 89.81 384 CYS A C 1
ATOM 3236 O O . CYS A 1 384 ? -3.744 -3.733 12.657 1.00 89.81 384 CYS A O 1
ATOM 3238 N N . GLN A 1 385 ? -3.474 -4.904 14.555 1.00 86.12 385 GLN A N 1
ATOM 3239 C CA . GLN A 1 385 ? -2.099 -4.472 14.816 1.00 86.12 385 GLN A CA 1
ATOM 3240 C C . GLN A 1 385 ? -1.103 -5.091 13.832 1.00 86.12 385 GLN A C 1
ATOM 3242 O O . GLN A 1 385 ? -0.233 -4.371 13.335 1.00 86.12 385 GLN A O 1
ATOM 3247 N N . HIS A 1 386 ? -1.248 -6.378 13.513 1.00 82.88 386 HIS A N 1
ATOM 3248 C CA . HIS A 1 386 ? -0.440 -7.078 12.511 1.00 82.88 386 HIS A CA 1
ATOM 3249 C C . HIS A 1 386 ? -0.656 -6.494 11.112 1.00 82.88 386 HIS A C 1
ATOM 3251 O O . HIS A 1 386 ? 0.295 -6.269 10.365 1.00 82.88 386 HIS A O 1
ATOM 3257 N N . SER A 1 387 ? -1.908 -6.180 10.780 1.00 82.00 387 SER A N 1
ATOM 3258 C CA . SER A 1 387 ? -2.298 -5.646 9.472 1.00 82.00 387 SER A CA 1
ATOM 3259 C C . SER A 1 387 ? -2.027 -4.142 9.315 1.00 82.00 387 SER A C 1
ATOM 3261 O O . SER A 1 387 ? -2.358 -3.562 8.283 1.00 82.00 387 SER A O 1
ATOM 3263 N N . ASN A 1 388 ? -1.430 -3.485 10.322 1.00 81.50 388 ASN A N 1
ATOM 3264 C CA . ASN A 1 388 ? -1.214 -2.031 10.378 1.00 81.50 388 ASN A CA 1
ATOM 3265 C C . ASN A 1 388 ? -2.501 -1.196 10.181 1.00 81.50 388 ASN A C 1
ATOM 3267 O O . ASN A 1 388 ? -2.461 -0.082 9.656 1.00 81.50 388 ASN A O 1
ATOM 3271 N N . VAL A 1 389 ? -3.645 -1.711 10.640 1.00 87.31 389 VAL A N 1
ATOM 3272 C CA . VAL A 1 389 ? -4.967 -1.068 10.521 1.00 87.31 389 VAL A CA 1
ATOM 3273 C C . VAL A 1 389 ? -5.261 -0.126 11.694 1.00 87.31 389 VAL A C 1
ATOM 3275 O O . VAL A 1 389 ? -6.071 0.784 11.564 1.00 87.31 389 VAL A O 1
ATOM 3278 N N . ILE A 1 390 ? -4.554 -0.259 12.824 1.00 84.12 390 ILE A N 1
ATOM 3279 C CA . ILE A 1 390 ? -4.796 0.533 14.048 1.00 84.12 390 ILE A CA 1
ATOM 3280 C C . ILE A 1 390 ? -4.803 2.051 13.806 1.00 84.12 390 ILE A C 1
ATOM 3282 O O . ILE A 1 390 ? -5.509 2.764 14.512 1.00 84.12 390 ILE A O 1
ATOM 3286 N N . GLY A 1 391 ? -4.078 2.563 12.808 1.00 80.44 391 GLY A N 1
ATOM 3287 C CA . GLY A 1 391 ? -3.918 4.001 12.570 1.00 80.44 391 GLY A CA 1
ATOM 3288 C C . GLY A 1 391 ? -2.940 4.659 13.554 1.00 80.44 391 GLY A C 1
ATOM 3289 O O . GLY A 1 391 ? -2.405 4.015 14.456 1.00 80.44 391 GLY A O 1
ATOM 3290 N N . LYS A 1 392 ? -2.668 5.958 13.375 1.00 79.50 392 LYS A N 1
ATOM 3291 C CA . LYS A 1 392 ? -1.682 6.714 14.173 1.00 79.50 392 LYS A CA 1
ATOM 3292 C C . LYS A 1 392 ? -2.312 7.957 14.815 1.00 79.50 392 LYS A C 1
ATOM 3294 O O . LYS A 1 392 ? -3.213 8.581 14.252 1.00 79.50 392 LYS A O 1
ATOM 3299 N N . GLY A 1 393 ? -1.804 8.345 15.987 1.00 85.19 393 GLY A N 1
ATOM 3300 C CA . GLY A 1 393 ? -2.185 9.583 16.678 1.00 85.19 393 GLY A CA 1
ATOM 3301 C C . GLY A 1 393 ? -3.692 9.701 16.946 1.00 85.19 393 GLY A C 1
ATOM 3302 O O . GLY A 1 393 ? -4.336 8.728 17.346 1.00 85.19 393 GLY A O 1
ATOM 3303 N N . LYS A 1 394 ? -4.260 10.891 16.682 1.00 86.25 394 LYS A N 1
ATOM 3304 C CA . LYS A 1 394 ? -5.685 11.218 16.915 1.00 86.25 394 LYS A CA 1
ATOM 3305 C C . LYS A 1 394 ? -6.685 10.387 16.094 1.00 86.25 394 LYS A C 1
ATOM 3307 O O . LYS A 1 394 ? -7.880 10.451 16.370 1.00 86.25 394 LYS A O 1
ATOM 3312 N N . PHE A 1 395 ? -6.208 9.641 15.095 1.00 89.69 395 PHE A N 1
ATOM 3313 C CA . PHE A 1 395 ? -7.021 8.771 14.240 1.00 89.69 395 PHE A CA 1
ATOM 3314 C C . PHE A 1 395 ? -6.712 7.285 14.426 1.00 89.69 395 PHE A C 1
ATOM 3316 O O . PHE A 1 395 ? -7.155 6.456 13.628 1.00 89.69 395 PHE A O 1
ATOM 3323 N N . SER A 1 396 ? -5.967 6.932 15.477 1.00 91.06 396 SER A N 1
ATOM 3324 C CA . SER A 1 396 ? -5.905 5.536 15.891 1.00 91.06 396 SER A CA 1
ATOM 3325 C C . SER A 1 396 ? -7.292 5.044 16.315 1.00 91.06 396 SER A C 1
ATOM 3327 O O . SER A 1 396 ? -8.101 5.827 16.825 1.00 91.06 396 SER A O 1
ATOM 3329 N N . ILE A 1 397 ? -7.562 3.749 16.148 1.00 93.75 397 ILE A N 1
ATOM 3330 C CA . ILE A 1 397 ? -8.812 3.114 16.584 1.00 93.75 397 ILE A CA 1
ATOM 3331 C C . ILE A 1 397 ? -9.097 3.461 18.046 1.00 93.75 397 ILE A C 1
ATOM 3333 O O . ILE A 1 397 ? -10.200 3.890 18.371 1.00 93.75 397 ILE A O 1
ATOM 3337 N N . TYR A 1 398 ? -8.096 3.348 18.920 1.00 93.19 398 TYR A N 1
ATOM 3338 C CA . TYR A 1 398 ? -8.242 3.644 20.345 1.00 93.19 398 TYR A CA 1
ATOM 3339 C C . TYR A 1 398 ? -8.647 5.094 20.593 1.00 93.19 398 TYR A C 1
ATOM 3341 O O . TYR A 1 398 ? -9.558 5.349 21.378 1.00 93.19 398 TYR A O 1
ATOM 3349 N N . SER A 1 399 ? -8.024 6.043 19.890 1.00 93.88 399 SER A N 1
ATOM 3350 C CA . SER A 1 399 ? -8.353 7.459 20.044 1.00 93.88 399 SER A CA 1
ATOM 3351 C C . SER A 1 399 ? -9.747 7.793 19.511 1.00 93.88 399 SER A C 1
ATOM 3353 O O . SER A 1 399 ? -10.466 8.588 20.123 1.00 93.88 399 SER A O 1
ATOM 3355 N N . ILE A 1 400 ? -10.170 7.153 18.415 1.00 94.75 400 ILE A N 1
ATOM 3356 C CA . ILE A 1 400 ? -11.524 7.303 17.867 1.00 94.75 400 ILE A CA 1
ATOM 3357 C C . ILE A 1 400 ? -12.559 6.699 18.821 1.00 94.75 400 ILE A C 1
ATOM 3359 O O . ILE A 1 400 ? -13.522 7.381 19.156 1.00 94.75 400 ILE A O 1
ATOM 3363 N N . ILE A 1 401 ? -12.353 5.468 19.304 1.00 95.50 401 ILE A N 1
ATOM 3364 C CA . ILE A 1 401 ? -13.263 4.795 20.244 1.00 95.50 401 ILE A CA 1
ATOM 3365 C C . ILE A 1 401 ? -13.339 5.552 21.572 1.00 95.50 401 ILE A C 1
ATOM 3367 O O . ILE A 1 401 ? -14.431 5.736 22.101 1.00 95.50 401 ILE A O 1
ATOM 3371 N N . LYS A 1 402 ? -12.219 6.061 22.099 1.00 94.50 402 LYS A N 1
ATOM 3372 C CA . LYS A 1 402 ? -12.212 6.887 23.316 1.00 94.50 402 LYS A CA 1
ATOM 3373 C C . LYS A 1 402 ? -13.071 8.144 23.159 1.00 94.50 402 LYS A C 1
ATOM 3375 O O . LYS A 1 402 ? -13.832 8.478 24.061 1.00 94.50 402 LYS A O 1
ATOM 3380 N N . ASN A 1 403 ? -12.971 8.813 22.009 1.00 94.06 403 ASN A N 1
ATOM 3381 C CA . ASN A 1 403 ? -13.657 10.074 21.711 1.00 94.06 403 ASN A CA 1
ATOM 3382 C C . ASN A 1 403 ? -14.860 9.884 20.768 1.00 94.06 403 ASN A C 1
ATOM 3384 O O . ASN A 1 403 ? -15.110 10.732 19.910 1.00 94.06 403 ASN A O 1
ATOM 3388 N N . ILE A 1 404 ? -15.575 8.764 20.875 1.00 94.56 404 ILE A N 1
ATOM 3389 C CA . ILE A 1 404 ? -16.531 8.328 19.850 1.00 94.56 404 ILE A CA 1
ATOM 3390 C C . ILE A 1 404 ? -17.667 9.327 19.584 1.00 94.56 404 ILE A C 1
ATOM 3392 O O . ILE A 1 404 ? -18.088 9.479 18.438 1.00 94.56 404 ILE A O 1
ATOM 3396 N N . GLU A 1 405 ? -18.120 10.071 20.597 1.00 95.06 405 GLU A N 1
ATOM 3397 C CA . GLU A 1 405 ? -19.150 11.109 20.453 1.00 95.06 405 GLU A CA 1
ATOM 3398 C C . GLU A 1 405 ? -18.726 12.225 19.503 1.00 95.06 405 GLU A C 1
ATOM 3400 O O . GLU A 1 405 ? -19.539 12.704 18.716 1.00 95.06 405 GLU A O 1
ATOM 3405 N N . LYS A 1 406 ? -17.439 12.599 19.507 1.00 93.81 406 LYS A N 1
ATOM 3406 C CA . LYS A 1 406 ? -16.900 13.625 18.601 1.00 93.81 406 LYS A CA 1
ATOM 3407 C C . LYS A 1 406 ? -17.119 13.252 17.132 1.00 93.81 406 LYS A C 1
ATOM 3409 O O . LYS A 1 406 ? -17.235 14.132 16.281 1.00 93.81 406 LYS A O 1
ATOM 3414 N N . TYR A 1 407 ? -17.155 11.956 16.834 1.00 93.31 407 TYR A N 1
ATOM 3415 C CA . TYR A 1 407 ? -17.206 11.423 15.478 1.00 93.31 407 TYR A CA 1
ATOM 3416 C C . TYR A 1 407 ? -18.574 10.835 15.111 1.00 93.31 407 TYR A C 1
ATOM 3418 O O . TYR A 1 407 ? -18.708 10.246 14.039 1.00 93.31 407 TYR A O 1
ATOM 3426 N N . GLU A 1 408 ? -19.607 11.025 15.940 1.00 93.44 408 GLU A N 1
ATOM 3427 C CA . GLU A 1 408 ? -20.952 10.481 15.711 1.00 93.44 408 GLU A CA 1
ATOM 3428 C C . GLU A 1 408 ? -21.500 10.745 14.292 1.00 93.44 408 GLU A C 1
ATOM 3430 O O . GLU A 1 408 ? -21.908 9.779 13.638 1.00 93.44 408 GLU A O 1
ATOM 3435 N N . PRO A 1 409 ? -21.460 11.979 13.737 1.00 89.88 409 PRO A N 1
ATOM 3436 C CA . PRO A 1 409 ? -22.022 12.244 12.410 1.00 89.88 409 PRO A CA 1
ATOM 3437 C C . PRO A 1 409 ? -21.323 11.478 11.282 1.00 89.88 409 PRO A C 1
ATOM 3439 O O . PRO A 1 409 ? -21.922 11.245 10.234 1.00 89.88 409 PRO A O 1
ATOM 3442 N N . ILE A 1 410 ? -20.055 11.109 11.483 1.00 90.81 410 ILE A N 1
ATOM 3443 C CA . ILE A 1 410 ? -19.259 10.332 10.532 1.00 90.81 410 ILE A CA 1
ATOM 3444 C C . ILE A 1 410 ? -19.560 8.848 10.719 1.00 90.81 410 ILE A C 1
ATOM 3446 O O . ILE A 1 410 ? -19.964 8.174 9.776 1.00 90.81 410 ILE A O 1
ATOM 3450 N N . LEU A 1 411 ? -19.433 8.342 11.944 1.00 91.38 411 LEU A N 1
ATOM 3451 C CA . LEU A 1 411 ? -19.569 6.919 12.250 1.00 91.38 411 LEU A CA 1
ATOM 3452 C C . LEU A 1 411 ? -20.983 6.381 11.980 1.00 91.38 411 LEU A C 1
ATOM 3454 O O . LEU A 1 411 ? -21.140 5.213 11.636 1.00 91.38 411 LEU A O 1
ATOM 3458 N N . ARG A 1 412 ? -22.015 7.231 12.058 1.00 90.38 412 ARG A N 1
ATOM 3459 C CA . ARG A 1 412 ? -23.387 6.855 11.679 1.00 90.38 412 ARG A CA 1
ATOM 3460 C C . ARG A 1 412 ? -23.593 6.634 10.181 1.00 90.38 412 ARG A C 1
ATOM 3462 O O . ARG A 1 412 ? -24.578 6.007 9.813 1.00 90.38 412 ARG A O 1
ATOM 3469 N N . THR A 1 413 ? -22.708 7.147 9.323 1.00 85.19 413 THR A N 1
ATOM 3470 C CA . THR A 1 413 ? -22.833 6.964 7.862 1.00 85.19 413 THR A CA 1
ATOM 3471 C C . THR A 1 413 ? -22.473 5.560 7.401 1.00 85.19 413 THR A C 1
ATOM 3473 O O . THR A 1 413 ? -22.920 5.137 6.339 1.00 85.19 413 THR A O 1
ATOM 3476 N N . TYR A 1 414 ? -21.689 4.841 8.199 1.00 83.38 414 TYR A N 1
ATOM 3477 C CA . TYR A 1 414 ? -21.278 3.485 7.898 1.00 83.38 414 TYR A CA 1
ATOM 3478 C C . TYR A 1 414 ? -22.273 2.498 8.504 1.00 83.38 414 TYR A C 1
ATOM 3480 O O . TYR A 1 414 ? -22.323 2.314 9.724 1.00 83.38 414 TYR A O 1
ATOM 3488 N N . GLU A 1 415 ? -23.059 1.866 7.640 1.00 81.50 415 GLU A N 1
ATOM 3489 C CA . GLU A 1 415 ? -23.949 0.769 8.010 1.00 81.50 415 GLU A CA 1
ATOM 3490 C C . GLU A 1 415 ? -23.193 -0.560 8.004 1.00 81.50 415 GLU A C 1
ATOM 3492 O O . GLU A 1 415 ? -22.389 -0.824 7.111 1.00 81.50 415 GLU A O 1
ATOM 3497 N N . ILE A 1 416 ? -23.482 -1.406 8.991 1.00 76.12 416 ILE A N 1
ATOM 3498 C CA . ILE A 1 416 ? -23.018 -2.788 9.038 1.00 76.12 416 ILE A CA 1
ATOM 3499 C C . ILE A 1 416 ? -24.231 -3.684 8.797 1.00 76.12 416 ILE A C 1
ATOM 3501 O O . ILE A 1 416 ? -25.210 -3.652 9.553 1.00 76.12 416 ILE A O 1
ATOM 3505 N N . TYR A 1 417 ? -24.162 -4.468 7.724 1.00 69.38 417 TYR A N 1
ATOM 3506 C CA . TYR A 1 417 ? -25.179 -5.450 7.374 1.00 69.38 417 TYR A CA 1
ATOM 3507 C C . TYR A 1 417 ? -24.814 -6.789 8.011 1.00 69.38 417 TYR A C 1
ATOM 3509 O O . TYR A 1 417 ? -23.780 -7.362 7.687 1.00 69.38 417 TYR A O 1
ATOM 3517 N N . TYR A 1 418 ? -25.670 -7.268 8.910 1.00 67.31 418 TYR A N 1
ATOM 3518 C CA . TYR A 1 418 ? -25.560 -8.586 9.529 1.00 67.31 418 TYR A CA 1
ATOM 3519 C C . TYR A 1 418 ? -26.618 -9.494 8.903 1.00 67.31 418 TYR A C 1
ATOM 3521 O O . TYR A 1 418 ? -27.795 -9.128 8.940 1.00 67.31 418 TYR A O 1
ATOM 3529 N N . GLU A 1 419 ? -26.235 -10.661 8.373 1.00 58.50 419 GLU A N 1
ATOM 3530 C CA . GLU A 1 419 ? -27.177 -11.598 7.727 1.00 58.50 419 GLU A CA 1
ATOM 3531 C C . GLU A 1 419 ? -28.347 -11.987 8.658 1.00 58.50 419 GLU A C 1
ATOM 3533 O O . GLU A 1 419 ? -29.485 -12.114 8.209 1.00 58.50 419 GLU A O 1
ATOM 3538 N N . ASP A 1 420 ? -28.095 -12.053 9.971 1.00 58.75 420 ASP A N 1
ATOM 3539 C CA . ASP A 1 420 ? -29.055 -12.517 10.981 1.00 58.75 420 ASP A CA 1
ATOM 3540 C C . ASP A 1 420 ? -29.853 -11.410 11.704 1.00 58.75 420 ASP A C 1
ATOM 3542 O O . ASP A 1 420 ? -30.720 -11.712 12.534 1.00 58.75 420 ASP A O 1
ATOM 3546 N N . LYS A 1 421 ? -29.603 -10.113 11.451 1.00 56.44 421 LYS A N 1
ATOM 3547 C CA . LYS A 1 421 ? -30.273 -9.026 12.202 1.00 56.44 421 LYS A CA 1
ATOM 3548 C C . LYS A 1 421 ? -31.304 -8.279 11.363 1.00 56.44 421 LYS A C 1
ATOM 3550 O O . LYS A 1 421 ? -30.998 -7.665 10.352 1.00 56.44 421 LYS A O 1
ATOM 3555 N N . ARG A 1 422 ? -32.529 -8.181 11.900 1.00 50.53 422 ARG A N 1
ATOM 3556 C CA . ARG A 1 422 ? -33.645 -7.374 11.353 1.00 50.53 422 ARG A CA 1
ATOM 3557 C C . ARG A 1 422 ? -33.388 -5.853 11.327 1.00 50.53 422 ARG A C 1
ATOM 3559 O O . ARG A 1 422 ? -34.264 -5.108 10.895 1.00 50.53 422 ARG A O 1
ATOM 3566 N N . ARG A 1 423 ? -32.246 -5.373 11.837 1.00 54.81 423 ARG A N 1
ATOM 3567 C CA . ARG A 1 423 ? -31.902 -3.946 11.921 1.00 54.81 423 ARG A CA 1
ATOM 3568 C C . ARG A 1 423 ? -30.421 -3.733 11.604 1.00 54.81 423 ARG A C 1
ATOM 3570 O O . ARG A 1 423 ? -29.572 -4.314 12.278 1.00 54.81 423 ARG A O 1
ATOM 3577 N N . ASN A 1 424 ? -30.143 -2.856 10.640 1.00 65.25 424 ASN A N 1
ATOM 3578 C CA . ASN A 1 424 ? -28.796 -2.358 10.359 1.00 65.25 424 ASN A CA 1
ATOM 3579 C C . ASN A 1 424 ? -28.311 -1.569 11.580 1.00 65.25 424 ASN A C 1
ATOM 3581 O O . ASN A 1 424 ? -28.986 -0.633 12.020 1.00 65.25 424 ASN A O 1
ATOM 3585 N N . LEU A 1 425 ? -27.166 -1.956 12.138 1.00 74.12 425 LEU A N 1
ATOM 3586 C CA . LEU A 1 425 ? -26.475 -1.168 13.158 1.00 74.12 425 LEU A CA 1
ATOM 3587 C C . LEU A 1 425 ? -25.359 -0.395 12.460 1.00 74.12 425 LEU A C 1
ATOM 3589 O O . LEU A 1 425 ? -24.736 -0.898 11.527 1.00 74.12 425 LEU A O 1
ATOM 3593 N N . ASN A 1 426 ? -25.123 0.838 12.891 1.00 86.56 426 ASN A N 1
ATOM 3594 C CA . ASN A 1 426 ? -24.017 1.645 12.382 1.00 86.56 426 ASN A CA 1
ATOM 3595 C C . ASN A 1 426 ? -22.767 1.469 13.260 1.00 86.56 426 ASN A C 1
ATOM 3597 O O . ASN A 1 426 ? -22.854 1.007 14.402 1.00 86.56 426 ASN A O 1
ATOM 3601 N N . ILE A 1 427 ? -21.605 1.877 12.742 1.00 91.44 427 ILE A N 1
ATOM 3602 C CA . ILE A 1 427 ? -20.333 1.806 13.483 1.00 91.44 427 ILE A CA 1
ATOM 3603 C C . ILE A 1 427 ? -20.417 2.537 14.826 1.00 91.44 427 ILE A C 1
ATOM 3605 O O . ILE A 1 427 ? -19.826 2.084 15.800 1.00 91.44 427 ILE A O 1
ATOM 3609 N N . TYR A 1 428 ? -21.136 3.662 14.904 1.00 94.31 428 TYR A N 1
ATOM 3610 C CA . TYR A 1 428 ? -21.232 4.445 16.138 1.00 94.31 428 TYR A CA 1
ATOM 3611 C C . TYR A 1 428 ? -21.842 3.633 17.293 1.00 94.31 428 TYR A C 1
ATOM 3613 O O . TYR A 1 428 ? -21.308 3.623 18.402 1.00 94.31 428 TYR A O 1
ATOM 3621 N N . GLU A 1 429 ? -22.928 2.906 17.035 1.00 92.12 429 GLU A N 1
ATOM 3622 C CA . GLU A 1 429 ? -23.619 2.099 18.047 1.00 92.12 429 GLU A CA 1
ATOM 3623 C C . GLU A 1 429 ? -22.794 0.898 18.520 1.00 92.12 429 GLU A C 1
ATOM 3625 O O . GLU A 1 429 ? -22.757 0.613 19.718 1.00 92.12 429 GLU A O 1
ATOM 3630 N N . GLU A 1 430 ? -22.107 0.209 17.609 1.00 92.25 430 GLU A N 1
ATOM 3631 C CA . GLU A 1 430 ? -21.201 -0.888 17.971 1.00 92.25 430 GLU A CA 1
ATOM 3632 C C . GLU A 1 430 ? -19.938 -0.362 18.671 1.00 92.25 430 GLU A C 1
ATOM 3634 O O . GLU A 1 430 ? -19.510 -0.909 19.688 1.00 92.25 430 GLU A O 1
ATOM 3639 N N . GLY A 1 431 ? -19.394 0.767 18.218 1.00 94.44 431 GLY A N 1
ATOM 3640 C CA . GLY A 1 431 ? -18.246 1.413 18.843 1.00 94.44 431 GLY A CA 1
ATOM 3641 C C . GLY A 1 431 ? -18.537 1.893 20.268 1.00 94.44 431 GLY A C 1
ATOM 3642 O O . GLY A 1 431 ? -17.661 1.812 21.124 1.00 94.44 431 GLY A O 1
ATOM 3643 N N . LEU A 1 432 ? -19.770 2.322 20.574 1.00 95.06 432 LEU A N 1
ATOM 3644 C CA . LEU A 1 432 ? -20.178 2.652 21.946 1.00 95.06 432 LEU A CA 1
ATOM 3645 C C . LEU A 1 432 ? -20.134 1.427 22.865 1.00 95.06 432 LEU A C 1
ATOM 3647 O O . LEU A 1 432 ? -19.791 1.561 24.040 1.00 95.06 432 LEU A O 1
ATOM 3651 N N . LYS A 1 433 ? -20.484 0.243 22.349 1.00 94.06 433 LYS A N 1
ATOM 3652 C CA . LYS A 1 433 ? -20.410 -1.016 23.102 1.00 94.06 433 LYS A CA 1
ATOM 3653 C C . LYS A 1 433 ? -18.959 -1.431 23.311 1.00 94.06 433 LYS A C 1
ATOM 3655 O O . LYS A 1 433 ? -18.579 -1.677 24.448 1.00 94.06 433 LYS A O 1
ATOM 3660 N N . LEU A 1 434 ? -18.144 -1.391 22.257 1.00 94.94 434 LEU A N 1
ATOM 3661 C CA . LEU A 1 434 ? -16.710 -1.664 22.352 1.00 94.94 434 LEU A CA 1
ATOM 3662 C C . LEU A 1 434 ? -16.011 -0.707 23.327 1.00 94.94 434 LEU A C 1
ATOM 3664 O O . LEU A 1 434 ? -15.176 -1.123 24.126 1.00 94.94 434 LEU A O 1
ATOM 3668 N N . ARG A 1 435 ? -16.396 0.576 23.329 1.00 95.50 435 ARG A N 1
ATOM 3669 C CA . ARG A 1 435 ? -15.888 1.530 24.313 1.00 95.50 435 ARG A CA 1
ATOM 3670 C C . ARG A 1 435 ? -16.220 1.097 25.735 1.00 95.50 435 ARG A C 1
ATOM 3672 O O . ARG A 1 435 ? -15.349 1.191 26.583 1.00 95.50 435 ARG A O 1
ATOM 3679 N N . LYS A 1 436 ? -17.440 0.624 26.016 1.00 94.69 436 LYS A N 1
ATOM 3680 C CA . LYS A 1 436 ? -17.784 0.134 27.363 1.00 94.69 436 LYS A CA 1
ATOM 3681 C C . LYS A 1 436 ? -16.852 -0.997 27.791 1.00 94.69 436 LYS A C 1
ATOM 3683 O O . LYS A 1 436 ? -16.349 -0.936 28.903 1.00 94.69 436 LYS A O 1
ATOM 3688 N N . THR A 1 437 ? -16.541 -1.931 26.893 1.00 94.62 437 THR A N 1
ATOM 3689 C CA . THR A 1 437 ? -15.556 -2.994 27.144 1.00 94.62 437 THR A CA 1
ATOM 3690 C C . THR A 1 437 ? -14.173 -2.437 27.480 1.00 94.62 437 THR A C 1
ATOM 3692 O O . THR A 1 437 ? -13.544 -2.883 28.428 1.00 94.62 437 THR A O 1
ATOM 3695 N N . PHE A 1 438 ? -13.705 -1.395 26.787 1.00 94.75 438 PHE A N 1
ATOM 3696 C CA . PHE A 1 438 ? -12.414 -0.759 27.101 1.00 94.75 438 PHE A CA 1
ATOM 3697 C C . PHE A 1 438 ? -12.390 -0.007 28.442 1.00 94.75 438 PHE A C 1
ATOM 3699 O O . PHE A 1 438 ? -11.317 0.376 28.906 1.00 94.75 438 PHE A O 1
ATOM 3706 N N . TYR A 1 439 ? -13.545 0.205 29.072 1.00 93.69 439 TYR A N 1
ATOM 3707 C CA . TYR A 1 439 ? -13.673 0.774 30.415 1.00 93.69 439 TYR A CA 1
ATOM 3708 C C . TYR A 1 439 ? -14.049 -0.283 31.467 1.00 93.69 439 TYR A C 1
ATOM 3710 O O . TYR A 1 439 ? -14.185 0.067 32.638 1.00 93.69 439 TYR A O 1
ATOM 3718 N N . ASP A 1 440 ? -14.219 -1.543 31.062 1.00 93.25 440 ASP A N 1
ATOM 3719 C CA . ASP A 1 440 ? -14.623 -2.645 31.930 1.00 93.25 440 ASP A CA 1
ATOM 3720 C C . ASP A 1 440 ? -13.429 -3.173 32.736 1.00 93.25 440 ASP A C 1
ATOM 3722 O O . ASP A 1 440 ? -12.356 -3.440 32.191 1.00 93.25 440 ASP A O 1
ATOM 3726 N N . ASP A 1 441 ? -13.628 -3.339 34.041 1.00 94.75 441 ASP A N 1
ATOM 3727 C CA . ASP A 1 441 ? -12.640 -3.886 34.966 1.00 94.75 441 ASP A CA 1
ATOM 3728 C C . ASP A 1 441 ? -12.192 -5.298 34.550 1.00 94.75 441 ASP A C 1
ATOM 3730 O O . ASP A 1 441 ? -10.986 -5.553 34.461 1.00 94.75 441 ASP A O 1
ATOM 3734 N N . ASN A 1 442 ? -13.136 -6.171 34.187 1.00 95.25 442 ASN A N 1
ATOM 3735 C CA . ASN A 1 442 ? -12.864 -7.567 33.838 1.00 95.25 442 ASN A CA 1
ATOM 3736 C C . ASN A 1 442 ? -12.041 -7.667 32.546 1.00 95.25 442 ASN A C 1
ATOM 3738 O O . ASN A 1 442 ? -11.219 -8.570 32.386 1.00 95.25 442 ASN A O 1
ATOM 3742 N N . PHE A 1 443 ? -12.218 -6.718 31.620 1.00 96.00 443 PHE A N 1
ATOM 3743 C CA . PHE A 1 443 ? -11.454 -6.705 30.375 1.00 96.00 443 PHE A CA 1
ATOM 3744 C C . PHE A 1 443 ? -9.974 -6.425 30.638 1.00 96.00 443 PHE A C 1
ATOM 3746 O O . PHE A 1 443 ? -9.105 -7.142 30.149 1.00 96.00 443 PHE A O 1
ATOM 3753 N N . TRP A 1 444 ? -9.657 -5.425 31.461 1.00 96.44 444 TRP A N 1
ATOM 3754 C CA . TRP A 1 444 ? -8.264 -5.110 31.791 1.00 96.44 444 TRP A CA 1
ATOM 3755 C C . TRP A 1 444 ? -7.591 -6.186 32.646 1.00 96.44 444 TRP A C 1
ATOM 3757 O O . TRP A 1 444 ? -6.391 -6.416 32.493 1.00 96.44 444 TRP A O 1
ATOM 3767 N N . GLU A 1 445 ? -8.335 -6.861 33.524 1.00 96.06 445 GLU A N 1
ATOM 3768 C CA . GLU A 1 445 ? -7.833 -8.045 34.232 1.00 96.06 445 GLU A CA 1
ATOM 3769 C C . GLU A 1 445 ? -7.512 -9.191 33.269 1.00 96.06 445 GLU A C 1
ATOM 3771 O O . GLU A 1 445 ? -6.439 -9.793 33.364 1.00 96.06 445 GLU A O 1
ATOM 3776 N N . TYR A 1 446 ? -8.387 -9.438 32.291 1.00 96.38 446 TYR A N 1
ATOM 3777 C CA . TYR A 1 446 ? -8.146 -10.411 31.230 1.00 96.38 446 TYR A CA 1
ATOM 3778 C C . TYR A 1 446 ? -6.874 -10.087 30.425 1.00 96.38 446 TYR A C 1
ATOM 3780 O O . TYR A 1 446 ? -6.042 -10.972 30.201 1.00 96.38 446 TYR A O 1
ATOM 3788 N N . LEU A 1 447 ? -6.663 -8.817 30.050 1.00 96.06 447 LEU A N 1
ATOM 3789 C CA . LEU A 1 447 ? -5.441 -8.381 29.360 1.00 96.06 447 LEU A CA 1
ATOM 3790 C C . LEU A 1 447 ? -4.180 -8.594 30.215 1.00 96.06 447 LEU A C 1
ATOM 3792 O O . LEU A 1 447 ? -3.166 -9.071 29.705 1.00 96.06 447 LEU A O 1
ATOM 3796 N N . LEU A 1 448 ? -4.237 -8.273 31.513 1.00 96.12 448 LEU A N 1
ATOM 3797 C CA . LEU A 1 448 ? -3.117 -8.452 32.443 1.00 96.12 448 LEU A CA 1
ATOM 3798 C C . LEU A 1 448 ? -2.749 -9.930 32.609 1.00 96.12 448 LEU A C 1
ATOM 3800 O O . LEU A 1 448 ? -1.565 -10.280 32.579 1.00 96.12 448 LEU A O 1
ATOM 3804 N N . LYS A 1 449 ? -3.756 -10.796 32.754 1.00 95.19 449 LYS A N 1
ATOM 3805 C CA . LYS A 1 449 ? -3.564 -12.246 32.818 1.00 95.19 449 LYS A CA 1
ATOM 3806 C C . LYS A 1 449 ? -2.908 -12.760 31.537 1.00 95.19 449 LYS A C 1
ATOM 3808 O O . LYS A 1 449 ? -1.868 -13.406 31.609 1.00 95.19 449 LYS A O 1
ATOM 3813 N N . THR A 1 450 ? -3.451 -12.382 30.381 1.00 94.00 450 THR A N 1
ATOM 3814 C CA . THR A 1 450 ? -2.935 -12.806 29.071 1.00 94.00 450 THR A CA 1
ATOM 3815 C C . THR A 1 450 ? -1.482 -12.374 28.866 1.00 94.00 450 THR A C 1
ATOM 3817 O O . THR A 1 450 ? -0.655 -13.177 28.444 1.00 94.00 450 THR A O 1
ATOM 3820 N N . LEU A 1 451 ? -1.134 -11.132 29.225 1.00 93.62 451 LEU A N 1
ATOM 3821 C CA . LEU A 1 451 ? 0.247 -10.645 29.163 1.00 93.62 451 LEU A CA 1
ATOM 3822 C C . LEU A 1 451 ? 1.182 -11.418 30.105 1.00 93.62 451 LEU A C 1
ATOM 3824 O O . LEU A 1 451 ? 2.355 -11.608 29.794 1.00 93.62 451 LEU A O 1
ATOM 3828 N N . SER A 1 452 ? 0.693 -11.835 31.272 1.00 89.88 452 SER A N 1
ATOM 3829 C CA . SER A 1 452 ? 1.490 -12.593 32.245 1.00 89.88 452 SER A CA 1
ATOM 3830 C C . SER A 1 452 ? 1.766 -14.026 31.778 1.00 89.88 452 SER A C 1
ATOM 3832 O O . SER A 1 452 ? 2.824 -14.570 32.082 1.00 89.88 452 SER A O 1
ATOM 3834 N N . GLU A 1 453 ? 0.835 -14.616 31.028 1.00 90.00 453 GLU A N 1
ATOM 3835 C CA . GLU A 1 453 ? 0.914 -15.986 30.504 1.00 90.00 453 GLU A CA 1
ATOM 3836 C C . GLU A 1 453 ? 1.644 -16.075 29.152 1.00 90.00 453 GLU A C 1
ATOM 3838 O O . GLU A 1 453 ? 2.223 -17.114 28.829 1.00 90.00 453 GLU A O 1
ATOM 3843 N N . HIS A 1 454 ? 1.661 -14.990 28.372 1.00 85.00 454 HIS A N 1
ATOM 3844 C CA . HIS A 1 454 ? 2.239 -14.957 27.031 1.00 85.00 454 HIS A CA 1
ATOM 3845 C C . HIS A 1 454 ? 3.152 -13.742 26.823 1.00 85.00 454 HIS A C 1
ATOM 3847 O O . HIS A 1 454 ? 2.764 -12.596 27.053 1.00 85.00 454 HIS A O 1
ATOM 3853 N N . ASP A 1 455 ? 4.365 -13.982 26.318 1.00 80.25 455 ASP A N 1
ATOM 3854 C CA . ASP A 1 455 ? 5.261 -12.921 25.854 1.00 80.25 455 ASP A CA 1
ATOM 3855 C C . ASP A 1 455 ? 5.325 -12.916 24.325 1.00 80.25 455 ASP A C 1
ATOM 3857 O O . ASP A 1 455 ? 5.841 -13.841 23.699 1.00 80.25 455 ASP A O 1
ATOM 3861 N N . ASN A 1 456 ? 4.722 -11.891 23.725 1.00 82.56 456 ASN A N 1
ATOM 3862 C CA . ASN A 1 456 ? 4.631 -11.714 22.281 1.00 82.56 456 ASN A CA 1
ATOM 3863 C C . ASN A 1 456 ? 4.805 -10.226 21.960 1.00 82.56 456 ASN A C 1
ATOM 3865 O O . ASN A 1 456 ? 4.077 -9.384 22.486 1.00 82.56 456 ASN A O 1
ATOM 3869 N N . GLU A 1 457 ? 5.742 -9.900 21.070 1.00 83.62 457 GLU A N 1
ATOM 3870 C CA . GLU A 1 457 ? 6.071 -8.522 20.683 1.00 83.62 457 GLU A CA 1
ATOM 3871 C C . GLU A 1 457 ? 4.847 -7.724 20.198 1.00 83.62 457 GLU A C 1
ATOM 3873 O O . GLU A 1 457 ? 4.671 -6.557 20.559 1.00 83.62 457 GLU A O 1
ATOM 3878 N N . ASN A 1 458 ? 3.948 -8.355 19.440 1.00 81.81 458 ASN A N 1
ATOM 3879 C CA . ASN A 1 458 ? 2.752 -7.696 18.920 1.00 81.81 458 ASN A CA 1
ATOM 3880 C C . ASN A 1 458 ? 1.722 -7.424 20.016 1.00 81.81 458 ASN A C 1
ATOM 3882 O O . ASN A 1 458 ? 1.142 -6.337 20.042 1.00 81.81 458 ASN A O 1
ATOM 3886 N N . LEU A 1 459 ? 1.549 -8.360 20.955 1.00 88.38 459 LEU A N 1
ATOM 3887 C CA . LEU A 1 459 ? 0.725 -8.147 22.147 1.00 88.38 459 LEU A CA 1
ATOM 3888 C C . LEU A 1 459 ? 1.306 -7.012 23.002 1.00 88.38 459 LEU A C 1
ATOM 3890 O O . LEU A 1 459 ? 0.577 -6.111 23.413 1.00 88.38 459 LEU A O 1
ATOM 3894 N N . ASN A 1 460 ? 2.624 -7.003 23.208 1.00 90.38 460 ASN A N 1
ATOM 3895 C CA . ASN A 1 460 ? 3.316 -5.977 23.986 1.00 90.38 460 ASN A CA 1
ATOM 3896 C C . ASN A 1 460 ? 3.111 -4.582 23.369 1.00 90.38 460 ASN A C 1
ATOM 3898 O O . ASN A 1 460 ? 2.733 -3.633 24.063 1.00 90.38 460 ASN A O 1
ATOM 3902 N N . LYS A 1 461 ? 3.283 -4.460 22.046 1.00 88.50 461 LYS A N 1
ATOM 3903 C CA . LYS A 1 461 ? 3.063 -3.215 21.296 1.00 88.50 461 LYS A CA 1
ATOM 3904 C C . LYS A 1 461 ? 1.608 -2.747 21.364 1.00 88.50 461 LYS A C 1
ATOM 3906 O O . LYS A 1 461 ? 1.364 -1.562 21.607 1.00 88.50 461 LYS A O 1
ATOM 3911 N N . LEU A 1 462 ? 0.659 -3.666 21.179 1.00 91.06 462 LEU A N 1
ATOM 3912 C CA . LEU A 1 462 ? -0.779 -3.409 21.269 1.00 91.06 462 LEU A CA 1
ATOM 3913 C C . LEU A 1 462 ? -1.155 -2.844 22.646 1.00 91.06 462 LEU A C 1
ATOM 3915 O O . LEU A 1 462 ? -1.721 -1.754 22.748 1.00 91.06 462 LEU A O 1
ATOM 3919 N N . LEU A 1 463 ? -0.789 -3.563 23.710 1.00 93.44 463 LEU A N 1
ATOM 3920 C CA . LEU A 1 463 ? -1.117 -3.191 25.083 1.00 93.44 463 LEU A CA 1
A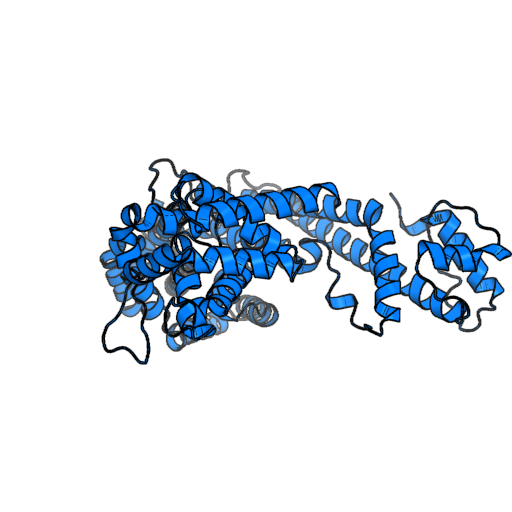TOM 3921 C C . LEU A 1 463 ? -0.449 -1.877 25.489 1.00 93.44 463 LEU A C 1
ATOM 3923 O O . LEU A 1 463 ? -1.090 -1.047 26.131 1.00 93.44 463 LEU A O 1
ATOM 3927 N N . ARG A 1 464 ? 0.791 -1.619 25.048 1.00 92.31 464 ARG A N 1
ATOM 3928 C CA . ARG A 1 464 ? 1.463 -0.331 25.282 1.00 92.31 464 ARG A CA 1
ATOM 3929 C C . ARG A 1 464 ? 0.662 0.833 24.688 1.00 92.31 464 ARG A C 1
ATOM 3931 O O . ARG A 1 464 ? 0.488 1.858 25.352 1.00 92.31 464 ARG A O 1
ATOM 3938 N N . GLN A 1 465 ? 0.145 0.685 23.466 1.00 90.69 465 GLN A N 1
ATOM 3939 C CA . GLN A 1 465 ? -0.700 1.706 22.837 1.00 90.69 465 GLN A CA 1
ATOM 3940 C C . GLN A 1 465 ? -2.017 1.907 23.591 1.00 90.69 465 GLN A C 1
ATOM 3942 O O . GLN A 1 465 ? -2.371 3.048 23.894 1.00 90.69 465 GLN A O 1
ATOM 3947 N N . MET A 1 466 ? -2.707 0.821 23.951 1.00 93.56 466 MET A N 1
ATOM 3948 C CA . MET A 1 466 ? -3.955 0.898 24.717 1.00 93.56 466 MET A CA 1
ATOM 3949 C C . MET A 1 466 ? -3.747 1.567 26.080 1.00 93.56 466 MET A C 1
ATOM 3951 O O . MET A 1 466 ? -4.488 2.487 26.428 1.00 93.56 466 MET A O 1
ATOM 3955 N N . CYS A 1 467 ? -2.714 1.175 26.832 1.00 94.31 467 CYS A N 1
ATOM 3956 C CA . CYS A 1 467 ? -2.391 1.791 28.117 1.00 94.31 467 CYS A CA 1
ATOM 3957 C C . CYS A 1 467 ? -2.150 3.296 27.974 1.00 94.31 467 CYS A C 1
ATOM 3959 O O . CYS A 1 467 ? -2.698 4.079 28.746 1.00 94.31 467 CYS A O 1
ATOM 3961 N N . ASN A 1 468 ? -1.369 3.719 26.978 1.00 92.12 468 ASN A N 1
ATOM 3962 C CA . ASN A 1 468 ? -1.105 5.140 26.752 1.00 92.12 468 ASN A CA 1
ATOM 3963 C C . ASN A 1 468 ? -2.379 5.928 26.410 1.00 92.12 468 ASN A C 1
ATOM 3965 O O . ASN A 1 468 ? -2.516 7.072 26.844 1.00 92.12 468 ASN A O 1
ATOM 3969 N N . GLU A 1 469 ? -3.319 5.327 25.678 1.00 93.56 469 GLU A N 1
ATOM 3970 C CA . GLU A 1 469 ? -4.550 6.007 25.272 1.00 93.56 469 GLU A CA 1
ATOM 3971 C C . GLU A 1 469 ? -5.583 6.112 26.409 1.00 93.56 469 GLU A C 1
ATOM 3973 O O . GLU A 1 469 ? -6.261 7.143 26.513 1.00 93.56 469 GLU A O 1
ATOM 3978 N N . PHE A 1 470 ? -5.704 5.073 27.251 1.00 94.00 470 PHE A N 1
ATOM 3979 C CA . PHE A 1 470 ? -6.793 4.928 28.228 1.00 94.00 470 PHE A CA 1
ATOM 3980 C C . PHE A 1 470 ? -6.418 5.240 29.687 1.00 94.00 470 PHE A C 1
ATOM 3982 O O . PHE A 1 470 ? -7.294 5.643 30.452 1.00 94.00 470 PHE A O 1
ATOM 3989 N N . ILE A 1 471 ? -5.148 5.142 30.101 1.00 92.94 471 ILE A N 1
ATOM 3990 C CA . ILE A 1 471 ? -4.746 5.291 31.520 1.00 92.94 471 ILE A CA 1
ATOM 3991 C C . ILE A 1 471 ? -5.222 6.599 32.178 1.00 92.94 471 ILE A C 1
ATOM 3993 O O . ILE A 1 471 ? -5.547 6.628 33.370 1.00 92.94 471 ILE A O 1
ATOM 3997 N N . SER A 1 472 ? -5.278 7.692 31.411 1.00 91.19 472 SER A N 1
ATOM 3998 C CA . SER A 1 472 ? -5.692 9.011 31.899 1.00 91.19 472 SER A CA 1
ATOM 3999 C C . SER A 1 472 ? -7.203 9.139 32.083 1.00 91.19 472 SER A C 1
ATOM 4001 O O . SER A 1 472 ? -7.636 9.908 32.938 1.00 91.19 472 SER A O 1
ATOM 4003 N N . VAL A 1 473 ? -7.994 8.375 31.326 1.00 91.50 473 VAL A N 1
ATOM 4004 C CA . VAL A 1 473 ? -9.464 8.449 31.317 1.00 91.50 473 VAL A CA 1
ATOM 4005 C C . VAL A 1 473 ? -10.132 7.331 32.114 1.00 91.50 473 VAL A C 1
ATOM 4007 O O . VAL A 1 473 ? -11.310 7.451 32.442 1.00 91.50 473 VAL A O 1
ATOM 4010 N N . LEU A 1 474 ? -9.398 6.271 32.467 1.00 92.12 474 LEU A N 1
ATOM 4011 C CA . LEU A 1 474 ? -9.893 5.245 33.381 1.00 92.12 474 LEU A CA 1
ATOM 4012 C C . LEU A 1 474 ? -10.087 5.834 34.796 1.00 92.12 474 LEU A C 1
ATOM 4014 O O . LEU A 1 474 ? -9.177 6.518 35.301 1.00 92.12 474 LEU A O 1
ATOM 4018 N N . PRO A 1 475 ? -11.230 5.572 35.463 1.00 85.94 475 PRO A N 1
ATOM 4019 C CA . PRO A 1 475 ? -11.514 6.103 36.796 1.00 85.94 475 PRO A CA 1
ATOM 4020 C C . PRO A 1 475 ? -10.469 5.676 37.833 1.00 85.94 475 PRO A C 1
ATOM 4022 O O . PRO A 1 475 ? -10.056 4.521 37.881 1.00 85.94 475 PRO A O 1
ATOM 4025 N N . GLY A 1 476 ? -10.043 6.615 38.687 1.00 72.25 476 GLY A N 1
ATOM 4026 C CA . GLY A 1 476 ? -8.978 6.405 39.681 1.00 72.25 476 GLY A CA 1
ATOM 4027 C C . GLY A 1 476 ? -9.233 5.271 40.680 1.00 72.25 476 GLY A C 1
ATOM 4028 O O . GLY A 1 476 ? -8.290 4.627 41.129 1.00 72.25 476 GLY A O 1
ATOM 4029 N N . SER A 1 477 ? -10.501 5.029 41.008 1.00 71.56 477 SER A N 1
ATOM 4030 C CA . SER A 1 477 ? -10.955 4.012 41.960 1.00 71.56 477 SER A CA 1
ATOM 4031 C C . SER A 1 477 ? -11.103 2.611 41.363 1.00 71.56 477 SER A C 1
ATOM 4033 O O . SER A 1 477 ? -11.237 1.655 42.125 1.00 71.56 477 SER A O 1
ATOM 4035 N N . ASN A 1 478 ? -11.097 2.479 40.033 1.00 85.88 478 ASN A N 1
ATOM 4036 C CA . ASN A 1 478 ? -11.526 1.257 39.358 1.00 85.88 478 ASN A CA 1
ATOM 4037 C C . ASN A 1 478 ? -10.381 0.270 39.138 1.00 85.88 478 ASN A C 1
ATOM 4039 O O . ASN A 1 478 ? -9.216 0.647 38.956 1.00 85.88 478 ASN A O 1
ATOM 4043 N N . GLN A 1 479 ? -10.737 -1.009 39.135 1.00 92.62 479 GLN A N 1
ATOM 4044 C CA . GLN A 1 479 ? -9.799 -2.107 38.967 1.00 92.62 479 GLN A CA 1
ATOM 4045 C C . GLN A 1 479 ? -9.146 -2.078 37.576 1.00 92.62 479 GLN A C 1
ATOM 4047 O O . GLN A 1 479 ? -7.941 -2.298 37.468 1.00 92.62 479 GLN A O 1
ATOM 4052 N N . ALA A 1 480 ? -9.870 -1.620 36.549 1.00 93.06 480 ALA A N 1
ATOM 4053 C CA . ALA A 1 480 ? -9.350 -1.348 35.213 1.00 93.06 480 ALA A CA 1
ATOM 4054 C C . ALA A 1 480 ? -8.086 -0.479 35.225 1.00 93.06 480 ALA A C 1
ATOM 4056 O O . ALA A 1 480 ? -7.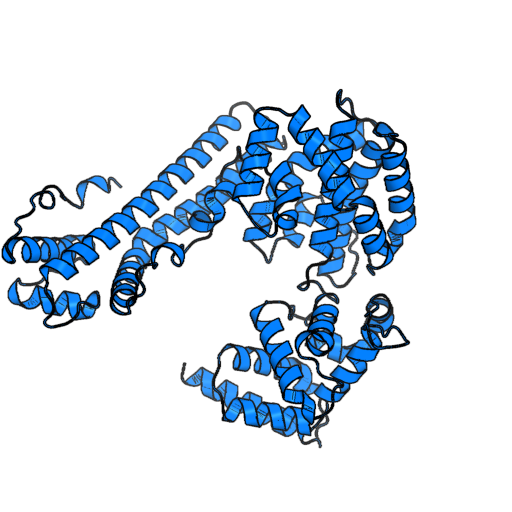090 -0.796 34.570 1.00 93.06 480 ALA A O 1
ATOM 4057 N N . LYS A 1 481 ? -8.084 0.617 36.000 1.00 94.88 481 LYS A N 1
ATOM 4058 C CA . LYS A 1 481 ? -6.931 1.524 36.064 1.00 94.88 481 LYS A CA 1
ATOM 4059 C C . LYS A 1 481 ? -5.732 0.861 36.735 1.00 94.88 481 LYS A C 1
ATOM 4061 O O . LYS A 1 481 ? -4.603 1.066 36.291 1.00 94.88 481 LYS A O 1
ATOM 4066 N N . LYS A 1 482 ? -5.964 0.062 37.780 1.00 95.19 482 LYS A N 1
ATOM 4067 C CA . LYS A 1 482 ? -4.907 -0.691 38.470 1.00 95.19 482 LYS A CA 1
ATOM 4068 C C . LYS A 1 482 ? -4.277 -1.720 37.534 1.00 95.19 482 LYS A C 1
ATOM 4070 O O . LYS A 1 482 ? -3.057 -1.710 37.383 1.00 95.19 482 LYS A O 1
ATOM 4075 N N . SER A 1 483 ? -5.094 -2.515 36.846 1.00 96.44 483 SER A N 1
ATOM 4076 C CA . SER A 1 483 ? -4.636 -3.494 35.856 1.00 96.44 483 SER A CA 1
ATOM 4077 C C . SER A 1 483 ? -3.888 -2.825 34.699 1.00 96.44 483 SER A C 1
ATOM 4079 O O . SER A 1 483 ? -2.797 -3.259 34.346 1.00 96.44 483 SER A O 1
ATOM 4081 N N . CYS A 1 484 ? -4.385 -1.697 34.177 1.00 96.12 484 CYS A N 1
ATOM 4082 C CA . CYS A 1 484 ? -3.691 -0.904 33.158 1.00 96.12 484 CYS A CA 1
ATOM 4083 C C . CYS A 1 484 ? -2.313 -0.395 33.631 1.00 96.12 484 CYS A C 1
ATOM 4085 O O . CYS A 1 484 ? -1.351 -0.413 32.861 1.00 96.12 484 CYS A O 1
ATOM 4087 N N . ILE A 1 485 ? -2.199 0.082 34.876 1.00 95.19 485 ILE A N 1
ATOM 4088 C CA . ILE A 1 485 ? -0.917 0.517 35.456 1.00 95.19 485 ILE A CA 1
ATOM 4089 C C . ILE A 1 485 ? 0.042 -0.670 35.586 1.00 95.19 485 ILE A C 1
ATOM 4091 O O . ILE A 1 485 ? 1.229 -0.527 35.297 1.00 95.19 485 ILE A O 1
ATOM 4095 N N . GLU A 1 486 ? -0.454 -1.832 36.008 1.00 95.75 486 GLU A N 1
ATOM 4096 C CA . GLU A 1 486 ? 0.374 -3.023 36.184 1.00 95.75 486 GLU A CA 1
ATOM 4097 C C . GLU A 1 486 ? 0.867 -3.586 34.847 1.00 95.75 486 GLU A C 1
ATOM 4099 O O . GLU A 1 486 ? 2.060 -3.848 34.709 1.00 95.75 486 GLU A O 1
ATOM 4104 N N . ILE A 1 487 ? 0.002 -3.646 33.827 1.00 96.19 487 ILE A N 1
ATOM 4105 C CA . ILE A 1 487 ? 0.391 -3.963 32.443 1.00 96.19 487 ILE A CA 1
ATOM 4106 C C . ILE A 1 487 ? 1.537 -3.051 31.999 1.00 96.19 487 ILE A C 1
ATOM 4108 O O . ILE A 1 487 ? 2.570 -3.535 31.540 1.00 96.19 487 ILE A O 1
ATOM 4112 N N . LYS A 1 488 ? 1.397 -1.732 32.187 1.00 94.75 488 LYS A N 1
ATOM 4113 C CA . LYS A 1 488 ? 2.435 -0.769 31.801 1.00 94.75 488 LYS A CA 1
ATOM 4114 C C . LYS A 1 488 ? 3.768 -1.042 32.505 1.00 94.75 488 LYS A C 1
ATOM 4116 O O . LYS A 1 488 ? 4.802 -1.058 31.845 1.00 94.75 488 LYS A O 1
ATOM 4121 N N . LYS A 1 489 ? 3.754 -1.323 33.812 1.00 94.44 489 LYS A N 1
ATOM 4122 C CA . LYS A 1 489 ? 4.970 -1.683 34.562 1.00 94.44 489 LYS A CA 1
ATOM 4123 C C . LYS A 1 489 ? 5.611 -2.977 34.060 1.00 94.44 489 LYS A C 1
ATOM 4125 O O . LYS A 1 489 ? 6.835 -3.050 34.006 1.00 94.44 489 LYS A O 1
ATOM 4130 N N . LEU A 1 490 ? 4.815 -3.999 33.738 1.00 93.69 490 LEU A N 1
ATOM 4131 C CA . LEU A 1 490 ? 5.327 -5.261 33.196 1.00 93.69 490 LEU A CA 1
ATOM 4132 C C . LEU A 1 490 ? 6.006 -5.043 31.841 1.00 93.69 490 LEU A C 1
ATOM 4134 O O . LEU A 1 490 ? 7.102 -5.554 31.628 1.00 93.69 490 LEU A O 1
ATOM 4138 N N . LEU A 1 491 ? 5.400 -4.240 30.965 1.00 93.38 491 LEU A N 1
ATOM 4139 C CA . LEU A 1 491 ? 5.971 -3.892 29.662 1.00 93.38 491 LEU A CA 1
ATOM 4140 C C . LEU A 1 491 ? 7.267 -3.078 29.797 1.00 93.38 491 LEU A C 1
ATOM 4142 O O . LEU A 1 491 ? 8.258 -3.404 29.150 1.00 93.38 491 LEU A O 1
ATOM 4146 N N . ASP A 1 492 ? 7.295 -2.076 30.682 1.00 90.38 492 ASP A N 1
ATOM 4147 C CA . ASP A 1 492 ? 8.494 -1.264 30.937 1.00 90.38 492 ASP A CA 1
ATOM 4148 C C . ASP A 1 492 ? 9.648 -2.103 31.520 1.00 90.38 492 ASP A C 1
ATOM 4150 O O . ASP A 1 492 ? 10.811 -1.847 31.216 1.00 90.38 492 ASP A O 1
ATOM 4154 N N . LYS A 1 493 ? 9.347 -3.139 32.318 1.00 87.19 493 LYS A N 1
ATOM 4155 C CA . LYS A 1 493 ? 10.361 -4.103 32.774 1.00 87.19 493 LYS A CA 1
ATOM 4156 C C . LYS A 1 493 ? 10.921 -4.927 31.617 1.00 87.19 493 LYS A C 1
ATOM 4158 O O . LYS A 1 493 ? 12.128 -5.113 31.571 1.00 87.19 493 LYS A O 1
ATOM 4163 N N . ARG A 1 494 ? 10.082 -5.419 30.697 1.00 83.69 494 ARG A N 1
ATOM 4164 C CA . ARG A 1 494 ? 10.528 -6.268 29.573 1.00 83.69 494 ARG A CA 1
ATOM 4165 C C . ARG A 1 494 ? 11.479 -5.536 28.620 1.00 83.69 494 ARG A C 1
ATOM 4167 O O . ARG A 1 494 ? 12.449 -6.136 28.181 1.00 83.69 494 ARG A O 1
ATOM 4174 N N . GLU A 1 495 ? 11.266 -4.242 28.379 1.00 69.81 495 GLU A N 1
ATOM 4175 C CA . GLU A 1 495 ? 12.154 -3.419 27.535 1.00 69.81 495 GLU A CA 1
ATOM 4176 C C . GLU A 1 495 ? 13.535 -3.149 28.151 1.00 69.81 495 GLU A C 1
ATOM 4178 O O . GLU A 1 495 ? 14.481 -2.867 27.426 1.00 69.81 495 GLU A O 1
ATOM 4183 N N . GLN A 1 496 ? 13.692 -3.239 29.475 1.00 59.38 496 GLN A N 1
ATOM 4184 C CA . GLN A 1 496 ? 15.005 -3.070 30.118 1.00 59.38 496 GLN A CA 1
ATOM 4185 C C . GLN A 1 496 ? 15.914 -4.302 29.963 1.00 59.38 496 GLN A C 1
ATOM 4187 O O . GLN A 1 496 ? 17.097 -4.223 30.290 1.00 59.38 496 GLN A O 1
ATOM 4192 N N . PHE A 1 497 ? 15.373 -5.426 29.478 1.00 49.09 497 PHE A N 1
ATOM 4193 C CA . PHE A 1 497 ? 16.085 -6.697 29.304 1.00 49.09 497 PHE A CA 1
ATOM 4194 C C . PHE A 1 497 ? 16.162 -7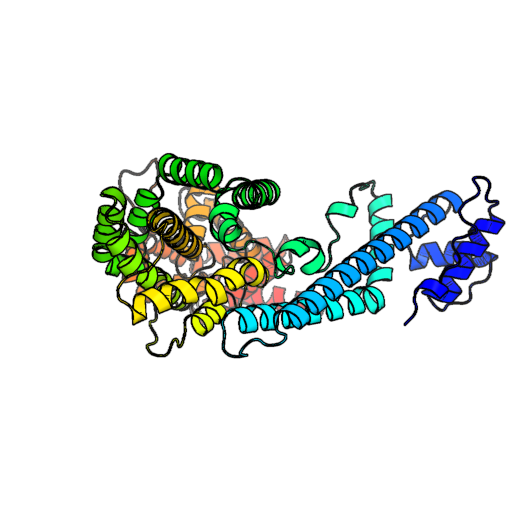.172 27.838 1.00 49.09 497 PHE A C 1
ATOM 4196 O O . PHE A 1 497 ? 16.673 -8.266 27.598 1.00 49.09 497 PHE A O 1
ATOM 4203 N N . SER A 1 498 ? 15.677 -6.371 26.880 1.00 45.50 498 SER A N 1
ATOM 4204 C CA . SER A 1 498 ? 15.801 -6.577 25.424 1.00 45.50 498 SER A CA 1
ATOM 4205 C C . SER A 1 498 ? 16.827 -5.625 24.831 1.00 45.50 498 SER A C 1
ATOM 4207 O O . SER A 1 498 ? 17.637 -6.071 23.991 1.00 45.50 498 SER A O 1
#